Protein AF-A0A7S1KVU1-F1 (afdb_monomer_lite)

Foldseek 3Di:
DDDDDDDDDDPVVVVVVVVVVVVVVVVVPPDDDDDDDDDDDDDDDDDDDDDDDDDPDDPVVVVVVVVVVVVVVVVVVVVVVVVVVVVVVVVVVVVVVVVVVVLVVVLVVLVVVLVVLVVVLVVVVVDPDDDPPVNVVSVVVSVVSVVVSVVSVVVVVVVVVVVVVVVVVVVVVVVVVVVVVVVVVVVVVVVVVVVVVVVVVVVVVVVVVVVVVVVVVVVVVVVVVVVVVVVVVVVVVVVVVVVVVVVVVVVVVVVVVVVVVVVVVVVVVVVVVVVVVVVVVVVVVVVVVVVVVVVVVVVVVVVVVVVVVVPPVVVVVVVVVVVVVVVVVVVVVVVVVVVVVVVVVVVVVVVVVVVVVVVVVVVVVVVVVVVVVVVVVVVVVVVVVVVVVVVVVVVVVVVVVVVVVVVVVVVPPD

Sequence (414 aa):
FQRHTPSQTDDKSIAHQTAQTVRRRVEECEIQTDPVPENVKVVIQRPEIETETQSTQSEGSFVQQAQYNSLAHELYLTNELVQDLKDTEQLMRDRASKQLAKKDQQLELQQTRIDMLLKERQNFMDGEESSKMDAENLTKQVQQCRATIKQQQSIIAEMTKSHSEEVENLKKQNADIRATFQHSQDREKEMHEEERNVLSQKLSTAISKLHDAQRMLQDREDELFKLKHDQQLNDRKLSRHERTVKQYEEDISKLKQEVQEQYISIRQLDDNILSRDEQIQRLKDAQIKSQEKMDDLSSVIRELRARLSSNEYDTQMYNNLKTSHEQMRKDYDKKIEQLKTIISQLHTKIQNQSNDFQEELLSQKQAFEKQLKTLQQEHAREMEQWELEAGSHLKSKRDALFKQLQDEQTKTCN

Organism: NCBI:txid63605

Secondary structure (DSSP, 8-state):
--PPPPP--SHHHHHHHHHHHHHHHHTT-----PPPPP------PPPP----------HHHHHHHHHHHHHHHHHHHHHHHHHHHHHHHHHHHHHHHHHHHHHHHHHHHHHHHHHHHHHHHHHHHHSTT--HHHHHHHHHHHHHHHHHHHHHHHHHHHHHHHHHHHHHHHHHHHHHHHHHHHHHHHHHHHHHHHHHHHHHHHHHHHHHHHHHHHHHHHHHHHHHHHHHHHHHHHHHHHHHHHHHHHHHHHHHHHHHHHHHHHHHHHHHHHHHHHHHHHHHHHHHHHHHHHHHHHHHHHHHHHHHHHHHHH-HHHHHHHHHHHHHHHHHHHHHHHHHHHHHHHHHHHHHHHHHHHHHHHHHHHHHHHHHHHHHHHHHHHHHHHHHHHHHHHHHHHHHHHHHHHHHHHHHHTTS--

Structure (mmCIF, N/CA/C/O backbone):
data_AF-A0A7S1KVU1-F1
#
_entry.id   AF-A0A7S1KVU1-F1
#
loop_
_atom_site.group_PDB
_atom_site.id
_atom_site.type_symbol
_atom_site.label_atom_id
_atom_site.label_alt_id
_atom_site.label_comp_id
_atom_site.label_asym_id
_atom_site.label_entity_id
_atom_site.label_seq_id
_atom_site.pdbx_PDB_ins_code
_atom_site.Cartn_x
_atom_site.Cartn_y
_atom_site.Cartn_z
_atom_site.occupancy
_atom_site.B_iso_or_equiv
_atom_site.auth_seq_id
_atom_site.auth_comp_id
_atom_site.auth_asym_id
_atom_site.auth_atom_id
_atom_site.pdbx_PDB_model_num
ATOM 1 N N . PHE A 1 1 ? -18.969 -21.440 -5.118 1.00 38.00 1 PHE A N 1
ATOM 2 C CA . PHE A 1 1 ? -19.304 -20.773 -6.386 1.00 38.00 1 PHE A CA 1
ATOM 3 C C . PHE A 1 1 ? -18.104 -19.945 -6.838 1.00 38.00 1 PHE A C 1
ATOM 5 O O . PHE A 1 1 ? -17.694 -19.045 -6.125 1.00 38.00 1 PHE A O 1
ATOM 12 N N . GLN A 1 2 ? -17.492 -20.419 -7.929 1.00 36.84 2 GLN A N 1
ATOM 13 C CA . GLN A 1 2 ? -16.500 -19.837 -8.854 1.00 36.84 2 GLN A CA 1
ATOM 14 C C . GLN A 1 2 ? -15.455 -18.813 -8.351 1.00 36.84 2 GLN A C 1
ATOM 16 O O . GLN A 1 2 ? -15.740 -17.639 -8.146 1.00 36.84 2 GLN A O 1
ATOM 21 N N . ARG A 1 3 ? -14.194 -19.276 -8.294 1.00 33.69 3 ARG A N 1
ATOM 22 C CA . ARG A 1 3 ? -12.965 -18.471 -8.413 1.00 33.69 3 ARG A CA 1
ATOM 23 C C . ARG A 1 3 ? -12.477 -18.554 -9.864 1.00 33.69 3 ARG A C 1
ATOM 25 O O . ARG A 1 3 ? -12.381 -19.660 -10.389 1.00 33.69 3 ARG A O 1
ATOM 32 N N . HIS A 1 4 ? -12.130 -17.422 -10.472 1.00 34.69 4 HIS A N 1
ATOM 33 C CA . HIS A 1 4 ? -11.407 -17.366 -11.744 1.00 34.69 4 HIS A CA 1
ATOM 34 C C . HIS A 1 4 ? -9.935 -17.021 -11.497 1.00 34.69 4 HIS A C 1
ATOM 36 O O . HIS A 1 4 ? -9.614 -16.002 -10.893 1.00 34.69 4 HIS A O 1
ATOM 42 N N . THR A 1 5 ? -9.054 -17.897 -11.969 1.00 38.56 5 THR A N 1
ATOM 43 C CA . THR A 1 5 ? -7.606 -17.710 -12.121 1.00 38.56 5 THR A CA 1
ATOM 44 C C . THR A 1 5 ? -7.297 -17.323 -13.573 1.00 38.56 5 THR A C 1
ATOM 46 O O . THR A 1 5 ? -7.870 -17.957 -14.463 1.00 38.56 5 THR A O 1
ATOM 49 N N . PRO A 1 6 ? -6.388 -16.373 -13.865 1.00 38.31 6 PRO A N 1
ATOM 50 C CA . PRO A 1 6 ? -5.890 -16.168 -15.220 1.00 38.31 6 PRO A CA 1
ATOM 51 C C . PRO A 1 6 ? -4.763 -17.159 -15.540 1.00 38.31 6 PRO A C 1
ATOM 53 O O . PRO A 1 6 ? -3.863 -17.387 -14.731 1.00 38.31 6 PRO A O 1
ATOM 56 N N . SER A 1 7 ? -4.845 -17.738 -16.735 1.00 35.31 7 SER A N 1
ATOM 57 C CA . SER A 1 7 ? -3.905 -18.694 -17.316 1.00 35.31 7 SER A CA 1
ATOM 58 C C . SER A 1 7 ? -2.594 -18.016 -17.725 1.00 35.31 7 SER A C 1
ATOM 60 O O . SER A 1 7 ? -2.603 -17.081 -18.521 1.00 35.31 7 SER A O 1
ATOM 62 N N . GLN A 1 8 ? -1.467 -18.513 -17.211 1.00 42.84 8 GLN A N 1
ATOM 63 C CA . GLN A 1 8 ? -0.121 -18.263 -17.734 1.00 42.84 8 GLN A CA 1
ATOM 64 C C . GLN A 1 8 ? 0.224 -19.331 -18.776 1.00 42.84 8 GLN A C 1
ATOM 66 O O . GLN A 1 8 ? 0.909 -20.301 -18.466 1.00 42.84 8 GLN A O 1
ATOM 71 N N . THR A 1 9 ? -0.219 -19.165 -20.015 1.00 44.41 9 THR A N 1
ATOM 72 C CA . THR A 1 9 ? 0.296 -19.939 -21.154 1.00 44.41 9 THR A CA 1
ATOM 73 C C . THR A 1 9 ? 0.002 -19.153 -22.420 1.00 44.41 9 THR A C 1
ATOM 75 O O . THR A 1 9 ? -1.103 -19.286 -22.913 1.00 44.41 9 THR A O 1
ATOM 78 N N . ASP A 1 10 ? 0.937 -18.329 -22.905 1.00 44.25 10 ASP A N 1
ATOM 79 C CA . ASP A 1 10 ? 0.986 -17.936 -24.331 1.00 44.25 10 ASP A CA 1
ATOM 80 C C . ASP A 1 10 ? 2.340 -17.323 -24.760 1.00 44.25 10 ASP A C 1
ATOM 82 O O . ASP A 1 10 ? 2.728 -17.437 -25.921 1.00 44.25 10 ASP A O 1
ATOM 86 N N . ASP A 1 11 ? 3.174 -16.827 -23.839 1.00 43.31 11 ASP A N 1
ATOM 87 C CA . ASP A 1 11 ? 4.448 -16.181 -24.226 1.00 43.31 11 ASP A CA 1
ATOM 88 C C . ASP A 1 11 ? 5.570 -17.133 -24.690 1.00 43.31 11 ASP A C 1
ATOM 90 O O . ASP A 1 11 ? 6.534 -16.711 -25.331 1.00 43.31 11 ASP A O 1
ATOM 94 N N . LYS A 1 12 ? 5.467 -18.443 -24.427 1.00 45.16 12 LYS A N 1
ATOM 95 C CA . LYS A 1 12 ? 6.501 -19.416 -24.845 1.00 45.16 12 LYS A CA 1
ATOM 96 C C . LYS A 1 12 ? 6.344 -19.911 -26.288 1.00 45.16 12 LYS A C 1
ATOM 98 O O . LYS A 1 12 ? 7.301 -20.453 -26.837 1.00 45.16 12 LYS A O 1
ATOM 103 N N . SER A 1 13 ? 5.187 -19.699 -26.920 1.00 49.00 13 SER A N 1
ATOM 104 C CA . SER A 1 13 ? 4.933 -20.146 -28.300 1.00 49.00 13 SER A CA 1
ATOM 105 C C . SER A 1 13 ? 5.543 -19.194 -29.340 1.00 49.00 13 SER A C 1
ATOM 107 O O . SER A 1 13 ? 6.097 -19.628 -30.352 1.00 49.00 13 SER A O 1
ATOM 109 N N . ILE A 1 14 ? 5.542 -17.889 -29.055 1.00 49.88 14 ILE A N 1
ATOM 110 C CA . ILE A 1 14 ? 6.008 -16.850 -29.989 1.00 49.88 14 ILE A CA 1
ATOM 111 C C . ILE A 1 14 ? 7.546 -16.812 -30.068 1.00 49.88 14 ILE A C 1
ATOM 113 O O . ILE A 1 14 ? 8.125 -16.643 -31.146 1.00 49.88 14 ILE A O 1
ATOM 117 N N . ALA A 1 15 ? 8.235 -17.081 -28.953 1.00 49.41 15 ALA A N 1
ATOM 118 C CA . ALA A 1 15 ? 9.697 -17.165 -28.924 1.00 49.41 15 ALA A CA 1
ATOM 119 C C . ALA A 1 15 ? 10.245 -18.355 -29.743 1.00 49.41 15 ALA A C 1
ATOM 121 O O . ALA A 1 15 ? 11.313 -18.253 -30.349 1.00 49.41 15 ALA A O 1
ATOM 122 N N . HIS A 1 16 ? 9.507 -19.470 -29.820 1.00 48.56 16 HIS A N 1
ATOM 123 C CA . HIS A 1 16 ? 9.962 -20.675 -30.523 1.00 48.56 16 HIS A CA 1
ATOM 124 C C . HIS A 1 16 ? 9.748 -20.602 -32.047 1.00 48.56 16 HIS A C 1
ATOM 126 O O . HIS A 1 16 ? 10.607 -21.045 -32.810 1.00 48.56 16 HIS A O 1
ATOM 132 N N . GLN A 1 17 ? 8.671 -19.953 -32.510 1.00 50.09 17 GLN A N 1
ATOM 133 C CA . GLN A 1 17 ? 8.443 -19.698 -33.942 1.00 50.09 17 GLN A CA 1
ATOM 134 C C . GLN A 1 17 ? 9.402 -18.648 -34.529 1.00 50.09 17 GLN A C 1
ATOM 136 O O . GLN A 1 17 ? 9.813 -18.754 -35.689 1.00 50.09 17 GLN A O 1
ATOM 141 N N . THR A 1 18 ? 9.836 -17.677 -33.721 1.00 51.19 18 THR A N 1
ATOM 142 C CA . THR A 1 18 ? 10.790 -16.646 -34.166 1.00 51.19 18 THR A CA 1
ATOM 143 C C . THR A 1 18 ? 12.200 -17.229 -34.347 1.00 51.19 18 THR A C 1
ATOM 145 O O . THR A 1 18 ? 12.866 -16.942 -35.341 1.00 51.19 18 THR A O 1
ATOM 148 N N . ALA A 1 19 ? 12.626 -18.148 -33.471 1.00 48.25 19 ALA A N 1
ATOM 149 C CA . ALA A 1 19 ? 13.926 -18.818 -33.574 1.00 48.25 19 ALA A CA 1
ATOM 150 C C . ALA A 1 19 ? 14.029 -19.797 -34.766 1.00 48.25 19 ALA A C 1
ATOM 152 O O . ALA A 1 19 ? 15.092 -19.914 -35.379 1.00 48.25 19 ALA A O 1
ATOM 153 N N . GLN A 1 20 ? 12.933 -20.469 -35.140 1.00 51.59 20 GLN A N 1
ATOM 154 C CA . GLN A 1 20 ? 12.911 -21.366 -36.307 1.00 51.59 20 GLN A CA 1
ATOM 155 C C . GLN A 1 20 ? 12.907 -20.612 -37.647 1.00 51.59 20 GLN A C 1
ATOM 157 O O . GLN A 1 20 ? 13.451 -21.110 -38.632 1.00 51.59 20 GLN A O 1
ATOM 162 N N . THR A 1 21 ? 12.365 -19.392 -37.682 1.00 51.12 21 THR A N 1
ATOM 163 C CA . THR A 1 21 ? 12.341 -18.559 -38.898 1.00 51.12 21 THR A CA 1
ATOM 164 C C . THR A 1 21 ? 13.710 -17.931 -39.193 1.00 51.12 21 THR A C 1
ATOM 166 O O . THR A 1 21 ? 14.073 -17.770 -40.356 1.00 51.12 21 THR A O 1
ATOM 169 N N . VAL A 1 22 ? 14.514 -17.647 -38.160 1.00 50.66 22 VAL A N 1
ATOM 170 C CA . VAL A 1 22 ? 15.889 -17.139 -38.331 1.00 50.66 22 VAL A CA 1
ATOM 171 C C . VAL A 1 22 ? 16.855 -18.243 -38.774 1.00 50.66 22 VAL A C 1
ATOM 173 O O . VAL A 1 22 ? 17.686 -17.988 -39.639 1.00 50.66 22 VAL A O 1
ATOM 176 N N . ARG A 1 23 ? 16.717 -19.486 -38.282 1.00 45.31 23 ARG A N 1
ATOM 177 C CA . ARG A 1 23 ? 17.571 -20.605 -38.736 1.00 45.31 23 ARG A CA 1
ATOM 178 C C . ARG A 1 23 ? 17.359 -20.968 -40.207 1.00 45.31 23 ARG A C 1
ATOM 180 O O . ARG A 1 23 ? 18.336 -21.182 -40.911 1.00 45.31 23 ARG A O 1
ATOM 187 N N . ARG A 1 24 ? 16.115 -20.936 -40.698 1.00 45.91 24 ARG A N 1
ATOM 188 C CA . ARG A 1 24 ? 15.812 -21.266 -42.103 1.00 45.91 24 ARG A CA 1
ATOM 189 C C . ARG A 1 24 ? 16.358 -20.233 -43.106 1.00 45.91 24 ARG A C 1
ATOM 191 O O . ARG A 1 24 ? 16.621 -20.586 -44.242 1.00 45.91 24 ARG A O 1
ATOM 198 N N . ARG A 1 25 ? 16.586 -18.980 -42.687 1.00 45.78 25 ARG A N 1
ATOM 199 C CA . ARG A 1 25 ? 17.193 -17.932 -43.534 1.00 45.78 25 ARG A CA 1
ATOM 200 C C . ARG A 1 25 ? 18.723 -17.923 -43.543 1.00 45.78 25 ARG A C 1
ATOM 202 O O . ARG A 1 25 ? 19.302 -17.245 -44.382 1.00 45.78 25 ARG A O 1
ATOM 209 N N . VAL A 1 26 ? 19.372 -18.639 -42.625 1.00 46.47 26 VAL A N 1
ATOM 210 C CA . VAL A 1 26 ? 20.839 -18.774 -42.611 1.00 46.47 26 VAL A CA 1
ATOM 211 C C . VAL A 1 26 ? 21.288 -19.923 -43.523 1.00 46.47 26 VAL A C 1
ATOM 213 O O . VAL A 1 26 ? 22.332 -19.812 -44.152 1.00 46.47 26 VAL A O 1
ATOM 216 N N . GLU A 1 27 ? 20.465 -20.963 -43.689 1.00 43.75 27 GLU A N 1
ATOM 217 C CA . GLU A 1 27 ? 20.744 -22.094 -44.594 1.00 43.75 27 GLU A CA 1
ATOM 218 C C . GLU A 1 27 ? 20.499 -21.774 -46.087 1.00 43.75 27 GLU A C 1
ATOM 220 O O . GLU A 1 27 ? 21.002 -22.480 -46.952 1.00 43.75 27 GLU A O 1
ATOM 225 N N . GLU A 1 28 ? 19.786 -20.690 -46.421 1.00 40.56 28 GLU A N 1
ATOM 226 C CA . GLU A 1 28 ? 19.519 -20.280 -47.817 1.00 40.56 28 GLU A CA 1
ATOM 227 C C . GLU A 1 28 ? 20.597 -19.349 -48.424 1.00 40.56 28 GLU A C 1
ATOM 229 O O . GLU A 1 28 ? 20.492 -18.979 -49.592 1.00 40.56 28 GLU A O 1
ATOM 234 N N . CYS A 1 29 ? 21.649 -18.987 -47.674 1.00 38.81 29 CYS A N 1
ATOM 235 C CA . CYS A 1 29 ? 22.717 -18.078 -48.133 1.00 38.81 29 CYS A CA 1
ATOM 236 C C . CYS A 1 29 ? 24.099 -18.737 -48.325 1.00 38.81 29 CYS A C 1
ATOM 238 O O . CYS A 1 29 ? 25.063 -18.031 -48.626 1.00 38.81 29 CYS A O 1
ATOM 240 N N . GLU A 1 30 ? 24.227 -20.062 -48.200 1.00 36.38 30 GLU A N 1
ATOM 241 C CA . GLU A 1 30 ? 25.457 -20.773 -48.583 1.00 36.38 30 GLU A CA 1
ATOM 242 C C . GLU A 1 30 ? 25.516 -20.946 -50.108 1.00 36.38 30 GLU A C 1
ATOM 244 O O . GLU A 1 30 ? 25.121 -21.960 -50.683 1.00 36.38 30 GLU A O 1
ATOM 249 N N . ILE A 1 31 ? 26.005 -19.906 -50.782 1.00 37.25 31 ILE A N 1
ATOM 250 C CA . ILE A 1 31 ? 26.407 -19.974 -52.185 1.00 37.25 31 ILE A CA 1
ATOM 251 C C . ILE A 1 31 ? 27.682 -20.821 -52.268 1.00 37.25 31 ILE A C 1
ATOM 253 O O . ILE A 1 31 ? 28.724 -20.459 -51.723 1.00 37.25 31 ILE A O 1
ATOM 257 N N . GLN A 1 32 ? 27.566 -21.945 -52.977 1.00 35.28 32 GLN A N 1
ATOM 258 C CA . GLN A 1 32 ? 28.662 -22.785 -53.455 1.00 35.28 32 GLN A CA 1
ATOM 259 C C . GLN A 1 32 ? 29.755 -21.941 -54.124 1.00 35.28 32 GLN A C 1
ATOM 261 O O . GLN A 1 32 ? 29.505 -21.271 -55.125 1.00 35.28 32 GLN A O 1
ATOM 266 N N . THR A 1 33 ? 30.982 -22.029 -53.615 1.00 34.28 33 THR A N 1
ATOM 267 C CA . THR A 1 33 ? 32.191 -21.662 -54.354 1.00 34.28 33 THR A CA 1
ATOM 268 C C . THR A 1 33 ? 32.918 -22.939 -54.773 1.00 34.28 33 THR A C 1
ATOM 270 O O . THR A 1 33 ? 33.368 -23.723 -53.939 1.00 34.28 33 THR A O 1
ATOM 273 N N . ASP A 1 34 ? 33.001 -23.163 -56.086 1.00 32.72 34 ASP A N 1
ATOM 274 C CA . ASP A 1 34 ? 33.835 -24.208 -56.686 1.00 32.72 34 ASP A CA 1
ATOM 275 C C . ASP A 1 34 ? 35.338 -23.908 -56.481 1.00 32.72 34 ASP A C 1
ATOM 277 O O . ASP A 1 34 ? 35.733 -22.737 -56.413 1.00 32.72 34 ASP A O 1
ATOM 281 N N . PRO A 1 35 ? 36.209 -24.935 -56.414 1.00 39.34 35 PRO A N 1
ATOM 282 C CA . PRO A 1 35 ? 37.632 -24.756 -56.158 1.00 39.34 35 PRO A CA 1
ATOM 283 C C . PRO A 1 35 ? 38.407 -24.444 -57.450 1.00 39.34 35 PRO A C 1
ATOM 285 O O . PRO A 1 35 ? 38.290 -25.147 -58.453 1.00 39.34 35 PRO A O 1
ATOM 288 N N . VAL A 1 36 ? 39.264 -23.421 -57.407 1.00 34.72 36 VAL A N 1
ATOM 289 C CA . VAL A 1 36 ? 40.265 -23.113 -58.449 1.00 34.72 36 VAL A CA 1
ATOM 290 C C . VAL A 1 36 ? 41.626 -23.675 -58.001 1.00 34.72 36 VAL A C 1
ATOM 292 O O . VAL A 1 36 ? 41.947 -23.584 -56.814 1.00 34.72 36 VAL A O 1
ATOM 295 N N . PRO A 1 37 ? 42.414 -24.304 -58.895 1.00 36.56 37 PRO A N 1
ATOM 296 C CA . PRO A 1 37 ? 43.476 -25.218 -58.496 1.00 36.56 37 PRO A CA 1
ATOM 297 C C . PRO A 1 37 ? 44.767 -24.520 -58.055 1.00 36.56 37 PRO A C 1
ATOM 299 O O . PRO A 1 37 ? 45.173 -23.490 -58.594 1.00 36.56 37 PRO A O 1
ATOM 302 N N . GLU A 1 38 ? 45.437 -25.168 -57.100 1.00 43.03 38 GLU A N 1
ATOM 303 C CA . GLU A 1 38 ? 46.821 -24.931 -56.700 1.00 43.03 38 GLU A CA 1
ATOM 304 C C . GLU A 1 38 ? 47.755 -24.930 -57.913 1.00 43.03 38 GLU A C 1
ATOM 306 O O . GLU A 1 38 ? 47.789 -25.898 -58.670 1.00 43.03 38 GLU A O 1
ATOM 311 N N . ASN A 1 39 ? 48.541 -23.861 -58.064 1.00 38.78 39 ASN A N 1
ATOM 312 C CA . ASN A 1 39 ? 49.972 -23.909 -58.379 1.00 38.78 39 ASN A CA 1
ATOM 313 C C . ASN A 1 39 ? 50.486 -22.492 -58.635 1.00 38.78 39 ASN A C 1
ATOM 315 O O . ASN A 1 39 ? 50.433 -22.041 -59.766 1.00 38.78 39 ASN A O 1
ATOM 319 N N . VAL A 1 40 ? 51.043 -21.833 -57.616 1.00 32.50 40 VAL A N 1
ATOM 320 C CA . VAL A 1 40 ? 52.324 -21.109 -57.710 1.00 32.50 40 VAL A CA 1
ATOM 321 C C . VAL A 1 40 ? 52.869 -20.978 -56.283 1.00 32.50 40 VAL A C 1
ATOM 323 O O . VAL A 1 40 ? 52.359 -20.234 -55.450 1.00 32.50 40 VAL A O 1
ATOM 326 N N . LYS A 1 41 ? 53.935 -21.727 -56.003 1.00 37.81 41 LYS A N 1
ATOM 327 C CA . LYS A 1 41 ? 54.748 -21.624 -54.790 1.00 37.81 41 LYS A CA 1
ATOM 328 C C . LYS A 1 41 ? 55.682 -20.419 -54.968 1.00 37.81 41 LYS A C 1
ATOM 330 O O . LYS A 1 41 ? 56.692 -20.540 -55.655 1.00 37.81 41 LYS A O 1
ATOM 335 N N . VAL A 1 42 ? 55.367 -19.266 -54.377 1.00 32.91 42 VAL A N 1
ATOM 336 C CA . VAL A 1 42 ? 56.352 -18.184 -54.191 1.00 32.91 42 VAL A CA 1
ATOM 337 C C . VAL A 1 42 ? 56.750 -18.166 -52.725 1.00 32.91 42 VAL A C 1
ATOM 339 O O . VAL A 1 42 ? 55.957 -17.895 -51.829 1.00 32.91 42 VAL A O 1
ATOM 342 N N . VAL A 1 43 ? 58.005 -18.540 -52.506 1.00 40.31 43 VAL A N 1
ATOM 343 C CA . VAL A 1 43 ? 58.703 -18.487 -51.227 1.00 40.31 43 VAL A CA 1
ATOM 344 C C . VAL A 1 43 ? 58.888 -17.017 -50.859 1.00 40.31 43 VAL A C 1
ATOM 346 O O . VAL A 1 43 ? 59.660 -16.319 -51.509 1.00 40.31 43 VAL A O 1
ATOM 349 N N . ILE A 1 44 ? 58.204 -16.554 -49.813 1.00 36.25 44 ILE A N 1
ATOM 350 C CA . ILE A 1 44 ? 58.524 -15.288 -49.147 1.00 36.25 44 ILE A CA 1
ATOM 351 C C . ILE A 1 44 ? 59.113 -15.646 -47.785 1.00 36.25 44 ILE A C 1
ATOM 353 O O . ILE A 1 44 ? 58.415 -16.128 -46.893 1.00 36.25 44 ILE A O 1
ATOM 357 N N . GLN A 1 45 ? 60.424 -15.452 -47.649 1.00 36.59 45 GLN A N 1
ATOM 358 C CA . GLN A 1 45 ? 61.111 -15.486 -46.362 1.00 36.59 45 GLN A CA 1
ATOM 359 C C . GLN A 1 45 ? 60.604 -14.330 -45.496 1.00 36.59 45 GLN A C 1
ATOM 361 O O . GLN A 1 45 ? 60.694 -13.163 -45.872 1.00 36.59 45 GLN A O 1
ATOM 366 N N . ARG A 1 46 ? 60.060 -14.679 -44.331 1.00 33.62 46 ARG A N 1
ATOM 367 C CA . ARG A 1 46 ? 59.645 -13.759 -43.270 1.00 33.62 46 ARG A CA 1
ATOM 368 C C . ARG A 1 46 ? 60.844 -13.523 -42.341 1.00 33.62 46 ARG A C 1
ATOM 370 O O . ARG A 1 46 ? 61.471 -14.513 -41.969 1.00 33.62 46 ARG A O 1
ATOM 377 N N . PRO A 1 47 ? 61.157 -12.289 -41.915 1.00 35.81 47 PRO A N 1
ATOM 378 C CA . PRO A 1 47 ? 62.003 -12.092 -40.750 1.00 35.81 47 PRO A CA 1
ATOM 379 C C . PRO A 1 47 ? 61.165 -12.333 -39.490 1.00 35.81 47 PRO A C 1
ATOM 381 O O . PRO A 1 47 ? 60.072 -11.780 -39.342 1.00 35.81 47 PRO A O 1
ATOM 384 N N . GLU A 1 48 ? 61.677 -13.179 -38.604 1.00 35.78 48 GLU A N 1
ATOM 385 C CA . GLU A 1 48 ? 61.189 -13.336 -37.237 1.00 35.78 48 GLU A CA 1
ATOM 386 C C . GLU A 1 48 ? 61.443 -12.042 -36.458 1.00 35.78 48 GLU A C 1
ATOM 388 O O . GLU A 1 48 ? 62.577 -11.575 -36.359 1.00 35.78 48 GLU A O 1
ATOM 393 N N . ILE A 1 49 ? 60.378 -11.465 -35.903 1.00 37.78 49 ILE A N 1
ATOM 394 C CA . ILE A 1 49 ? 60.472 -10.557 -34.762 1.00 37.78 49 ILE A CA 1
ATOM 395 C C . ILE A 1 49 ? 59.500 -11.094 -33.718 1.00 37.78 49 ILE A C 1
ATOM 397 O O . ILE A 1 49 ? 58.286 -11.140 -33.930 1.00 37.78 49 ILE A O 1
ATOM 401 N N . GLU A 1 50 ? 60.084 -11.561 -32.622 1.00 34.31 50 GLU A N 1
ATOM 402 C CA . GLU A 1 50 ? 59.414 -12.025 -31.419 1.00 34.31 50 GLU A CA 1
ATOM 403 C C . GLU A 1 50 ? 58.692 -10.854 -30.720 1.00 34.31 50 GLU A C 1
ATOM 405 O O . GLU A 1 50 ? 59.242 -9.766 -30.556 1.00 34.31 50 GLU A O 1
ATOM 410 N N . THR A 1 51 ? 57.420 -11.107 -30.394 1.00 37.69 51 THR A N 1
ATOM 411 C CA . THR A 1 51 ? 56.627 -10.705 -29.208 1.00 37.69 51 THR A CA 1
ATOM 412 C C . THR A 1 51 ? 57.242 -9.655 -28.263 1.00 37.69 51 THR A C 1
ATOM 414 O O . THR A 1 51 ? 58.377 -9.797 -27.837 1.00 37.69 51 THR A O 1
ATOM 417 N N . GLU A 1 52 ? 56.543 -8.615 -27.791 1.00 34.12 52 GLU A N 1
ATOM 418 C CA . GLU A 1 52 ? 55.384 -8.697 -26.886 1.00 34.12 52 GLU A CA 1
ATOM 419 C C . GLU A 1 52 ? 54.866 -7.268 -26.580 1.00 34.12 52 GLU A C 1
ATOM 421 O O . GLU A 1 52 ? 55.654 -6.399 -26.215 1.00 34.12 52 GLU A O 1
ATOM 426 N N . THR A 1 53 ? 53.560 -6.998 -26.699 1.00 34.34 53 THR A N 1
ATOM 427 C CA . THR A 1 53 ? 52.735 -6.303 -25.678 1.00 34.34 53 THR A CA 1
ATOM 428 C C . THR A 1 53 ? 51.287 -6.139 -26.149 1.00 34.34 53 THR A C 1
ATOM 430 O O . THR A 1 53 ? 50.985 -5.864 -27.306 1.00 34.34 53 THR A O 1
ATOM 433 N N . GLN A 1 54 ? 50.390 -6.376 -25.199 1.00 45.16 54 GLN A N 1
ATOM 434 C CA . GLN A 1 54 ? 48.940 -6.452 -25.317 1.00 45.16 54 GLN A CA 1
ATOM 435 C C . GLN A 1 54 ? 48.303 -5.107 -25.693 1.00 45.16 54 GLN A C 1
ATOM 437 O O . GLN A 1 54 ? 48.564 -4.094 -25.051 1.00 45.16 54 GLN A O 1
ATOM 442 N N . SER A 1 55 ? 47.371 -5.118 -26.646 1.00 38.66 55 SER A N 1
ATOM 443 C CA . SER A 1 55 ? 46.255 -4.170 -26.694 1.00 38.66 55 SER A CA 1
ATOM 444 C C . SER A 1 55 ? 45.174 -4.730 -27.612 1.00 38.66 55 SER A C 1
ATOM 446 O O . SER A 1 55 ? 45.453 -5.152 -28.732 1.00 38.66 55 SER A O 1
ATOM 448 N N . THR A 1 56 ? 43.943 -4.774 -27.115 1.00 45.41 56 THR A N 1
ATOM 449 C CA . THR A 1 56 ? 42.732 -5.139 -27.851 1.00 45.41 56 THR A CA 1
ATOM 450 C C . THR A 1 56 ? 42.541 -4.193 -29.034 1.00 45.41 56 THR A C 1
ATOM 452 O O . THR A 1 56 ? 41.925 -3.136 -28.903 1.00 45.41 56 THR A O 1
ATOM 455 N N . GLN A 1 57 ? 43.088 -4.554 -30.191 1.00 40.19 57 GLN A N 1
ATOM 456 C CA . GLN A 1 57 ? 42.807 -3.876 -31.447 1.00 40.19 57 GLN A CA 1
ATOM 457 C C . GLN A 1 57 ? 41.509 -4.433 -32.028 1.00 40.19 57 GLN A C 1
ATOM 459 O O . GLN A 1 57 ? 41.402 -5.610 -32.362 1.00 40.19 57 GLN A O 1
ATOM 464 N N . SER A 1 58 ? 40.509 -3.556 -32.102 1.00 46.09 58 SER A N 1
ATOM 465 C CA . SER A 1 58 ? 39.233 -3.788 -32.769 1.00 46.09 58 SER A CA 1
ATOM 466 C C . SER A 1 58 ? 39.453 -4.264 -34.203 1.00 46.09 58 SER A C 1
ATOM 468 O O . SER A 1 58 ? 40.289 -3.693 -34.904 1.00 46.09 58 SER A O 1
ATOM 470 N N . GLU A 1 59 ? 38.642 -5.212 -34.669 1.00 47.75 59 GLU A N 1
ATOM 471 C CA . GLU A 1 59 ? 38.641 -5.732 -36.048 1.00 47.75 59 GLU A CA 1
ATOM 472 C C . GLU A 1 59 ? 38.603 -4.625 -37.128 1.00 47.75 59 GLU A C 1
ATOM 474 O O . GLU A 1 59 ? 39.124 -4.813 -38.225 1.00 47.75 59 GLU A O 1
ATOM 479 N N . GLY A 1 60 ? 38.112 -3.420 -36.803 1.00 49.00 60 GLY A N 1
ATOM 480 C CA . GLY A 1 60 ? 38.176 -2.243 -37.682 1.00 49.00 60 GLY A CA 1
ATOM 481 C C . GLY A 1 60 ? 39.594 -1.739 -38.013 1.00 49.00 60 GLY A C 1
ATOM 482 O O . GLY A 1 60 ? 39.802 -1.181 -39.088 1.00 49.00 60 GLY A O 1
ATOM 483 N N . SER A 1 61 ? 40.586 -1.983 -37.148 1.00 53.03 61 SER A N 1
ATOM 484 C CA . SER A 1 61 ? 41.985 -1.569 -37.357 1.00 53.03 61 SER A CA 1
ATOM 485 C C . SER A 1 61 ? 42.678 -2.402 -38.436 1.00 53.03 61 SER A C 1
ATOM 487 O O . SER A 1 61 ? 43.516 -1.881 -39.167 1.00 53.03 61 SER A O 1
ATOM 489 N N . PHE A 1 62 ? 42.335 -3.687 -38.553 1.00 53.06 62 PHE A N 1
ATOM 490 C CA . PHE A 1 62 ? 42.954 -4.585 -39.530 1.00 53.06 62 PHE A CA 1
ATOM 491 C C . PHE A 1 62 ? 42.428 -4.323 -40.946 1.00 53.06 62 PHE A C 1
ATOM 493 O O . PHE A 1 62 ? 43.194 -4.344 -41.908 1.00 53.06 62 PHE A O 1
ATOM 500 N N . VAL A 1 63 ? 41.135 -4.001 -41.065 1.00 59.31 63 VAL A N 1
ATOM 501 C CA . VAL A 1 63 ? 40.501 -3.659 -42.347 1.00 59.31 63 VAL A CA 1
ATOM 502 C C . VAL A 1 63 ? 41.025 -2.323 -42.881 1.00 59.31 63 VAL A C 1
ATOM 504 O O . VAL A 1 63 ? 41.376 -2.241 -44.056 1.00 59.31 63 VAL A O 1
ATOM 507 N N . GLN A 1 64 ? 41.178 -1.304 -42.026 1.00 63.47 64 GLN A N 1
ATOM 508 C CA . GLN A 1 64 ? 41.769 -0.023 -42.436 1.00 63.47 64 GLN A CA 1
ATOM 509 C C . GLN A 1 64 ? 43.242 -0.157 -42.849 1.00 63.47 64 GLN A C 1
ATOM 511 O O . GLN A 1 64 ? 43.653 0.436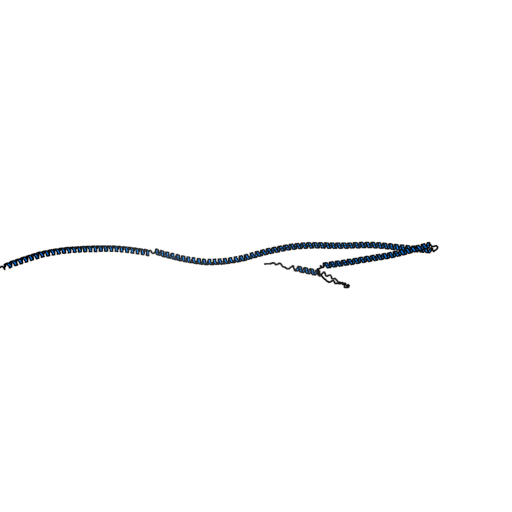 -43.846 1.00 63.47 64 GLN A O 1
ATOM 516 N N . GLN A 1 65 ? 44.034 -0.975 -42.145 1.00 66.94 65 GLN A N 1
ATOM 517 C CA . GLN A 1 65 ? 45.435 -1.227 -42.503 1.00 66.94 65 GLN A CA 1
ATOM 518 C C . GLN A 1 65 ? 45.557 -1.966 -43.849 1.00 66.94 65 GLN A C 1
ATOM 520 O O . GLN A 1 65 ? 46.419 -1.636 -44.665 1.00 66.94 65 GLN A O 1
ATOM 525 N N . ALA A 1 66 ? 44.684 -2.946 -44.106 1.00 65.50 66 ALA A N 1
ATOM 526 C CA . ALA A 1 66 ? 44.654 -3.683 -45.367 1.00 65.50 66 ALA A CA 1
ATOM 527 C C . ALA A 1 66 ? 44.240 -2.790 -46.549 1.00 65.50 66 ALA A C 1
ATOM 529 O O . ALA A 1 66 ? 44.877 -2.836 -47.601 1.00 65.50 66 ALA A O 1
ATOM 530 N N . GLN A 1 67 ? 43.235 -1.927 -46.359 1.00 70.25 67 GLN A N 1
ATOM 531 C CA . GLN A 1 67 ? 42.814 -0.944 -47.364 1.00 70.25 67 GLN A CA 1
ATOM 532 C C . GLN A 1 67 ? 43.926 0.068 -47.674 1.00 70.25 67 GLN A C 1
ATOM 534 O O . GLN A 1 67 ? 44.183 0.359 -48.841 1.00 70.25 67 GLN A O 1
ATOM 539 N N . TYR A 1 68 ? 44.645 0.543 -46.653 1.00 74.06 68 TYR A N 1
ATOM 540 C CA . TYR A 1 68 ? 45.774 1.458 -46.835 1.00 74.06 68 TYR A CA 1
ATOM 541 C C . TYR A 1 68 ? 46.932 0.813 -47.612 1.00 74.06 68 TYR A C 1
ATOM 543 O O . TYR A 1 68 ? 47.465 1.414 -48.543 1.00 74.06 68 TYR A O 1
ATOM 551 N N . ASN A 1 69 ? 47.291 -0.431 -47.279 1.00 73.00 69 ASN A N 1
ATOM 552 C CA . ASN A 1 69 ? 48.352 -1.162 -47.976 1.00 73.00 69 ASN A CA 1
ATOM 553 C C . ASN A 1 69 ? 47.982 -1.476 -49.437 1.00 73.00 69 ASN A C 1
ATOM 555 O O . ASN A 1 69 ? 48.851 -1.413 -50.306 1.00 73.00 69 ASN A O 1
ATOM 559 N N . SER A 1 70 ? 46.706 -1.768 -49.716 1.00 74.50 70 SER A N 1
ATOM 560 C CA . SER A 1 70 ? 46.206 -1.973 -51.082 1.00 74.50 70 SER A CA 1
ATOM 561 C C . SER A 1 70 ? 46.312 -0.694 -51.913 1.00 74.50 70 SER A C 1
ATOM 563 O O . SER A 1 70 ? 46.874 -0.715 -53.005 1.00 74.50 70 SER A O 1
ATOM 565 N N . LEU A 1 71 ? 45.861 0.439 -51.363 1.00 75.38 71 LEU A N 1
ATOM 566 C CA . LEU A 1 71 ? 45.935 1.736 -52.040 1.00 75.38 71 LEU A CA 1
ATOM 567 C C . LEU A 1 71 ? 47.389 2.169 -52.290 1.00 75.38 71 LEU A C 1
ATOM 569 O O . LEU A 1 71 ? 47.717 2.682 -53.357 1.00 75.38 71 LEU A O 1
ATOM 573 N N . ALA A 1 72 ? 48.286 1.927 -51.329 1.00 70.06 72 ALA A N 1
ATOM 574 C CA . ALA A 1 72 ? 49.711 2.209 -51.489 1.00 70.06 72 ALA A CA 1
ATOM 575 C C . ALA A 1 72 ? 50.355 1.359 -52.600 1.00 70.06 72 ALA A C 1
ATOM 577 O O . ALA A 1 72 ? 51.196 1.860 -53.348 1.00 70.06 72 ALA A O 1
ATOM 578 N N . HIS A 1 73 ? 49.948 0.093 -52.739 1.00 75.69 73 HIS A N 1
ATOM 579 C CA . HIS A 1 73 ? 50.428 -0.789 -53.803 1.00 75.69 73 HIS A CA 1
ATOM 580 C C . HIS A 1 73 ? 49.905 -0.370 -55.187 1.00 75.69 73 HIS A C 1
ATOM 582 O O . HIS A 1 73 ? 50.678 -0.328 -56.143 1.00 75.69 73 HIS A O 1
ATOM 588 N N . GLU A 1 74 ? 48.634 0.024 -55.292 1.00 74.0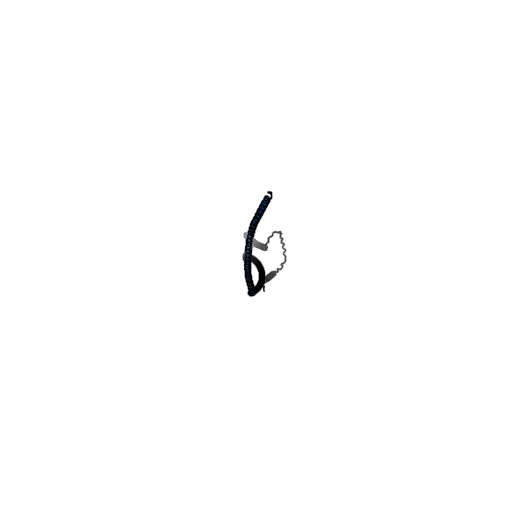0 74 GLU A N 1
ATOM 589 C CA . GLU A 1 74 ? 48.061 0.558 -56.536 1.00 74.00 74 GLU A CA 1
ATOM 590 C C . GLU A 1 74 ? 48.729 1.870 -56.970 1.00 74.00 74 GLU A C 1
ATOM 592 O O . GLU A 1 74 ? 49.031 2.049 -58.153 1.00 74.00 74 GLU A O 1
ATOM 597 N N . LEU A 1 75 ? 49.037 2.763 -56.020 1.00 73.81 75 LEU A N 1
ATOM 598 C CA . LEU A 1 75 ? 49.801 3.990 -56.279 1.00 73.81 75 LEU A CA 1
ATOM 599 C C . LEU A 1 75 ? 51.238 3.703 -56.739 1.00 73.81 75 LEU A C 1
ATOM 601 O O . LEU A 1 75 ? 51.787 4.433 -57.565 1.00 73.81 75 LEU A O 1
ATOM 605 N N . TYR A 1 76 ? 51.865 2.648 -56.218 1.00 78.25 76 TYR A N 1
ATOM 606 C CA .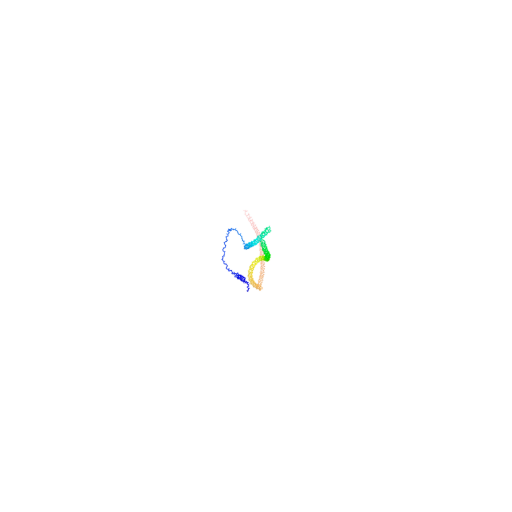 TYR A 1 76 ? 53.193 2.223 -56.657 1.00 78.25 76 TYR A CA 1
ATOM 607 C C . TYR A 1 76 ? 53.169 1.704 -58.103 1.00 78.25 76 TYR A C 1
ATOM 609 O O . TYR A 1 76 ? 53.937 2.186 -58.935 1.00 78.25 76 TYR A O 1
ATOM 617 N N . LEU A 1 77 ? 52.228 0.810 -58.425 1.00 75.50 77 LEU A N 1
ATOM 618 C CA . LEU A 1 77 ? 52.054 0.252 -59.772 1.00 75.50 77 LEU A CA 1
ATOM 619 C C . LEU A 1 77 ? 51.711 1.325 -60.814 1.00 75.50 77 LEU A C 1
ATOM 621 O O . LEU A 1 77 ? 52.229 1.303 -61.929 1.00 75.50 77 LEU A O 1
ATOM 625 N N . THR A 1 78 ? 50.867 2.300 -60.464 1.00 74.38 78 THR A N 1
ATOM 626 C CA . THR A 1 78 ? 50.552 3.415 -61.374 1.00 74.38 78 THR A CA 1
ATOM 627 C C . THR A 1 78 ? 51.753 4.324 -61.615 1.00 74.38 78 THR A C 1
ATOM 629 O O . THR A 1 78 ? 51.943 4.776 -62.743 1.00 74.38 78 THR A O 1
ATOM 632 N N . ASN A 1 79 ? 52.597 4.566 -60.608 1.00 73.88 79 ASN A N 1
ATOM 633 C CA . ASN A 1 79 ? 53.835 5.325 -60.801 1.00 73.88 79 ASN A CA 1
ATOM 634 C C . ASN A 1 79 ? 54.838 4.594 -61.705 1.00 73.88 79 ASN A C 1
ATOM 636 O O . ASN A 1 79 ? 55.468 5.240 -62.543 1.00 73.88 79 ASN A O 1
ATOM 640 N N . GLU A 1 80 ? 54.958 3.271 -61.574 1.00 79.56 80 GLU A N 1
ATOM 641 C CA . GLU A 1 80 ? 55.811 2.439 -62.432 1.00 79.56 80 GLU A CA 1
ATOM 642 C C . GLU A 1 80 ? 55.326 2.479 -63.892 1.00 79.56 80 GLU A C 1
ATOM 644 O O . GLU A 1 80 ? 56.097 2.803 -64.793 1.00 79.56 80 GLU A O 1
ATOM 649 N N . LEU A 1 81 ? 54.014 2.332 -64.118 1.00 76.19 81 LEU A N 1
ATOM 650 C CA . LEU A 1 81 ? 53.411 2.438 -65.451 1.00 76.19 81 LEU A CA 1
ATOM 651 C C . LEU A 1 81 ? 53.621 3.825 -66.090 1.00 76.19 81 LEU A C 1
ATOM 653 O O . LEU A 1 81 ? 53.892 3.941 -67.287 1.00 76.19 81 LEU A O 1
ATOM 657 N N . VAL A 1 82 ? 53.497 4.901 -65.304 1.00 74.31 82 VAL A N 1
ATOM 658 C CA . VAL A 1 82 ? 53.759 6.271 -65.776 1.00 74.31 82 VAL A CA 1
ATOM 659 C C . VAL A 1 82 ? 55.228 6.446 -66.166 1.00 74.31 82 VAL A C 1
ATOM 661 O O . VAL A 1 82 ? 55.518 7.175 -67.119 1.00 74.31 82 VAL A O 1
ATOM 664 N N . GLN A 1 83 ? 56.151 5.799 -65.455 1.00 77.88 83 GLN A N 1
ATOM 665 C CA . GLN A 1 83 ? 57.572 5.849 -65.776 1.00 77.88 83 GLN A CA 1
ATOM 666 C C . GLN A 1 83 ? 57.891 5.058 -67.052 1.00 77.88 83 GLN A C 1
ATOM 668 O O . GLN A 1 83 ? 58.532 5.610 -67.945 1.00 77.88 83 GLN A O 1
ATOM 673 N N . ASP A 1 84 ? 57.345 3.852 -67.210 1.00 77.31 84 ASP A N 1
ATOM 674 C CA . ASP A 1 84 ? 57.499 3.042 -68.427 1.00 77.31 84 ASP A CA 1
ATOM 675 C C . ASP A 1 84 ? 56.969 3.763 -69.676 1.00 77.31 84 ASP A C 1
ATOM 677 O O . ASP A 1 84 ? 57.584 3.733 -70.750 1.00 77.31 84 ASP A O 1
ATOM 681 N N . LEU A 1 85 ? 55.839 4.467 -69.549 1.00 74.06 85 LEU A N 1
ATOM 682 C CA . LEU A 1 85 ? 55.288 5.283 -70.633 1.00 74.06 85 LEU A CA 1
ATOM 683 C C . LEU A 1 85 ? 56.212 6.450 -71.002 1.00 74.06 85 LEU A C 1
ATOM 685 O O . LEU A 1 85 ? 56.417 6.702 -72.192 1.00 74.06 85 LEU A O 1
ATOM 689 N N . LYS A 1 86 ? 56.803 7.134 -70.013 1.00 75.75 86 LYS A N 1
ATOM 690 C CA . LYS A 1 86 ? 57.789 8.202 -70.259 1.00 75.75 86 LYS A CA 1
ATOM 691 C C . LYS A 1 86 ? 59.034 7.669 -70.962 1.00 75.75 86 LYS A C 1
ATOM 693 O O . LYS A 1 86 ? 59.505 8.294 -71.912 1.00 75.75 86 LYS A O 1
ATOM 698 N N . ASP A 1 87 ? 59.536 6.517 -70.536 1.00 81.06 87 ASP A N 1
ATOM 699 C CA . ASP A 1 87 ? 60.725 5.897 -71.121 1.00 81.06 87 ASP A CA 1
ATOM 700 C C . ASP A 1 87 ? 60.455 5.448 -72.567 1.00 81.06 87 ASP A C 1
ATOM 702 O O . ASP A 1 87 ? 61.277 5.662 -73.464 1.00 81.06 87 ASP A O 1
ATOM 706 N N . THR A 1 88 ? 59.257 4.919 -72.832 1.00 77.25 88 THR A N 1
ATOM 707 C CA . THR A 1 88 ? 58.813 4.547 -74.183 1.00 77.25 88 THR A CA 1
ATOM 708 C C . THR A 1 88 ? 58.657 5.773 -75.090 1.00 77.25 88 THR A C 1
ATOM 710 O O . THR A 1 88 ? 59.091 5.751 -76.247 1.00 77.25 88 THR A O 1
ATOM 713 N N . GLU A 1 89 ? 58.083 6.869 -74.580 1.00 74.81 89 GLU A N 1
ATOM 714 C CA . GLU A 1 89 ? 57.977 8.139 -75.306 1.00 74.81 89 GLU A CA 1
ATOM 715 C C . GLU A 1 89 ? 59.366 8.701 -75.648 1.00 74.81 89 GLU A C 1
ATOM 717 O O . GLU A 1 89 ? 59.615 9.104 -76.789 1.00 74.81 89 GLU A O 1
ATOM 722 N N . GLN A 1 90 ? 60.297 8.678 -74.691 1.00 79.44 90 GLN A N 1
ATOM 723 C CA . GLN A 1 90 ? 61.670 9.131 -74.898 1.00 79.44 90 GLN A CA 1
ATOM 724 C C . GLN A 1 90 ? 62.393 8.278 -75.949 1.00 79.44 90 GLN A C 1
ATOM 726 O O . GLN A 1 90 ? 63.036 8.822 -76.848 1.00 79.44 90 GLN A O 1
ATOM 731 N N . LEU A 1 91 ? 62.228 6.953 -75.911 1.00 82.56 91 LEU A N 1
ATOM 732 C CA . LEU A 1 91 ? 62.799 6.042 -76.904 1.00 82.56 91 LEU A CA 1
ATOM 733 C C . LEU A 1 91 ? 62.276 6.330 -78.322 1.00 82.56 91 LEU A C 1
ATOM 735 O O . LEU A 1 91 ? 63.047 6.320 -79.290 1.00 82.56 91 LEU A O 1
ATOM 739 N N . MET A 1 92 ? 60.974 6.598 -78.459 1.00 74.25 92 MET A N 1
ATOM 740 C CA . MET A 1 92 ? 60.347 6.972 -79.733 1.00 74.25 92 MET A CA 1
ATOM 741 C C . MET A 1 92 ? 60.909 8.299 -80.261 1.00 74.25 92 MET A C 1
ATOM 743 O O . MET A 1 92 ? 61.290 8.377 -81.435 1.00 74.25 92 MET A O 1
ATOM 747 N N . ARG A 1 93 ? 61.045 9.312 -79.393 1.00 75.25 93 ARG A N 1
ATOM 748 C CA . ARG A 1 93 ? 61.666 10.607 -79.731 1.00 75.25 93 ARG A CA 1
ATOM 749 C C . ARG A 1 93 ? 63.119 10.449 -80.167 1.00 75.25 93 ARG A C 1
ATOM 751 O O . ARG A 1 93 ? 63.515 11.010 -81.188 1.00 75.25 93 ARG A O 1
ATOM 758 N N . ASP A 1 94 ? 63.905 9.645 -79.459 1.00 81.44 94 ASP A N 1
ATOM 759 C CA . ASP A 1 94 ? 65.305 9.385 -79.800 1.00 81.44 94 ASP A CA 1
ATOM 760 C C . ASP A 1 94 ? 65.437 8.662 -81.145 1.00 81.44 94 ASP A C 1
ATOM 762 O O . ASP A 1 94 ? 66.335 8.959 -81.940 1.00 81.44 94 ASP A O 1
ATOM 766 N N . ARG A 1 95 ? 64.537 7.714 -81.438 1.00 79.25 95 ARG A N 1
ATOM 767 C CA . ARG A 1 95 ? 64.509 7.002 -82.721 1.00 79.25 95 ARG A CA 1
ATOM 768 C C . ARG A 1 95 ? 64.157 7.941 -83.874 1.00 79.25 95 ARG A C 1
ATOM 770 O O . ARG A 1 95 ? 64.826 7.874 -84.908 1.00 79.25 95 ARG A O 1
ATOM 777 N N . ALA A 1 96 ? 63.168 8.815 -83.693 1.00 74.38 96 ALA A N 1
ATOM 778 C CA . ALA A 1 96 ? 62.795 9.831 -84.675 1.00 74.38 96 ALA A CA 1
ATOM 779 C C . ALA A 1 96 ? 63.944 10.825 -84.915 1.00 74.38 96 ALA A C 1
ATOM 781 O O . ALA A 1 96 ? 64.355 11.017 -86.058 1.00 74.38 96 ALA A O 1
ATOM 782 N N . SER A 1 97 ? 64.554 11.350 -83.846 1.00 77.62 97 SER A N 1
ATOM 783 C CA . SER A 1 97 ? 65.725 12.236 -83.920 1.00 77.62 97 SER A CA 1
ATOM 784 C C . SER A 1 97 ? 66.903 11.582 -84.646 1.00 77.62 97 SER A C 1
ATOM 786 O O . SER A 1 97 ? 67.523 12.199 -85.507 1.00 77.62 97 SER A O 1
ATOM 788 N N . LYS A 1 98 ? 67.187 10.299 -84.377 1.00 81.06 98 LYS A N 1
ATOM 789 C CA . LYS A 1 98 ? 68.229 9.539 -85.092 1.00 81.06 98 LYS A CA 1
ATOM 790 C C . LYS A 1 98 ? 67.908 9.353 -86.576 1.00 81.06 98 LYS A C 1
ATOM 792 O O . LYS A 1 98 ? 68.826 9.349 -87.394 1.00 81.06 98 LYS A O 1
ATOM 797 N N . GLN A 1 99 ? 66.642 9.152 -86.939 1.00 78.25 99 GLN A N 1
ATOM 798 C CA . GLN A 1 99 ? 66.239 9.049 -88.345 1.00 78.25 99 GLN A CA 1
ATOM 799 C C . GLN A 1 99 ? 66.354 10.393 -89.065 1.00 78.25 99 GLN A C 1
ATOM 801 O O . GLN A 1 99 ? 66.867 10.419 -90.184 1.00 78.25 99 GLN A O 1
ATOM 806 N N . LEU A 1 100 ? 65.949 11.485 -88.412 1.00 76.19 100 LEU A N 1
ATOM 807 C CA . LEU A 1 100 ? 66.075 12.840 -88.942 1.00 76.19 100 LEU A CA 1
ATOM 808 C C . LEU A 1 100 ? 67.550 13.203 -89.157 1.00 76.19 100 LEU A C 1
ATOM 810 O O . LEU A 1 100 ? 67.940 13.507 -90.277 1.00 76.19 100 LEU A O 1
ATOM 814 N N . ALA A 1 101 ? 68.397 12.996 -88.144 1.00 79.12 101 ALA A N 1
ATOM 815 C CA . ALA A 1 101 ? 69.834 13.254 -88.230 1.00 79.12 101 ALA A CA 1
ATOM 816 C C . ALA A 1 101 ? 70.520 12.459 -89.357 1.00 79.12 101 ALA A C 1
ATOM 818 O O . ALA A 1 101 ? 71.383 12.984 -90.057 1.00 79.12 101 ALA A O 1
ATOM 819 N N . LYS A 1 102 ? 70.117 11.199 -89.590 1.00 80.44 102 LYS A N 1
ATOM 820 C CA . LYS A 1 102 ? 70.610 10.407 -90.734 1.00 80.44 102 LYS A CA 1
ATOM 821 C C . LYS A 1 102 ? 70.208 11.013 -92.078 1.00 80.44 102 LYS A C 1
ATOM 823 O O . LYS A 1 102 ? 70.980 10.933 -93.033 1.00 80.44 102 LYS A O 1
ATOM 828 N N . LYS A 1 103 ? 68.997 11.566 -92.179 1.00 77.12 103 LYS A N 1
ATOM 829 C CA . LYS A 1 103 ? 68.516 12.228 -93.396 1.00 77.12 103 LYS A CA 1
ATOM 830 C C . LYS A 1 103 ? 69.204 13.569 -93.611 1.00 77.12 103 LYS A C 1
ATOM 832 O O . LYS A 1 103 ? 69.622 13.822 -94.737 1.00 77.12 103 LYS A O 1
ATOM 837 N N . ASP A 1 104 ? 69.420 14.343 -92.554 1.00 76.62 104 ASP A N 1
ATOM 838 C CA . ASP A 1 104 ? 70.167 15.601 -92.609 1.00 76.62 104 ASP A CA 1
ATOM 839 C C . ASP A 1 104 ? 71.618 15.366 -93.040 1.00 76.62 104 ASP A C 1
ATOM 841 O O . ASP A 1 104 ? 72.088 16.008 -93.974 1.00 76.62 104 ASP A O 1
ATOM 845 N N . GLN A 1 105 ? 72.293 14.360 -92.474 1.00 81.44 105 GLN A N 1
ATOM 846 C CA . GLN A 1 105 ? 73.646 13.973 -92.890 1.00 81.44 105 GLN A CA 1
ATOM 847 C C . GLN A 1 105 ? 73.692 13.518 -94.359 1.00 81.44 105 GLN A C 1
ATOM 849 O O . GLN A 1 105 ? 74.631 13.832 -95.091 1.00 81.44 105 GLN A O 1
ATOM 854 N N . GLN A 1 106 ? 72.679 12.773 -94.817 1.00 78.44 106 GLN A N 1
ATOM 855 C CA . GLN A 1 106 ? 72.575 12.360 -96.218 1.00 78.44 106 GLN A CA 1
ATOM 856 C C . GLN A 1 106 ? 72.395 13.571 -97.146 1.00 78.44 106 GLN A C 1
ATOM 858 O O . GLN A 1 106 ? 72.978 13.599 -98.231 1.00 78.44 106 GLN A O 1
ATOM 863 N N . LEU A 1 107 ? 71.609 14.559 -96.719 1.00 77.00 107 LEU A N 1
ATOM 864 C CA . LEU A 1 107 ? 71.357 15.791 -97.458 1.00 77.00 107 LEU A CA 1
ATOM 865 C C . LEU A 1 107 ? 72.614 16.668 -97.508 1.00 77.00 107 LEU A C 1
ATOM 867 O O . LEU A 1 107 ? 72.978 17.134 -98.584 1.00 77.00 107 LEU A O 1
ATOM 871 N N . GLU A 1 108 ? 73.333 16.805 -96.393 1.00 80.69 108 GLU A N 1
ATOM 872 C CA . GLU A 1 108 ? 74.614 17.514 -96.312 1.00 80.69 108 GLU A CA 1
ATOM 873 C C . GLU A 1 108 ? 75.663 16.881 -97.236 1.00 80.69 108 GLU A C 1
ATOM 875 O O . GLU A 1 108 ? 76.289 17.575 -98.033 1.00 80.69 108 GLU A O 1
ATOM 880 N N . LEU A 1 109 ? 75.779 15.549 -97.238 1.00 80.62 109 LEU A N 1
ATOM 881 C CA . LEU A 1 109 ? 76.710 14.828 -98.110 1.00 80.62 109 LEU A CA 1
ATOM 882 C C . LEU A 1 109 ? 76.359 14.986 -99.600 1.00 80.62 109 LEU A C 1
ATOM 884 O O . LEU A 1 109 ? 77.246 15.105 -100.450 1.00 80.62 109 LEU A O 1
ATOM 888 N N . GLN A 1 110 ? 75.064 15.021 -99.935 1.00 75.62 110 GLN A N 1
ATOM 889 C CA . GLN A 1 110 ? 74.616 15.347 -101.292 1.00 75.62 110 GLN A CA 1
ATOM 890 C C . GLN A 1 110 ? 74.911 16.804 -101.659 1.00 75.62 110 GLN A C 1
ATOM 892 O O . GLN A 1 110 ? 75.314 17.065 -102.794 1.00 75.62 110 GLN A O 1
ATOM 897 N N . GLN A 1 111 ? 74.772 17.733 -100.714 1.00 77.31 111 GLN A N 1
ATOM 898 C CA . GLN A 1 111 ? 75.093 19.142 -100.910 1.00 77.31 111 GLN A CA 1
ATOM 899 C C . GLN A 1 111 ? 76.597 19.338 -101.153 1.00 77.31 111 GLN A C 1
ATOM 901 O O . GLN A 1 111 ? 76.971 19.950 -102.150 1.00 77.31 111 GLN A O 1
ATOM 906 N N . THR A 1 112 ? 77.464 18.705 -100.354 1.00 79.88 112 THR A N 1
ATOM 907 C CA . THR A 1 112 ? 78.922 18.709 -100.571 1.00 79.88 112 THR A CA 1
ATOM 908 C C . THR A 1 112 ? 79.294 18.118 -101.929 1.00 79.88 112 THR A C 1
ATOM 910 O O . THR A 1 112 ? 80.168 18.639 -102.620 1.00 79.88 112 THR A O 1
ATOM 913 N N . ARG A 1 113 ? 78.620 17.041 -102.358 1.00 79.44 113 ARG A N 1
ATOM 914 C CA . ARG A 1 113 ? 78.835 16.461 -103.690 1.00 79.44 113 ARG A CA 1
ATOM 915 C C . ARG A 1 113 ? 78.459 17.440 -104.800 1.00 79.44 113 ARG A C 1
ATOM 917 O O . ARG A 1 113 ? 79.198 17.541 -105.772 1.00 79.44 113 ARG A O 1
ATOM 924 N N . ILE A 1 114 ? 77.352 18.168 -104.658 1.00 76.19 114 ILE A N 1
ATOM 925 C CA . ILE A 1 114 ? 76.985 19.236 -105.597 1.00 76.19 114 ILE A CA 1
ATOM 926 C C . ILE A 1 114 ? 78.064 20.321 -105.617 1.00 76.19 114 ILE A C 1
ATOM 928 O O . ILE A 1 114 ? 78.475 20.719 -106.703 1.00 76.19 114 ILE A O 1
ATOM 932 N N . ASP A 1 115 ? 78.556 20.762 -104.460 1.00 78.19 115 ASP A N 1
ATOM 933 C CA . ASP A 1 115 ? 79.579 21.809 -104.375 1.00 78.19 115 ASP A CA 1
ATOM 934 C C . ASP A 1 115 ? 80.905 21.375 -105.020 1.00 78.19 115 ASP A C 1
ATOM 936 O O . ASP A 1 115 ? 81.520 22.154 -105.749 1.00 78.19 115 ASP A O 1
ATOM 940 N N . MET A 1 116 ? 81.317 20.113 -104.839 1.00 79.31 116 MET A N 1
ATOM 941 C CA . MET A 1 116 ? 82.479 19.541 -105.531 1.00 79.31 116 MET A CA 1
ATOM 942 C C . MET A 1 116 ? 82.280 19.497 -107.047 1.00 79.31 116 MET A C 1
ATOM 944 O O . MET A 1 116 ? 83.156 19.951 -107.774 1.00 79.31 116 MET A O 1
ATOM 948 N N . LEU A 1 117 ? 81.123 19.026 -107.530 1.00 76.00 117 LEU A N 1
ATOM 949 C CA . LEU A 1 117 ? 80.817 18.989 -108.967 1.00 76.00 117 LEU A CA 1
ATOM 950 C C . LEU A 1 117 ? 80.741 20.402 -109.567 1.00 76.00 117 LEU A C 1
ATOM 952 O O . LEU A 1 117 ? 81.155 20.621 -110.703 1.00 76.00 117 LEU A O 1
ATOM 956 N N . LEU A 1 118 ? 80.234 21.383 -108.812 1.00 74.50 118 LEU A N 1
ATOM 957 C CA . LEU A 1 118 ? 80.238 22.789 -109.218 1.00 74.50 118 LEU A CA 1
ATOM 958 C C . LEU A 1 118 ? 81.663 23.348 -109.288 1.00 74.50 118 LEU A C 1
ATOM 960 O O . LEU A 1 118 ? 81.966 24.080 -110.227 1.00 74.50 118 LEU A O 1
ATOM 964 N N . LYS A 1 119 ? 82.540 22.978 -108.349 1.00 77.38 119 LYS A N 1
ATOM 965 C CA . LYS A 1 119 ? 83.954 23.375 -108.336 1.00 77.38 119 LYS A CA 1
ATOM 966 C C . LYS A 1 119 ? 84.759 22.709 -109.455 1.00 77.38 119 LYS A C 1
ATOM 968 O O . LYS A 1 119 ? 85.544 23.385 -110.105 1.00 77.38 119 LYS A O 1
ATOM 973 N N . GLU A 1 120 ? 84.538 21.424 -109.728 1.00 73.94 120 GLU A N 1
ATOM 974 C CA . GLU A 1 120 ? 85.110 20.724 -110.887 1.00 73.94 120 GLU A CA 1
ATOM 975 C C . GLU A 1 120 ? 84.653 21.374 -112.190 1.00 73.94 120 GLU A C 1
ATOM 977 O O . GLU A 1 120 ? 85.481 21.702 -113.033 1.00 73.94 120 GLU A O 1
ATOM 982 N N . ARG A 1 121 ? 83.352 21.655 -112.325 1.00 69.56 121 ARG A N 1
ATOM 983 C CA . ARG A 1 121 ? 82.815 22.402 -113.467 1.00 69.56 121 ARG A CA 1
ATOM 984 C C . ARG A 1 121 ? 83.466 23.781 -113.611 1.00 69.56 121 ARG A C 1
ATOM 986 O O . ARG A 1 121 ? 83.750 24.179 -114.733 1.00 69.56 121 ARG A O 1
ATOM 993 N N . GLN A 1 122 ? 83.694 24.502 -112.513 1.00 68.81 122 GLN A N 1
ATOM 994 C CA . GLN A 1 122 ? 84.371 25.803 -112.523 1.00 68.81 122 GLN A CA 1
ATOM 995 C C . GLN A 1 122 ? 85.829 25.664 -112.999 1.00 68.81 122 GLN A C 1
ATOM 997 O O . GLN A 1 122 ? 86.226 26.349 -113.932 1.00 68.81 122 GLN A O 1
ATOM 1002 N N . ASN A 1 123 ? 86.579 24.698 -112.459 1.00 68.19 123 ASN A N 1
ATOM 1003 C CA . ASN A 1 123 ? 87.954 24.405 -112.881 1.00 68.19 123 ASN A CA 1
ATOM 1004 C C . ASN A 1 123 ? 88.048 24.000 -114.367 1.00 68.19 123 ASN A C 1
ATOM 1006 O O . ASN A 1 123 ? 89.023 24.335 -115.031 1.00 68.19 123 ASN A O 1
ATOM 1010 N N . PHE A 1 124 ? 87.041 23.293 -114.894 1.00 62.03 124 PHE A N 1
ATOM 1011 C CA . PHE A 1 124 ? 86.940 22.953 -116.319 1.00 62.03 124 PHE A CA 1
ATOM 1012 C C . PHE A 1 124 ? 86.613 24.161 -117.206 1.00 62.03 124 PHE A C 1
ATOM 1014 O O . PHE A 1 124 ? 87.031 24.197 -118.356 1.00 62.03 124 PHE A O 1
ATOM 1021 N N . MET A 1 125 ? 85.863 25.140 -116.696 1.00 59.22 125 MET A N 1
ATOM 1022 C CA . MET A 1 125 ? 85.571 26.385 -117.418 1.00 59.22 125 MET A CA 1
ATOM 1023 C C . MET A 1 125 ? 86.787 27.323 -117.468 1.00 59.22 125 MET A C 1
ATOM 1025 O O . MET A 1 125 ? 86.901 28.099 -118.412 1.00 59.22 125 MET A O 1
ATOM 1029 N N . ASP A 1 126 ? 87.681 27.231 -116.479 1.00 60.31 126 ASP A N 1
ATOM 1030 C CA . ASP A 1 126 ? 88.869 28.083 -116.341 1.00 60.31 126 ASP A CA 1
ATOM 1031 C C . ASP A 1 126 ? 90.133 27.500 -117.030 1.00 60.31 126 ASP A C 1
ATOM 1033 O O . ASP A 1 126 ? 91.143 28.194 -117.144 1.00 60.31 126 ASP A O 1
ATOM 1037 N N . GLY A 1 127 ? 90.101 26.245 -117.509 1.00 56.34 127 GLY A N 1
ATOM 1038 C CA . GLY A 1 127 ? 91.195 25.587 -118.241 1.00 56.34 127 GLY A CA 1
ATOM 1039 C C . GLY A 1 127 ? 90.942 25.503 -119.753 1.00 56.34 127 GLY A C 1
ATOM 1040 O O . GLY A 1 127 ? 89.950 24.922 -120.189 1.00 56.34 127 GLY A O 1
ATOM 1041 N N . GLU A 1 128 ? 91.844 26.059 -120.566 1.00 53.16 128 GLU A N 1
ATOM 1042 C CA . GLU A 1 128 ? 91.763 26.012 -122.033 1.00 53.16 128 GLU A CA 1
ATOM 1043 C C . GLU A 1 128 ? 91.849 24.566 -122.579 1.00 53.16 128 GLU A C 1
ATOM 1045 O O . GLU A 1 128 ? 92.769 23.813 -122.272 1.00 53.16 128 GLU A O 1
ATOM 1050 N N . GLU A 1 129 ? 90.871 24.218 -123.427 1.00 52.47 129 GLU A N 1
ATOM 1051 C CA . GLU A 1 129 ? 90.814 23.054 -124.335 1.00 52.47 129 GLU A CA 1
ATOM 1052 C C . GLU A 1 129 ? 90.615 21.632 -123.756 1.00 52.47 129 GLU A C 1
ATOM 1054 O O . GLU A 1 129 ? 91.267 20.677 -124.177 1.00 52.47 129 GLU A O 1
ATOM 1059 N N . SER A 1 130 ? 89.586 21.421 -122.920 1.00 49.75 130 SER A N 1
ATOM 1060 C CA . SER A 1 130 ? 89.030 20.070 -122.695 1.00 49.75 130 SER A CA 1
ATOM 1061 C C . SER A 1 130 ? 87.491 20.013 -122.765 1.00 49.75 130 SER A C 1
ATOM 1063 O O . SER A 1 130 ? 86.785 20.586 -121.944 1.00 49.75 130 SER A O 1
ATOM 1065 N N . SER A 1 131 ? 86.994 19.321 -123.802 1.00 54.44 131 SER A N 1
ATOM 1066 C CA . SER A 1 131 ? 85.679 18.666 -123.974 1.00 54.44 131 SER A CA 1
ATOM 1067 C C . SER A 1 131 ? 84.412 19.343 -123.394 1.00 54.44 131 SER A C 1
ATOM 1069 O O . SER A 1 131 ? 84.000 19.117 -122.257 1.00 54.44 131 SER A O 1
ATOM 1071 N N . LYS A 1 132 ? 83.648 20.035 -124.260 1.00 57.38 132 LYS A N 1
ATOM 1072 C CA . LYS A 1 132 ? 82.245 20.458 -124.008 1.00 57.38 132 LYS A CA 1
ATOM 1073 C C . LYS A 1 132 ? 81.323 19.325 -123.511 1.00 57.38 132 LYS A C 1
ATOM 1075 O O . LYS A 1 132 ? 80.315 19.606 -122.865 1.00 57.38 132 LYS A O 1
ATOM 1080 N N . ME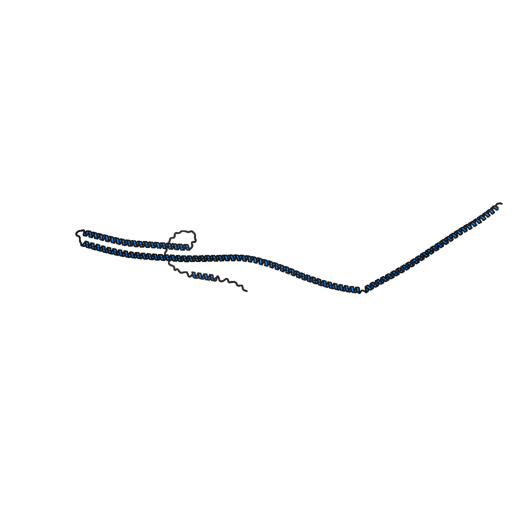T A 1 133 ? 81.647 18.066 -123.817 1.00 56.19 133 MET A N 1
ATOM 1081 C CA . MET A 1 133 ? 80.828 16.896 -123.484 1.00 56.19 133 MET A CA 1
ATOM 1082 C C . MET A 1 133 ? 80.847 16.579 -121.979 1.00 56.19 133 MET A C 1
ATOM 1084 O O . MET A 1 133 ? 79.835 16.146 -121.423 1.00 56.19 133 MET A O 1
ATOM 1088 N N . ASP A 1 134 ? 81.956 16.865 -121.294 1.00 61.19 134 ASP A N 1
ATOM 1089 C CA . ASP A 1 134 ? 82.114 16.568 -119.866 1.00 61.19 134 ASP A CA 1
ATOM 1090 C C . ASP A 1 134 ? 81.405 17.608 -118.980 1.00 61.19 134 ASP A C 1
ATOM 1092 O O . ASP A 1 134 ? 80.769 17.259 -117.980 1.00 61.19 134 ASP A O 1
ATOM 1096 N N . ALA A 1 135 ? 81.371 18.874 -119.411 1.00 61.97 135 ALA A N 1
ATOM 1097 C CA . ALA A 1 135 ? 80.622 19.942 -118.743 1.00 61.97 135 ALA A CA 1
ATOM 1098 C C . ALA A 1 135 ? 79.088 19.756 -118.821 1.00 61.97 135 ALA A C 1
ATOM 1100 O O . ALA A 1 135 ? 78.364 20.076 -117.867 1.00 61.97 135 ALA A O 1
ATOM 1101 N N . GLU A 1 136 ? 78.565 19.216 -119.929 1.00 67.62 136 GLU A N 1
ATOM 1102 C CA . GLU A 1 136 ? 77.139 18.875 -120.061 1.00 67.62 136 GLU A CA 1
ATOM 1103 C C . GLU A 1 136 ? 76.744 17.686 -119.175 1.00 67.62 136 GLU A C 1
ATOM 1105 O O . GLU A 1 136 ? 75.687 17.718 -118.535 1.00 67.62 136 GLU A O 1
ATOM 1110 N N . ASN A 1 137 ? 77.603 16.667 -119.069 1.00 73.81 137 ASN A N 1
ATOM 1111 C CA . ASN A 1 137 ? 77.381 15.529 -118.174 1.00 73.81 137 ASN A CA 1
ATOM 1112 C C . ASN A 1 137 ? 77.377 15.947 -116.696 1.00 73.81 137 ASN A C 1
ATOM 1114 O O . ASN A 1 137 ? 76.477 15.549 -115.951 1.00 73.81 137 ASN A O 1
ATOM 1118 N N . LEU A 1 138 ? 78.304 16.818 -116.285 1.00 70.69 138 LEU A N 1
ATOM 1119 C CA . LEU A 1 138 ? 78.312 17.435 -114.952 1.00 70.69 138 LEU A CA 1
ATOM 1120 C C . LEU A 1 138 ? 77.024 18.227 -114.678 1.00 70.69 138 LEU A C 1
ATOM 1122 O O . LEU A 1 138 ? 76.429 18.111 -113.606 1.00 70.69 138 LEU A O 1
ATOM 1126 N N . THR A 1 139 ? 76.533 18.979 -115.666 1.00 73.50 139 THR A N 1
ATOM 1127 C CA . THR A 1 139 ? 75.284 19.751 -115.543 1.00 73.50 139 THR A CA 1
ATOM 1128 C C . THR A 1 139 ? 74.068 18.839 -115.347 1.00 73.50 139 THR A C 1
ATOM 1130 O O . THR A 1 139 ? 73.230 19.114 -114.482 1.00 73.50 139 THR A O 1
ATOM 1133 N N . LYS A 1 140 ? 73.988 17.722 -116.084 1.00 77.94 140 LYS A N 1
ATOM 1134 C CA . LYS A 1 140 ? 72.931 16.712 -115.904 1.00 77.94 140 LYS A CA 1
ATOM 1135 C C . LYS A 1 140 ? 72.999 16.050 -114.527 1.00 77.94 140 LYS A C 1
ATOM 1137 O O . LYS A 1 140 ? 71.962 15.916 -113.881 1.00 77.94 140 LYS A O 1
ATOM 1142 N N . GLN A 1 141 ? 74.193 15.703 -114.039 1.00 74.81 141 GLN A N 1
ATOM 1143 C CA . GLN A 1 141 ? 74.357 15.136 -112.695 1.00 74.81 141 GLN A CA 1
ATOM 1144 C C . GLN A 1 141 ? 73.939 16.125 -111.597 1.00 74.81 141 GLN A C 1
ATOM 1146 O O . GLN A 1 141 ? 73.194 15.750 -110.693 1.00 74.81 141 GLN A O 1
ATOM 1151 N N . VAL A 1 142 ? 74.318 17.405 -111.700 1.00 74.62 142 VAL A N 1
ATOM 1152 C CA . VAL A 1 142 ? 73.878 18.447 -110.752 1.00 74.62 142 VAL A CA 1
ATOM 1153 C C . VAL A 1 142 ? 72.357 18.634 -110.793 1.00 74.62 142 VAL A C 1
ATOM 1155 O O . VAL A 1 142 ? 71.726 18.759 -109.742 1.00 74.62 142 VAL A O 1
ATOM 1158 N N . GLN A 1 143 ? 71.735 18.619 -111.977 1.00 77.94 143 GLN A N 1
ATOM 1159 C CA . GLN A 1 143 ? 70.273 18.687 -112.103 1.00 77.94 143 GLN A CA 1
ATOM 1160 C C . GLN A 1 143 ? 69.580 17.465 -111.482 1.00 77.94 143 GLN A C 1
ATOM 1162 O O . GLN A 1 143 ? 68.587 17.630 -110.772 1.00 77.94 143 GLN A O 1
ATOM 1167 N N . GLN A 1 144 ? 70.123 16.261 -111.675 1.00 79.88 144 GLN A N 1
ATOM 1168 C CA . GLN A 1 144 ? 69.599 15.031 -111.081 1.00 79.88 144 GLN A CA 1
ATOM 1169 C C . GLN A 1 144 ? 69.742 15.021 -109.548 1.00 79.88 144 GLN A C 1
ATOM 1171 O O . GLN A 1 144 ? 68.797 14.657 -108.843 1.00 79.88 144 GLN A O 1
ATOM 1176 N N . CYS A 1 145 ? 70.872 15.493 -109.009 1.00 73.38 145 CYS A N 1
ATOM 1177 C CA . CYS A 1 145 ? 71.053 15.674 -107.566 1.00 73.38 145 CYS A CA 1
ATOM 1178 C C . CYS A 1 145 ? 70.064 16.706 -107.001 1.00 73.38 145 CYS A C 1
ATOM 1180 O O . CYS A 1 145 ? 69.407 16.431 -106.002 1.00 73.38 145 CYS A O 1
ATOM 1182 N N . ARG A 1 146 ? 69.864 17.849 -107.672 1.00 78.25 146 ARG A N 1
ATOM 1183 C CA . ARG A 1 146 ? 68.865 18.856 -107.261 1.00 78.25 146 ARG A CA 1
ATOM 1184 C C . ARG A 1 146 ? 67.434 18.315 -107.282 1.00 78.25 146 ARG A C 1
ATOM 1186 O O . ARG A 1 146 ? 66.656 18.641 -106.389 1.00 78.25 146 ARG A O 1
ATOM 1193 N N . ALA A 1 147 ? 67.082 17.497 -108.275 1.00 78.94 147 ALA A N 1
ATOM 1194 C CA . ALA A 1 147 ? 65.776 16.841 -108.334 1.00 78.94 147 ALA A CA 1
ATOM 1195 C C . ALA A 1 147 ? 65.585 15.857 -107.167 1.00 78.94 147 ALA A C 1
ATOM 1197 O O . ALA A 1 147 ? 64.538 15.865 -106.523 1.00 78.94 147 ALA A O 1
ATOM 1198 N N . THR A 1 148 ? 66.626 15.085 -106.839 1.00 78.56 148 THR A N 1
ATOM 1199 C CA . THR A 1 148 ? 66.619 14.143 -105.707 1.00 78.56 148 THR A CA 1
ATOM 1200 C C . THR A 1 148 ? 66.475 14.872 -104.368 1.00 78.56 148 THR A C 1
ATOM 1202 O O . THR A 1 148 ? 65.650 14.476 -103.549 1.00 78.56 148 THR A O 1
ATOM 1205 N N . ILE A 1 149 ? 67.205 15.977 -104.163 1.00 77.31 149 ILE A N 1
ATOM 1206 C CA . ILE A 1 149 ? 67.090 16.807 -102.952 1.00 77.31 149 ILE A CA 1
ATOM 1207 C C . ILE A 1 149 ? 65.678 17.382 -102.823 1.00 77.31 149 ILE A C 1
ATOM 1209 O O . ILE A 1 149 ? 65.080 17.278 -101.757 1.00 77.31 149 ILE A O 1
ATOM 1213 N N . LYS A 1 150 ? 65.098 17.925 -103.902 1.00 82.44 150 LYS A N 1
ATOM 1214 C CA . LYS A 1 150 ? 63.716 18.437 -103.881 1.00 82.44 150 LYS A CA 1
ATOM 1215 C C . LYS A 1 150 ? 62.701 17.352 -103.523 1.00 82.44 150 LYS A C 1
ATOM 1217 O O . LYS A 1 150 ? 61.789 17.605 -102.742 1.00 82.44 150 LYS A O 1
ATOM 1222 N N . GLN A 1 151 ? 62.868 16.142 -104.058 1.00 84.31 151 GLN A N 1
ATOM 1223 C CA . GLN A 1 151 ? 62.011 15.010 -103.713 1.00 84.31 151 GLN A CA 1
ATOM 1224 C C . GLN A 1 151 ? 62.157 14.623 -102.234 1.00 84.31 151 GLN A C 1
ATOM 1226 O O . GLN A 1 151 ? 61.155 14.427 -101.553 1.00 84.31 151 GLN A O 1
ATOM 1231 N N . GLN A 1 152 ? 63.386 14.561 -101.711 1.00 80.56 152 GLN A N 1
ATOM 1232 C CA . GLN A 1 152 ? 63.632 14.275 -100.294 1.00 80.56 152 GLN A CA 1
ATOM 1233 C C . GLN A 1 152 ? 63.066 15.365 -99.375 1.00 80.56 152 GLN A C 1
ATOM 1235 O O . GLN A 1 152 ? 62.442 15.037 -98.370 1.00 80.56 152 GLN A O 1
ATOM 1240 N N . GLN A 1 153 ? 63.207 16.640 -99.741 1.00 84.19 153 GLN A N 1
ATOM 1241 C CA . GLN A 1 153 ? 62.606 17.766 -99.021 1.00 84.19 153 GLN A CA 1
ATOM 1242 C C . GLN A 1 153 ? 61.075 17.680 -99.005 1.00 84.19 153 GLN A C 1
ATOM 1244 O O . GLN A 1 153 ? 60.469 17.924 -97.965 1.00 84.19 153 GLN A O 1
ATOM 1249 N N . SER A 1 154 ? 60.450 17.274 -100.116 1.00 87.00 154 SER A N 1
ATOM 1250 C CA . SER A 1 154 ? 59.000 17.043 -100.182 1.00 87.00 154 SER A CA 1
ATOM 1251 C C . SER A 1 154 ? 58.557 15.925 -99.234 1.00 87.00 154 SER A C 1
ATOM 1253 O O . SER A 1 154 ? 57.612 16.109 -98.474 1.00 87.00 154 SER A O 1
ATOM 1255 N N . ILE A 1 155 ? 59.275 14.796 -99.220 1.00 84.12 155 ILE A N 1
ATOM 1256 C CA . ILE A 1 155 ? 58.987 13.667 -98.320 1.00 84.12 155 ILE A CA 1
ATOM 1257 C C . ILE A 1 155 ? 59.147 14.088 -96.850 1.00 84.12 155 ILE A C 1
ATOM 1259 O O . ILE A 1 155 ? 58.309 13.756 -96.017 1.00 84.12 155 ILE A O 1
ATOM 1263 N N . ILE A 1 156 ? 60.195 14.851 -96.516 1.00 81.50 156 ILE A N 1
ATOM 1264 C CA . ILE A 1 156 ? 60.406 15.379 -95.158 1.00 81.50 156 ILE A CA 1
ATOM 1265 C C . ILE A 1 156 ? 59.273 16.330 -94.754 1.00 81.50 156 ILE A C 1
ATOM 1267 O O . ILE A 1 156 ? 58.790 16.245 -93.624 1.00 81.50 156 ILE A O 1
ATOM 1271 N N . ALA A 1 157 ? 58.812 17.194 -95.661 1.00 83.00 157 ALA A N 1
ATOM 1272 C CA . ALA A 1 157 ? 57.706 18.110 -95.398 1.00 83.00 157 ALA A CA 1
ATOM 1273 C C . ALA A 1 157 ? 56.381 17.362 -95.153 1.00 83.00 157 ALA A C 1
ATOM 1275 O O . ALA A 1 157 ? 55.672 17.676 -94.197 1.00 83.00 157 ALA A O 1
ATOM 1276 N N . GLU A 1 158 ? 56.074 16.340 -95.958 1.00 87.62 158 GLU A N 1
ATOM 1277 C CA . GLU A 1 158 ? 54.888 15.490 -95.773 1.00 87.62 158 GLU A CA 1
ATOM 1278 C C . GLU A 1 158 ? 54.939 14.700 -94.459 1.00 87.62 158 GLU A C 1
ATOM 1280 O O . GLU A 1 158 ? 53.960 14.698 -93.712 1.00 87.62 158 GLU A O 1
ATOM 1285 N N . MET A 1 159 ? 56.087 14.097 -94.123 1.00 83.31 159 MET A N 1
ATOM 1286 C CA . MET A 1 159 ? 56.268 13.399 -92.843 1.00 83.31 159 MET A CA 1
ATOM 1287 C C . MET A 1 159 ? 56.123 14.350 -91.651 1.00 83.31 159 MET A C 1
ATOM 1289 O O . MET A 1 159 ? 55.450 14.016 -90.680 1.00 83.31 159 MET A O 1
ATOM 1293 N N . THR A 1 160 ? 56.707 15.550 -91.734 1.00 83.38 160 THR A N 1
ATOM 1294 C CA . THR A 1 160 ? 56.587 16.573 -90.681 1.00 83.38 160 THR A CA 1
ATOM 1295 C C . THR A 1 160 ? 55.131 16.984 -90.479 1.00 83.38 160 THR A C 1
ATOM 1297 O O . THR A 1 160 ? 54.667 17.060 -89.342 1.00 83.38 160 THR A O 1
ATOM 1300 N N . LYS A 1 161 ? 54.385 17.197 -91.571 1.00 89.62 161 LYS A N 1
ATOM 1301 C CA . LYS A 1 161 ? 52.960 17.533 -91.510 1.00 89.62 161 LYS A CA 1
ATOM 1302 C C . LYS A 1 161 ? 52.143 16.400 -90.883 1.00 89.62 161 LYS A C 1
ATOM 1304 O O . LYS A 1 161 ? 51.421 16.649 -89.922 1.00 89.62 161 LYS A O 1
ATOM 1309 N N . SER A 1 162 ? 52.307 15.166 -91.363 1.00 88.31 162 SER A N 1
ATOM 1310 C CA . SER A 1 162 ? 51.608 13.993 -90.818 1.00 88.31 162 SER A CA 1
ATOM 1311 C C . SER A 1 162 ? 51.890 13.803 -89.326 1.00 88.31 162 SER A C 1
ATOM 1313 O O . SER A 1 162 ? 50.969 13.552 -88.555 1.00 88.31 162 SER A O 1
ATOM 1315 N N . HIS A 1 163 ? 53.147 13.961 -88.902 1.00 84.50 163 HIS A N 1
ATOM 1316 C CA . HIS A 1 163 ? 53.513 13.836 -87.494 1.00 84.50 163 HIS A CA 1
ATOM 1317 C C . HIS A 1 163 ? 52.923 14.970 -86.644 1.00 84.50 163 HIS A C 1
ATOM 1319 O O . HIS A 1 163 ? 52.479 14.733 -85.525 1.00 84.50 163 HIS A O 1
ATOM 1325 N N . SER A 1 164 ? 52.854 16.197 -87.177 1.00 84.50 164 SER A N 1
ATOM 1326 C CA . SER A 1 164 ? 52.208 17.315 -86.478 1.00 84.50 164 SER A CA 1
ATOM 1327 C C . SER A 1 164 ? 50.707 17.084 -86.258 1.00 84.50 164 SER A C 1
ATOM 1329 O O . SER A 1 164 ? 50.204 17.358 -85.171 1.00 84.50 164 SER A O 1
ATOM 1331 N N . GLU A 1 165 ? 50.007 16.512 -87.243 1.00 90.69 165 GLU A N 1
ATOM 1332 C CA . GLU A 1 165 ? 48.586 16.159 -87.134 1.00 90.69 165 GLU A CA 1
ATOM 1333 C C . GLU A 1 165 ? 48.364 15.020 -86.123 1.00 90.69 165 GLU A C 1
ATOM 1335 O O . GLU A 1 165 ? 47.445 15.086 -85.306 1.00 90.69 165 GLU A O 1
ATOM 1340 N N . GLU A 1 166 ? 49.233 14.004 -86.118 1.00 88.19 166 GLU A N 1
ATOM 1341 C CA . GLU A 1 166 ? 49.200 12.912 -85.137 1.00 88.19 166 GLU A CA 1
ATOM 1342 C C . GLU A 1 166 ? 49.432 13.420 -83.705 1.00 88.19 166 GLU A C 1
ATOM 1344 O O . GLU A 1 166 ? 48.687 13.059 -82.792 1.00 88.19 166 GLU A O 1
ATOM 1349 N N . VAL A 1 167 ? 50.402 14.319 -83.504 1.00 83.06 167 VAL A N 1
ATOM 1350 C CA . VAL A 1 167 ? 50.672 14.936 -82.197 1.00 83.06 167 VAL A CA 1
ATOM 1351 C C . VAL A 1 167 ? 49.476 15.755 -81.704 1.00 83.06 167 VAL A C 1
ATOM 1353 O O . VAL A 1 167 ? 49.126 15.659 -80.527 1.00 83.06 167 VAL A O 1
ATOM 1356 N N . GLU A 1 168 ? 48.817 16.535 -82.564 1.00 88.69 168 GLU A N 1
ATOM 1357 C CA . GLU A 1 168 ? 47.616 17.288 -82.171 1.00 88.69 168 GLU A CA 1
ATOM 1358 C C . GLU A 1 168 ? 46.427 16.368 -81.850 1.00 88.69 168 GLU A C 1
ATOM 1360 O O . GLU A 1 168 ? 45.727 16.586 -80.856 1.00 88.69 168 GLU A O 1
ATOM 1365 N N . ASN A 1 169 ? 46.242 15.281 -82.606 1.00 90.56 169 ASN A N 1
ATOM 1366 C CA . ASN A 1 169 ? 45.228 14.270 -82.297 1.00 90.56 169 ASN A CA 1
ATOM 1367 C C . ASN A 1 169 ? 45.492 13.586 -80.945 1.00 90.56 169 ASN A C 1
ATOM 1369 O O . ASN A 1 169 ? 44.572 13.457 -80.134 1.00 90.56 169 ASN A O 1
ATOM 1373 N N . LEU A 1 170 ? 46.744 13.216 -80.654 1.00 86.00 170 LEU A N 1
ATOM 1374 C CA . LEU A 1 170 ? 47.136 12.628 -79.368 1.00 86.00 170 LEU A CA 1
ATOM 1375 C C . LEU A 1 170 ? 46.982 13.613 -78.203 1.00 86.00 170 LEU A C 1
ATOM 1377 O O . LEU A 1 170 ? 46.582 13.214 -77.108 1.00 86.00 170 LEU A O 1
ATOM 1381 N N . LYS A 1 171 ? 47.259 14.908 -78.409 1.00 86.06 171 LYS A N 1
ATOM 1382 C CA . LYS A 1 171 ? 46.991 15.947 -77.399 1.00 86.06 171 LYS A CA 1
ATOM 1383 C C . LYS A 1 171 ? 45.504 16.045 -77.084 1.00 86.06 171 LYS A C 1
ATOM 1385 O O . LYS A 1 171 ? 45.145 16.103 -75.909 1.00 86.06 171 LYS A O 1
ATOM 1390 N N . LYS A 1 172 ? 44.648 16.028 -78.110 1.00 92.38 172 LYS A N 1
ATOM 1391 C CA . LYS A 1 172 ? 43.193 16.052 -77.936 1.00 92.38 172 LYS A CA 1
ATOM 1392 C C . LYS A 1 172 ? 42.699 14.812 -77.187 1.00 92.38 172 LYS A C 1
ATOM 1394 O O . LYS A 1 172 ? 42.003 14.954 -76.190 1.00 92.38 172 LYS A O 1
ATOM 1399 N N . GLN A 1 173 ? 43.141 13.621 -77.589 1.00 90.38 173 GLN A N 1
ATOM 1400 C CA . GLN A 1 173 ? 42.782 12.375 -76.908 1.00 90.38 173 GLN A CA 1
ATOM 1401 C C . GLN A 1 173 ? 43.241 12.369 -75.440 1.00 90.38 173 GLN A C 1
ATOM 1403 O O . GLN A 1 173 ? 42.487 11.966 -74.558 1.00 90.38 173 GLN A O 1
ATOM 1408 N N . ASN A 1 174 ? 44.445 12.871 -75.148 1.00 83.56 174 ASN A N 1
ATOM 1409 C CA . ASN A 1 174 ? 44.922 13.024 -73.772 1.00 83.56 174 ASN A CA 1
ATOM 1410 C C . ASN A 1 174 ? 44.082 14.019 -72.960 1.00 83.56 174 ASN A C 1
ATOM 1412 O O . ASN A 1 174 ? 43.849 13.791 -71.772 1.00 83.56 174 ASN A O 1
ATOM 1416 N N . ALA A 1 175 ? 43.628 15.117 -73.569 1.00 88.38 175 ALA A N 1
ATOM 1417 C CA . ALA A 1 175 ? 42.730 16.062 -72.911 1.00 88.38 175 ALA A CA 1
ATOM 1418 C C . ALA A 1 175 ? 41.373 15.412 -72.584 1.00 88.38 175 ALA A C 1
ATOM 1420 O O . ALA A 1 175 ? 40.897 15.551 -71.457 1.00 88.38 175 ALA A O 1
ATOM 1421 N N . ASP A 1 176 ? 40.810 14.635 -73.513 1.00 91.62 176 ASP A N 1
ATOM 1422 C CA . ASP A 1 176 ? 39.548 13.909 -73.319 1.00 91.62 176 ASP A CA 1
ATOM 1423 C C . ASP A 1 176 ? 39.664 12.838 -72.215 1.00 91.62 176 ASP A C 1
ATOM 1425 O O . ASP A 1 176 ? 38.777 12.713 -71.365 1.00 91.62 176 ASP A O 1
ATOM 1429 N N . ILE A 1 177 ? 40.787 1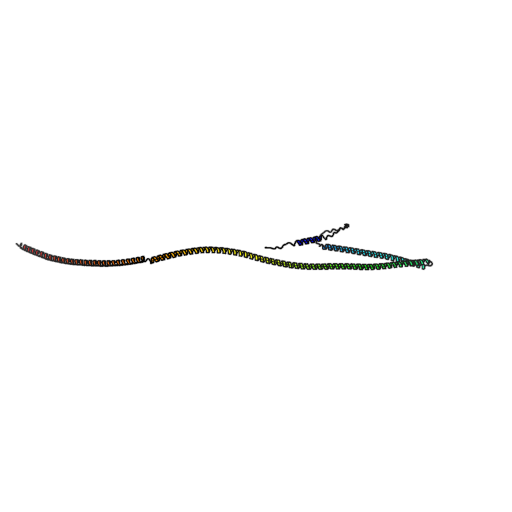2.107 -72.163 1.00 88.75 177 ILE A N 1
ATOM 1430 C CA . ILE A 1 177 ? 41.074 11.139 -71.090 1.00 88.75 177 ILE A CA 1
ATOM 1431 C C . ILE A 1 177 ? 41.163 11.848 -69.735 1.00 88.75 177 ILE A C 1
ATOM 1433 O O . ILE A 1 177 ? 40.536 11.403 -68.774 1.00 88.75 177 ILE A O 1
ATOM 1437 N N . ARG A 1 178 ? 41.889 12.971 -69.645 1.00 88.00 178 ARG A N 1
ATOM 1438 C CA . ARG A 1 178 ? 41.996 13.751 -68.398 1.00 88.00 178 ARG A CA 1
ATOM 1439 C C . ARG A 1 178 ? 40.641 14.282 -67.939 1.00 88.00 178 ARG A C 1
ATOM 1441 O O . ARG A 1 178 ? 40.345 14.208 -66.751 1.00 88.00 178 ARG A O 1
ATOM 1448 N N . ALA A 1 179 ? 39.816 14.778 -68.860 1.00 90.75 179 ALA A N 1
ATOM 1449 C CA . ALA A 1 179 ? 38.470 15.248 -68.546 1.00 90.75 179 ALA A CA 1
ATOM 1450 C C . ALA A 1 179 ? 37.576 14.106 -68.034 1.00 90.75 179 ALA A C 1
ATOM 1452 O O . ALA A 1 179 ? 36.886 14.265 -67.030 1.00 90.75 179 ALA A O 1
ATOM 1453 N N . THR A 1 180 ? 37.638 12.936 -68.675 1.00 90.81 180 THR A N 1
ATOM 1454 C CA . THR A 1 180 ? 36.877 11.747 -68.258 1.00 90.81 180 THR A CA 1
ATOM 1455 C C . THR A 1 180 ? 37.325 11.245 -66.885 1.00 90.81 180 THR A C 1
ATOM 1457 O O . THR A 1 180 ? 36.488 10.926 -66.042 1.00 90.81 180 THR A O 1
ATOM 1460 N N . PHE A 1 181 ? 38.637 11.221 -66.633 1.00 89.06 181 PHE A N 1
ATOM 1461 C CA . PHE A 1 181 ? 39.198 10.845 -65.337 1.00 89.06 181 PHE A CA 1
ATOM 1462 C C . PHE A 1 181 ? 38.771 11.816 -64.230 1.00 89.06 181 PHE A C 1
ATOM 1464 O O . PHE A 1 181 ? 38.310 11.376 -63.179 1.00 89.06 181 PHE A O 1
ATOM 1471 N N . GLN A 1 182 ? 38.843 13.128 -64.483 1.00 90.81 182 GLN A N 1
ATOM 1472 C CA . GLN A 1 182 ? 38.402 14.136 -63.518 1.00 90.81 182 GLN A CA 1
ATOM 1473 C C . GLN A 1 182 ? 36.910 13.998 -63.205 1.00 90.81 182 GLN A C 1
ATOM 1475 O O . GLN A 1 182 ? 36.527 13.979 -62.040 1.00 90.81 182 GLN A O 1
ATOM 1480 N N . HIS A 1 183 ? 36.080 13.809 -64.233 1.00 91.25 183 HIS A N 1
ATOM 1481 C CA . HIS A 1 183 ? 34.643 13.596 -64.064 1.00 91.25 183 HIS A CA 1
ATOM 1482 C C . HIS A 1 183 ? 34.324 12.335 -63.250 1.00 91.25 183 HIS A C 1
ATOM 1484 O O . HIS A 1 183 ? 33.407 12.336 -62.432 1.00 91.25 183 HIS A O 1
ATOM 1490 N N . SER A 1 184 ? 35.089 11.255 -63.442 1.00 89.38 184 SER A N 1
ATOM 1491 C CA . SER A 1 184 ? 34.970 10.046 -62.619 1.00 89.38 184 SER A CA 1
ATOM 1492 C C . SER A 1 184 ? 35.335 10.317 -61.160 1.00 89.38 184 SER A C 1
ATOM 1494 O O . SER A 1 184 ? 34.612 9.891 -60.265 1.00 89.38 184 SER A O 1
ATOM 1496 N N . GLN A 1 185 ? 36.421 11.056 -60.919 1.00 89.94 185 GLN A N 1
ATOM 1497 C CA . GLN A 1 185 ? 36.862 11.405 -59.570 1.00 89.94 185 GLN A CA 1
ATOM 1498 C C . GLN A 1 185 ? 35.850 12.309 -58.852 1.00 89.94 185 GLN A C 1
ATOM 1500 O O . GLN A 1 185 ? 35.611 12.150 -57.656 1.00 89.94 185 GLN A O 1
ATOM 1505 N N . ASP A 1 186 ? 35.249 13.261 -59.563 1.00 90.88 186 ASP A N 1
ATOM 1506 C CA . ASP A 1 186 ? 34.253 14.162 -58.986 1.00 90.88 186 ASP A CA 1
ATOM 1507 C C . ASP A 1 186 ? 32.964 13.405 -58.634 1.00 90.88 186 ASP A C 1
ATOM 1509 O O . ASP A 1 186 ? 32.435 13.587 -57.539 1.00 90.88 186 ASP A O 1
ATOM 1513 N N . ARG A 1 187 ? 32.531 12.457 -59.479 1.00 93.50 187 ARG A N 1
ATOM 1514 C CA . ARG A 1 187 ? 31.416 11.548 -59.156 1.00 93.50 187 ARG A CA 1
ATOM 1515 C C . ARG A 1 187 ? 31.681 10.681 -57.928 1.00 93.50 187 ARG A C 1
ATOM 1517 O O . ARG A 1 187 ? 30.775 10.466 -57.130 1.00 93.50 187 ARG A O 1
ATOM 1524 N N . GLU A 1 188 ? 32.895 10.164 -57.779 1.00 91.19 188 GLU A N 1
ATOM 1525 C CA . GLU A 1 188 ? 33.272 9.349 -56.619 1.00 91.19 188 GLU A CA 1
ATOM 1526 C C . GLU A 1 188 ? 33.263 10.182 -55.327 1.00 91.19 188 GLU A C 1
ATOM 1528 O O . GLU A 1 188 ? 32.719 9.753 -54.309 1.00 91.19 188 GLU A O 1
ATOM 1533 N N . LYS A 1 189 ? 33.766 11.423 -55.380 1.00 93.00 189 LYS A N 1
ATOM 1534 C CA . LYS A 1 189 ? 33.673 12.370 -54.256 1.00 93.00 189 LYS A CA 1
ATOM 1535 C C . LYS A 1 189 ? 32.225 12.696 -53.895 1.00 93.00 189 LYS A C 1
ATOM 1537 O O . LYS A 1 189 ? 31.902 12.718 -52.711 1.00 93.00 189 LYS A O 1
ATOM 1542 N N . GLU A 1 190 ? 31.368 12.947 -54.885 1.00 94.50 190 GLU A N 1
ATOM 1543 C CA . GLU A 1 190 ? 29.939 13.203 -54.662 1.00 94.50 190 GLU A CA 1
ATOM 1544 C C . GLU A 1 190 ? 29.250 12.002 -54.008 1.00 94.50 190 GLU A C 1
ATOM 1546 O O . GLU A 1 190 ? 28.526 12.176 -53.029 1.00 94.50 190 GLU A O 1
ATOM 1551 N N . MET A 1 191 ? 29.533 10.786 -54.485 1.00 94.19 191 MET A N 1
ATOM 1552 C CA . MET A 1 191 ? 28.988 9.552 -53.916 1.00 94.19 191 MET A CA 1
ATOM 1553 C C . MET A 1 191 ? 29.402 9.375 -52.450 1.00 94.19 191 MET A C 1
ATOM 1555 O O . MET A 1 191 ? 28.549 9.153 -51.593 1.00 94.19 191 MET A O 1
ATOM 1559 N N . HIS A 1 192 ? 30.689 9.534 -52.133 1.00 91.81 192 HIS A N 1
ATOM 1560 C CA . HIS A 1 192 ? 31.167 9.426 -50.753 1.00 91.81 192 HIS A CA 1
ATOM 1561 C C . HIS A 1 192 ? 30.623 10.529 -49.841 1.00 91.81 192 HIS A C 1
ATOM 1563 O O . HIS A 1 192 ? 30.353 10.286 -48.663 1.00 91.81 192 HIS A O 1
ATOM 1569 N N . GLU A 1 193 ? 30.438 11.743 -50.360 1.00 94.00 193 GLU A N 1
ATOM 1570 C CA . GLU A 1 193 ? 29.815 12.834 -49.614 1.00 94.00 193 GLU A CA 1
ATOM 1571 C C . GLU A 1 193 ? 28.335 12.537 -49.328 1.00 94.00 193 GLU A C 1
ATOM 1573 O O . GLU A 1 193 ? 27.864 12.758 -48.210 1.00 94.00 193 GLU A O 1
ATOM 1578 N N . GLU A 1 194 ? 27.605 11.974 -50.292 1.00 94.88 194 GLU A N 1
ATOM 1579 C CA . GLU A 1 194 ? 26.223 11.527 -50.105 1.00 94.88 194 GLU A CA 1
ATOM 1580 C C . GLU A 1 194 ? 26.132 10.403 -49.061 1.00 94.88 194 GLU A C 1
ATOM 1582 O O . GLU A 1 194 ? 25.345 10.503 -48.114 1.00 94.88 194 GLU A O 1
ATOM 1587 N N . GLU A 1 195 ? 26.992 9.384 -49.149 1.00 95.44 195 GLU A N 1
ATOM 1588 C CA . GLU A 1 195 ? 27.087 8.310 -48.152 1.00 95.44 195 GLU A CA 1
ATOM 1589 C C . GLU A 1 195 ? 27.375 8.859 -46.751 1.00 95.44 195 GLU A C 1
ATOM 1591 O O . GLU A 1 195 ? 26.709 8.486 -45.775 1.00 95.44 195 GLU A O 1
ATOM 1596 N N . ARG A 1 196 ? 28.327 9.793 -46.640 1.00 95.62 196 ARG A N 1
ATOM 1597 C CA . ARG A 1 196 ? 28.664 10.460 -45.380 1.00 95.62 196 ARG A CA 1
ATOM 1598 C C . ARG A 1 196 ? 27.465 11.210 -44.812 1.00 95.62 196 ARG A C 1
ATOM 1600 O O . ARG A 1 196 ? 27.198 11.109 -43.614 1.00 95.62 196 ARG A O 1
ATOM 1607 N N . ASN A 1 197 ? 26.729 11.934 -45.650 1.00 94.81 197 ASN A N 1
ATOM 1608 C CA . ASN A 1 197 ? 25.552 12.690 -45.229 1.00 94.81 197 ASN A CA 1
ATOM 1609 C C . ASN A 1 197 ? 24.422 11.766 -44.759 1.00 94.81 197 ASN A C 1
ATOM 1611 O O . ASN A 1 197 ? 23.838 12.003 -43.697 1.00 94.81 197 ASN A O 1
ATOM 1615 N N . VAL A 1 198 ? 24.179 10.656 -45.463 1.00 96.19 198 VAL A N 1
ATOM 1616 C CA . VAL A 1 198 ? 23.210 9.631 -45.048 1.00 96.19 198 VAL A CA 1
ATOM 1617 C C . VAL A 1 198 ? 23.605 9.002 -43.710 1.00 96.19 198 VAL A C 1
ATOM 1619 O O . VAL A 1 198 ? 22.761 8.846 -42.823 1.00 96.19 198 VAL A O 1
ATOM 1622 N N . LEU A 1 199 ? 24.879 8.645 -43.528 1.00 95.38 199 LEU A N 1
ATOM 1623 C CA . LEU A 1 199 ? 25.374 8.080 -42.269 1.00 95.38 199 LEU A CA 1
ATOM 1624 C C . LEU A 1 199 ? 25.286 9.086 -41.117 1.00 95.38 199 LEU A C 1
ATOM 1626 O O . LEU A 1 199 ? 24.829 8.728 -40.031 1.00 95.38 199 LEU A O 1
ATOM 1630 N N . SER A 1 200 ? 25.642 10.347 -41.362 1.00 95.94 200 SER A N 1
ATOM 1631 C CA . SER A 1 200 ? 25.522 11.438 -40.392 1.00 95.94 200 SER A CA 1
ATOM 1632 C C . SER A 1 200 ? 24.070 11.633 -39.938 1.00 95.94 200 SER A C 1
ATOM 1634 O O . SER A 1 200 ? 23.783 11.693 -38.739 1.00 95.94 200 SER A O 1
ATOM 1636 N N . GLN A 1 201 ? 23.119 11.618 -40.877 1.00 95.81 201 GLN A N 1
ATOM 1637 C CA . GLN A 1 201 ? 21.693 11.723 -40.567 1.00 95.81 201 GLN A CA 1
ATOM 1638 C C . GLN A 1 201 ? 21.179 10.514 -39.769 1.00 95.81 201 GLN A C 1
ATOM 1640 O O . GLN A 1 201 ? 20.430 10.679 -38.797 1.00 95.81 201 GLN A O 1
ATOM 1645 N N . LYS A 1 202 ? 21.589 9.294 -40.141 1.00 95.88 202 LYS A N 1
ATOM 1646 C CA . LYS A 1 202 ? 21.251 8.069 -39.396 1.00 95.88 202 LYS A CA 1
ATOM 1647 C C . LYS A 1 202 ? 21.791 8.122 -37.968 1.00 95.88 202 LYS A C 1
ATOM 1649 O O . LYS A 1 202 ? 21.052 7.801 -37.038 1.00 95.88 202 LYS A O 1
ATOM 1654 N N . LEU A 1 203 ? 23.033 8.573 -37.788 1.00 95.56 203 LEU A N 1
ATOM 1655 C CA . LEU A 1 203 ? 23.654 8.735 -36.475 1.00 95.56 203 LEU A CA 1
ATOM 1656 C C . LEU A 1 203 ? 22.910 9.773 -35.628 1.00 95.56 203 LEU A C 1
ATOM 1658 O O . LEU A 1 203 ? 22.555 9.485 -34.488 1.00 95.56 203 LEU A O 1
ATOM 1662 N N . SER A 1 204 ? 22.598 10.941 -36.195 1.00 96.12 204 SER A N 1
ATOM 1663 C CA . SER A 1 204 ? 21.814 11.979 -35.513 1.00 96.12 204 SER A CA 1
ATOM 1664 C C . SER A 1 204 ? 20.445 11.455 -35.056 1.00 96.12 204 SER A C 1
ATOM 1666 O O . SER A 1 204 ? 20.048 11.637 -33.904 1.00 96.12 204 SER A O 1
ATOM 1668 N N . THR A 1 205 ? 19.761 10.703 -35.923 1.00 95.94 205 THR A N 1
ATOM 1669 C CA . THR A 1 205 ? 18.472 10.073 -35.600 1.00 95.94 205 THR A CA 1
ATOM 1670 C C . THR A 1 205 ? 18.605 9.039 -34.479 1.00 95.94 205 THR A C 1
ATOM 1672 O O . THR A 1 205 ? 17.764 8.987 -33.581 1.00 95.94 205 THR A O 1
ATOM 1675 N N . ALA A 1 206 ? 19.651 8.209 -34.512 1.00 94.06 206 ALA A N 1
ATOM 1676 C CA . ALA A 1 206 ? 19.920 7.220 -33.472 1.00 94.06 206 ALA A CA 1
ATOM 1677 C C . ALA A 1 206 ? 20.203 7.879 -32.112 1.00 94.06 206 ALA A C 1
ATOM 1679 O O . ALA A 1 206 ? 19.655 7.439 -31.104 1.00 94.06 206 ALA A O 1
ATOM 1680 N N . ILE A 1 207 ? 20.980 8.968 -32.092 1.00 95.62 207 ILE A N 1
ATOM 1681 C CA . ILE A 1 207 ? 21.257 9.750 -30.879 1.00 95.62 207 ILE A CA 1
ATOM 1682 C C . ILE A 1 207 ? 19.963 10.334 -30.302 1.00 95.62 207 ILE A C 1
ATOM 1684 O O . ILE A 1 207 ? 19.722 10.208 -29.103 1.00 95.62 207 ILE A O 1
ATOM 1688 N N . SER A 1 208 ? 19.093 10.910 -31.139 1.00 94.94 208 SER A N 1
ATOM 1689 C CA . SER A 1 208 ? 17.801 11.440 -30.676 1.00 94.94 208 SER A CA 1
ATOM 1690 C C . SER A 1 208 ? 16.939 10.354 -30.028 1.00 94.94 208 SER A C 1
ATOM 1692 O O . SER A 1 208 ? 16.445 10.541 -28.920 1.00 94.94 208 SER A O 1
ATOM 1694 N N . LYS A 1 209 ? 16.816 9.186 -30.674 1.00 95.88 209 LYS A N 1
ATOM 1695 C CA . LYS A 1 209 ? 16.060 8.048 -30.126 1.00 95.88 209 LYS A CA 1
ATOM 1696 C C . LYS A 1 209 ? 16.645 7.539 -28.809 1.00 95.88 209 LYS A C 1
ATOM 1698 O O . LYS A 1 209 ? 15.894 7.117 -27.933 1.00 95.88 209 LYS A O 1
ATOM 1703 N N . LEU A 1 210 ? 17.971 7.563 -28.669 1.00 95.31 210 LEU A N 1
ATOM 1704 C CA . LEU A 1 210 ? 18.650 7.168 -27.439 1.00 95.31 210 LEU A CA 1
ATOM 1705 C C . LEU A 1 210 ? 18.345 8.139 -26.292 1.00 95.31 210 LEU A C 1
ATOM 1707 O O . LEU A 1 210 ? 18.030 7.684 -25.195 1.00 95.31 210 LEU A O 1
ATOM 1711 N N . HIS A 1 211 ? 18.357 9.450 -26.547 1.00 94.50 211 HIS A N 1
ATOM 1712 C CA . HIS A 1 211 ? 17.943 10.443 -25.552 1.00 94.50 211 HIS A CA 1
ATOM 1713 C C . HIS A 1 211 ? 16.472 10.281 -25.144 1.00 94.50 211 HIS A C 1
ATOM 1715 O O . HIS A 1 211 ? 16.164 10.322 -23.953 1.00 94.50 211 HIS A O 1
ATOM 1721 N N . ASP A 1 212 ? 15.568 10.038 -26.098 1.00 95.62 212 ASP A N 1
ATOM 1722 C CA . ASP A 1 212 ? 14.152 9.798 -25.794 1.00 95.62 212 ASP A CA 1
ATOM 1723 C C . ASP A 1 212 ? 13.965 8.536 -24.937 1.00 95.62 212 ASP A C 1
ATOM 1725 O O . ASP A 1 212 ? 13.220 8.544 -23.955 1.00 95.62 212 ASP A O 1
ATOM 1729 N N . ALA A 1 213 ? 14.686 7.456 -25.257 1.00 94.56 213 ALA A N 1
ATOM 1730 C CA . ALA A 1 213 ? 14.672 6.226 -24.471 1.00 94.56 213 ALA A CA 1
ATOM 1731 C C . ALA A 1 213 ? 15.217 6.434 -23.049 1.00 94.56 213 ALA A C 1
ATOM 1733 O O . ALA A 1 213 ? 14.631 5.928 -22.094 1.00 94.56 213 ALA A O 1
ATOM 1734 N N . GLN A 1 214 ? 16.297 7.205 -22.893 1.00 96.06 214 GLN A N 1
ATOM 1735 C CA . GLN A 1 214 ? 16.842 7.560 -21.581 1.00 96.06 214 GLN A CA 1
ATOM 1736 C C . GLN A 1 214 ? 15.850 8.372 -20.750 1.00 96.06 214 GLN A C 1
ATOM 1738 O O . GLN A 1 214 ? 15.664 8.072 -19.573 1.00 96.06 214 GLN A O 1
ATOM 1743 N N . ARG A 1 215 ? 15.162 9.347 -21.356 1.00 95.56 215 ARG A N 1
ATOM 1744 C CA . ARG A 1 215 ? 14.125 10.118 -20.662 1.00 95.56 215 ARG A CA 1
ATOM 1745 C C . ARG A 1 215 ? 12.980 9.218 -20.190 1.00 95.56 215 ARG A C 1
ATOM 1747 O O . ARG A 1 215 ? 12.604 9.288 -19.028 1.00 95.56 215 ARG A O 1
ATOM 1754 N N . MET A 1 216 ? 12.483 8.323 -21.048 1.00 96.00 216 MET A N 1
ATOM 1755 C CA . MET A 1 216 ? 11.436 7.367 -20.655 1.00 96.00 216 MET A CA 1
ATOM 1756 C C . MET A 1 216 ? 11.882 6.420 -19.534 1.00 96.00 216 MET A C 1
ATOM 1758 O O . MET A 1 216 ? 11.074 6.063 -18.678 1.00 96.00 216 MET A O 1
ATOM 1762 N N . LEU A 1 217 ? 13.147 5.986 -19.542 1.00 96.56 217 LEU A N 1
ATOM 1763 C CA . LEU A 1 217 ? 13.708 5.175 -18.460 1.00 96.56 217 LEU A CA 1
ATOM 1764 C C . LEU A 1 217 ? 13.731 5.955 -17.146 1.00 96.56 217 LEU A C 1
ATOM 1766 O O . LEU A 1 217 ? 13.285 5.426 -16.135 1.00 96.56 217 LEU A O 1
ATOM 1770 N N . GLN A 1 218 ? 14.166 7.212 -17.179 1.00 95.81 218 GLN A N 1
ATOM 1771 C CA . GLN A 1 218 ? 14.191 8.069 -15.999 1.00 95.81 218 GLN A CA 1
ATOM 1772 C C . GLN A 1 218 ? 12.780 8.309 -15.433 1.00 95.81 218 GLN A C 1
ATOM 1774 O O . GLN A 1 218 ? 12.565 8.142 -14.234 1.00 95.81 218 GLN A O 1
ATOM 1779 N N . ASP A 1 219 ? 11.790 8.587 -16.289 1.00 95.38 219 ASP A N 1
ATOM 1780 C CA . ASP A 1 219 ? 10.390 8.748 -15.867 1.00 95.38 219 ASP A CA 1
ATOM 1781 C C . ASP A 1 219 ? 9.848 7.472 -15.184 1.00 95.38 219 ASP A C 1
ATOM 1783 O O . ASP A 1 219 ? 9.135 7.533 -14.178 1.00 95.38 219 ASP A O 1
ATOM 1787 N N . ARG A 1 220 ? 10.218 6.295 -15.708 1.00 95.50 220 ARG A N 1
ATOM 1788 C CA . ARG A 1 220 ? 9.863 4.984 -15.139 1.00 95.50 220 ARG A CA 1
ATOM 1789 C C . ARG A 1 220 ? 10.566 4.704 -13.815 1.00 95.50 220 ARG A C 1
ATOM 1791 O O . ARG A 1 220 ? 9.959 4.111 -12.924 1.00 95.50 220 ARG A O 1
ATOM 1798 N N . GLU A 1 221 ? 11.825 5.102 -13.674 1.00 96.81 221 GLU A N 1
ATOM 1799 C CA . GLU A 1 221 ? 12.570 4.984 -12.419 1.00 96.81 221 GLU A CA 1
ATOM 1800 C C . GLU A 1 221 ? 11.950 5.853 -11.320 1.00 96.81 221 GLU A C 1
ATOM 1802 O O . GLU A 1 221 ? 11.759 5.372 -10.199 1.00 96.81 221 GLU A O 1
ATOM 1807 N N . ASP A 1 222 ? 11.545 7.079 -11.652 1.00 95.25 222 ASP A N 1
ATOM 1808 C CA . ASP A 1 222 ? 10.846 7.980 -10.733 1.00 95.25 222 ASP A CA 1
ATOM 1809 C C . ASP A 1 222 ? 9.475 7.424 -10.313 1.00 95.25 222 ASP A C 1
ATOM 1811 O O . ASP A 1 222 ? 9.097 7.486 -9.137 1.00 95.25 222 ASP A O 1
ATOM 1815 N N . GLU A 1 223 ? 8.720 6.842 -11.250 1.00 95.44 223 GLU A N 1
ATOM 1816 C CA . GLU A 1 223 ? 7.455 6.158 -10.957 1.00 95.44 223 GLU A CA 1
ATOM 1817 C C . GLU A 1 223 ? 7.671 4.953 -10.028 1.00 95.44 223 GLU A C 1
ATOM 1819 O O . GLU A 1 223 ? 6.963 4.788 -9.030 1.00 95.44 223 GLU A O 1
ATOM 1824 N N . LEU A 1 224 ? 8.700 4.145 -10.292 1.00 96.06 224 LEU A N 1
ATOM 1825 C CA . LEU A 1 224 ? 9.058 2.990 -9.472 1.00 96.06 224 LEU A CA 1
ATOM 1826 C C . LEU A 1 224 ? 9.503 3.412 -8.064 1.00 96.06 224 LEU A C 1
ATOM 1828 O O . LEU A 1 224 ? 9.151 2.755 -7.079 1.00 96.06 224 LEU A O 1
ATOM 1832 N N . PHE A 1 225 ? 10.234 4.521 -7.944 1.00 96.06 225 PHE A N 1
ATOM 1833 C CA . PHE A 1 225 ? 10.606 5.102 -6.658 1.00 96.06 225 PHE A CA 1
ATOM 1834 C C . PHE A 1 225 ? 9.371 5.541 -5.856 1.00 96.06 225 PHE A C 1
ATOM 1836 O O . PHE A 1 225 ? 9.251 5.189 -4.679 1.00 96.06 225 PHE A O 1
ATOM 1843 N N . LYS A 1 226 ? 8.417 6.234 -6.495 1.00 96.31 226 LYS A N 1
ATOM 1844 C CA . LYS A 1 226 ? 7.139 6.623 -5.869 1.00 96.31 226 LYS A CA 1
ATOM 1845 C C . LYS A 1 226 ? 6.341 5.407 -5.403 1.00 96.31 226 LYS A C 1
ATOM 1847 O O . LYS A 1 226 ? 5.930 5.362 -4.246 1.00 96.31 226 LYS A O 1
ATOM 1852 N N . LEU A 1 227 ? 6.196 4.390 -6.254 1.00 96.69 227 LEU A N 1
ATOM 1853 C CA . LEU A 1 227 ? 5.487 3.154 -5.907 1.00 96.69 227 LEU A CA 1
ATOM 1854 C C . LEU A 1 227 ? 6.116 2.445 -4.701 1.00 96.69 227 LEU A C 1
ATOM 1856 O O . LEU A 1 227 ? 5.400 2.023 -3.793 1.00 96.69 227 LEU A O 1
ATOM 1860 N N . LYS A 1 228 ? 7.452 2.356 -4.642 1.00 96.44 228 LYS A N 1
ATOM 1861 C CA . LYS A 1 228 ? 8.160 1.787 -3.482 1.00 96.44 228 LYS A CA 1
ATOM 1862 C C . LYS A 1 228 ? 7.917 2.588 -2.205 1.00 96.44 228 LYS A C 1
ATOM 1864 O O . LYS A 1 228 ? 7.727 2.000 -1.141 1.00 96.44 228 LYS A O 1
ATOM 1869 N N . HIS A 1 229 ? 7.932 3.914 -2.296 1.00 95.12 229 HIS A N 1
ATOM 1870 C CA . HIS A 1 229 ? 7.662 4.781 -1.154 1.00 95.12 229 HIS A CA 1
ATOM 1871 C C . HIS A 1 229 ? 6.226 4.600 -0.630 1.00 95.12 229 HIS A C 1
ATOM 1873 O O . HIS A 1 229 ? 6.019 4.420 0.574 1.00 95.12 229 HIS A O 1
ATOM 1879 N N . ASP A 1 230 ? 5.240 4.564 -1.525 1.00 96.88 230 ASP A N 1
ATOM 1880 C CA . ASP A 1 230 ? 3.835 4.362 -1.163 1.00 96.88 230 ASP A CA 1
ATOM 1881 C C . ASP A 1 230 ? 3.585 2.969 -0.574 1.00 96.88 230 ASP A C 1
ATOM 1883 O O . ASP A 1 230 ? 2.849 2.833 0.409 1.00 96.88 230 ASP A O 1
ATOM 1887 N N . GLN A 1 231 ? 4.253 1.939 -1.102 1.00 97.06 231 GLN A N 1
ATOM 1888 C CA . GLN A 1 231 ? 4.224 0.594 -0.532 1.00 97.06 231 GLN A CA 1
ATOM 1889 C C . GLN A 1 231 ? 4.721 0.592 0.921 1.00 97.06 231 GLN A C 1
ATOM 1891 O O . GLN A 1 231 ? 4.015 0.114 1.806 1.00 97.06 231 GLN A O 1
ATOM 1896 N N . GLN A 1 232 ? 5.871 1.214 1.206 1.00 96.44 232 GLN A N 1
ATOM 1897 C CA . GLN A 1 232 ? 6.399 1.306 2.574 1.00 96.44 232 GLN A CA 1
ATOM 1898 C C . GLN A 1 232 ? 5.455 2.055 3.528 1.00 96.44 232 GLN A C 1
ATOM 1900 O O . GLN A 1 232 ? 5.343 1.703 4.708 1.00 96.44 232 GLN A O 1
ATOM 1905 N N . LEU A 1 233 ? 4.771 3.099 3.050 1.00 96.31 233 LEU A N 1
ATOM 1906 C CA . LEU A 1 233 ? 3.761 3.806 3.839 1.00 96.31 233 LEU A CA 1
ATOM 1907 C C . LEU A 1 233 ? 2.550 2.920 4.141 1.00 96.31 233 LEU A C 1
ATOM 1909 O O . LEU A 1 233 ? 2.063 2.923 5.276 1.00 96.31 233 LEU A O 1
ATOM 1913 N N . ASN A 1 234 ? 2.076 2.162 3.155 1.00 95.88 234 ASN A N 1
ATOM 1914 C CA . ASN A 1 234 ? 0.959 1.240 3.327 1.00 95.88 234 ASN A CA 1
ATOM 1915 C C . ASN A 1 234 ? 1.314 0.087 4.271 1.00 95.88 234 ASN A C 1
ATOM 1917 O O . ASN A 1 234 ? 0.527 -0.198 5.170 1.00 95.88 234 ASN A O 1
ATOM 1921 N N . ASP A 1 235 ? 2.520 -0.473 4.184 1.00 96.75 235 ASP A N 1
ATOM 1922 C CA . ASP A 1 235 ? 2.996 -1.514 5.105 1.00 96.75 235 ASP A CA 1
ATOM 1923 C C . ASP A 1 235 ? 3.039 -1.010 6.557 1.00 96.75 235 ASP A C 1
ATOM 1925 O O . ASP A 1 235 ? 2.624 -1.700 7.496 1.00 96.75 235 ASP A O 1
ATOM 1929 N N . ARG A 1 236 ? 3.471 0.243 6.767 1.00 96.38 236 ARG A N 1
ATOM 1930 C CA . ARG A 1 236 ? 3.439 0.887 8.093 1.00 96.38 236 ARG A CA 1
ATOM 1931 C C . ARG A 1 236 ? 2.013 1.088 8.602 1.00 96.38 236 ARG A C 1
ATOM 1933 O O . ARG A 1 236 ? 1.777 0.918 9.800 1.00 96.38 236 ARG A O 1
ATOM 1940 N N . LYS A 1 237 ? 1.073 1.478 7.735 1.00 95.88 237 LYS A N 1
ATOM 1941 C CA . LYS A 1 237 ? -0.349 1.616 8.095 1.00 95.88 237 LYS A CA 1
ATOM 1942 C C . LYS A 1 237 ? -0.955 0.259 8.451 1.00 95.88 237 LYS A C 1
ATOM 1944 O O . LYS A 1 237 ? -1.577 0.154 9.505 1.00 95.88 237 LYS A O 1
ATOM 1949 N N . LEU A 1 238 ? -0.700 -0.766 7.639 1.00 96.69 238 LEU A N 1
ATOM 1950 C CA . LEU A 1 238 ? -1.147 -2.137 7.870 1.00 96.69 238 LEU A CA 1
ATOM 1951 C C . LEU A 1 238 ? -0.632 -2.659 9.214 1.00 96.69 238 LEU A C 1
ATOM 1953 O O . LEU A 1 238 ? -1.428 -3.058 10.055 1.00 96.69 238 LEU A O 1
ATOM 1957 N N . SER A 1 239 ? 0.667 -2.504 9.485 1.00 95.75 239 SER A N 1
ATOM 1958 C CA . SER A 1 239 ? 1.274 -2.888 10.767 1.00 95.75 239 SER A CA 1
ATOM 1959 C C . SER A 1 239 ? 0.623 -2.198 11.973 1.00 95.75 239 SER A C 1
ATOM 1961 O O . SER A 1 239 ? 0.555 -2.766 13.061 1.00 95.75 239 SER A O 1
ATOM 1963 N N . ARG A 1 240 ? 0.171 -0.942 11.825 1.00 96.31 240 ARG A N 1
ATOM 1964 C CA . ARG A 1 240 ? -0.574 -0.245 12.887 1.00 96.31 240 ARG A CA 1
ATOM 1965 C C . ARG A 1 240 ? -1.968 -0.842 13.058 1.00 96.31 240 ARG A C 1
ATOM 1967 O O . ARG A 1 240 ? -2.373 -1.063 14.191 1.00 96.31 240 ARG A O 1
ATOM 1974 N N . HIS A 1 241 ? -2.674 -1.114 11.961 1.00 96.62 241 HIS A N 1
ATOM 1975 C CA . HIS A 1 241 ? -4.003 -1.727 12.003 1.00 96.62 241 HIS A CA 1
ATOM 1976 C C . HIS A 1 241 ? -3.966 -3.130 12.611 1.00 96.62 241 HIS A C 1
ATOM 1978 O O . HIS A 1 241 ? -4.778 -3.417 13.479 1.00 96.62 241 HIS A O 1
ATOM 1984 N N . GLU A 1 242 ? -2.992 -3.965 12.253 1.00 97.06 242 GLU A N 1
ATOM 1985 C CA . GLU A 1 242 ? -2.817 -5.298 12.846 1.00 97.06 242 GLU A CA 1
ATOM 1986 C C . GLU A 1 242 ? -2.627 -5.240 14.366 1.00 97.06 242 GLU A C 1
ATOM 1988 O O . GLU A 1 242 ? -3.197 -6.051 15.093 1.00 97.06 242 GLU A O 1
ATOM 1993 N N . ARG A 1 243 ? -1.874 -4.254 14.875 1.00 94.00 243 ARG A N 1
ATOM 1994 C CA . ARG A 1 243 ? -1.739 -4.041 16.326 1.00 94.00 243 ARG A CA 1
ATOM 1995 C C . ARG A 1 243 ? -3.058 -3.629 16.970 1.00 94.00 243 ARG A C 1
ATOM 1997 O O . ARG A 1 243 ? -3.389 -4.140 18.032 1.00 94.00 243 ARG A O 1
ATOM 2004 N N . THR A 1 244 ? -3.808 -2.728 16.337 1.00 96.19 244 THR A N 1
ATOM 2005 C CA . THR A 1 244 ? -5.130 -2.317 16.829 1.00 96.19 244 THR A CA 1
ATOM 2006 C C . THR A 1 244 ? -6.118 -3.484 16.837 1.00 96.19 244 THR A C 1
ATOM 2008 O O . THR A 1 244 ? -6.846 -3.647 17.808 1.00 96.19 244 THR A O 1
ATOM 2011 N N . VAL A 1 245 ? -6.113 -4.328 15.800 1.00 96.81 245 VAL A N 1
ATOM 2012 C CA . VAL A 1 245 ? -6.951 -5.534 15.738 1.00 96.81 245 VAL A CA 1
ATOM 2013 C C . VAL A 1 245 ? -6.606 -6.489 16.878 1.00 96.81 245 VAL A C 1
ATOM 2015 O O . VAL A 1 245 ? -7.509 -6.885 17.605 1.00 96.81 245 VAL A O 1
ATOM 2018 N N . LYS A 1 246 ? -5.318 -6.778 17.106 1.00 96.06 246 LYS A N 1
ATOM 2019 C CA . LYS A 1 246 ? -4.889 -7.615 18.239 1.00 96.06 246 LYS A CA 1
ATOM 2020 C C . LYS A 1 246 ? -5.342 -7.056 19.588 1.00 96.06 246 LYS A C 1
ATOM 2022 O O . LYS A 1 246 ? -5.822 -7.812 20.424 1.00 96.06 246 LYS A O 1
ATOM 2027 N N . GLN A 1 247 ? -5.253 -5.739 19.781 1.00 96.94 247 GLN A N 1
ATOM 2028 C CA . GLN A 1 247 ? -5.744 -5.104 21.006 1.00 96.94 247 GLN A CA 1
ATOM 2029 C C . GLN A 1 247 ? -7.251 -5.327 21.191 1.00 96.94 247 GLN A C 1
ATOM 2031 O O . GLN A 1 247 ? -7.686 -5.702 22.275 1.00 96.94 247 GLN A O 1
ATOM 2036 N N . TYR A 1 248 ? -8.051 -5.157 20.135 1.00 96.44 248 TYR A N 1
ATOM 2037 C CA . TYR A 1 248 ? -9.488 -5.419 20.213 1.00 96.44 248 TYR A CA 1
ATOM 2038 C C . TYR A 1 248 ? -9.815 -6.894 20.451 1.00 96.44 248 TYR A C 1
ATOM 2040 O O . TYR A 1 248 ? -10.766 -7.187 21.169 1.00 96.44 248 TYR A O 1
ATOM 2048 N N . GLU A 1 249 ? -9.045 -7.828 19.895 1.00 97.69 249 GLU A N 1
ATOM 2049 C CA . GLU A 1 249 ? -9.209 -9.259 20.177 1.00 97.69 249 GLU A CA 1
ATOM 2050 C C . GLU A 1 249 ? -8.944 -9.586 21.657 1.00 97.69 249 GLU A C 1
ATOM 2052 O O . GLU A 1 249 ? -9.704 -10.346 22.270 1.00 97.69 249 GLU A O 1
ATOM 2057 N N . GLU A 1 250 ? -7.910 -8.983 22.252 1.00 96.44 250 GLU A N 1
ATOM 2058 C CA . GLU A 1 250 ? -7.619 -9.095 23.686 1.00 96.44 250 GLU A CA 1
ATOM 2059 C C . GLU A 1 250 ? -8.735 -8.481 24.541 1.00 96.44 250 GLU A C 1
ATOM 2061 O O . GLU A 1 250 ? -9.206 -9.114 25.490 1.00 96.44 250 GLU A O 1
ATOM 2066 N N . ASP A 1 251 ? -9.206 -7.283 24.190 1.00 96.88 251 ASP A N 1
ATOM 2067 C CA . ASP A 1 251 ? -10.269 -6.587 24.920 1.00 96.88 251 ASP A CA 1
ATOM 2068 C C . ASP A 1 251 ? -11.607 -7.340 24.831 1.00 96.88 251 ASP A C 1
ATOM 2070 O O . ASP A 1 251 ? -12.290 -7.520 25.839 1.00 96.88 251 ASP A O 1
ATOM 2074 N N . ILE A 1 252 ? -11.960 -7.873 23.655 1.00 97.56 252 ILE A N 1
ATOM 2075 C CA . ILE A 1 252 ? -13.137 -8.738 23.477 1.00 97.56 252 ILE A CA 1
ATOM 2076 C C . ILE A 1 252 ? -13.013 -10.003 24.331 1.00 97.56 252 ILE A C 1
ATOM 2078 O O . ILE A 1 252 ? -14.004 -10.455 24.905 1.00 97.56 252 ILE A O 1
ATOM 2082 N N . SER A 1 253 ? -11.819 -10.590 24.422 1.00 96.00 253 SER A N 1
ATOM 2083 C CA . SER A 1 253 ? -11.596 -11.784 25.242 1.00 96.00 253 SER A CA 1
ATOM 2084 C C . SER A 1 253 ? -11.783 -11.488 26.733 1.00 96.00 253 SER A C 1
ATOM 2086 O O . SER A 1 253 ? -12.449 -12.265 27.417 1.00 96.00 253 SER A O 1
ATOM 2088 N N . LYS A 1 254 ? -11.293 -10.338 27.219 1.00 96.38 254 LYS A N 1
ATOM 2089 C CA . LYS A 1 254 ? -11.532 -9.870 28.597 1.00 96.38 254 LYS A CA 1
ATOM 2090 C C . LYS A 1 254 ? -13.014 -9.631 28.868 1.00 96.38 254 LYS A C 1
ATOM 2092 O O . LYS A 1 254 ? -13.543 -10.156 29.840 1.00 96.38 254 LYS A O 1
ATOM 2097 N N . LEU A 1 255 ? -13.708 -8.932 27.969 1.00 97.12 255 LEU A N 1
ATOM 2098 C CA . LEU A 1 255 ? -15.147 -8.686 28.103 1.00 97.12 255 LEU A CA 1
ATOM 2099 C C . LEU A 1 255 ? -15.950 -9.990 28.145 1.00 97.12 255 LEU A C 1
ATOM 2101 O O . LEU A 1 255 ? -16.880 -10.115 28.935 1.00 97.12 255 LEU A O 1
ATOM 2105 N N . LYS A 1 256 ? -15.589 -10.993 27.334 1.00 97.06 256 LYS A N 1
ATOM 2106 C CA . LYS A 1 256 ? -16.228 -12.318 27.398 1.00 97.06 256 LYS A CA 1
ATOM 2107 C C . LYS A 1 256 ? -16.033 -12.983 28.758 1.00 97.06 256 LYS A C 1
ATOM 2109 O O . LYS A 1 256 ? -16.976 -13.588 29.263 1.00 97.06 256 LYS A O 1
ATOM 2114 N N . GLN A 1 257 ? -14.840 -12.871 29.339 1.00 96.31 257 GLN A N 1
ATOM 2115 C CA . GLN A 1 257 ? -14.565 -13.402 30.669 1.00 96.31 257 GLN A CA 1
ATOM 2116 C C . GLN A 1 257 ? -15.396 -12.680 31.739 1.00 96.31 257 GLN A C 1
ATOM 2118 O O . GLN A 1 257 ? -16.074 -13.342 32.520 1.00 96.31 257 GLN A O 1
ATOM 2123 N N . GLU A 1 258 ? -15.422 -11.347 31.729 1.00 97.38 258 GLU A N 1
ATOM 2124 C CA . GLU A 1 258 ? -16.222 -10.548 32.669 1.00 97.38 258 GLU A CA 1
ATOM 2125 C C . GLU A 1 258 ? -17.719 -10.876 32.570 1.00 97.38 258 GLU A C 1
ATOM 2127 O O . GLU A 1 258 ? -18.390 -11.064 33.585 1.00 97.38 258 GLU A O 1
ATOM 2132 N N . VAL A 1 259 ? -18.246 -11.017 31.349 1.00 97.00 259 VAL A N 1
ATOM 2133 C CA . VAL A 1 259 ? -19.638 -11.435 31.118 1.00 97.00 259 VAL A CA 1
ATOM 2134 C C . VAL A 1 259 ? -19.900 -12.824 31.705 1.00 97.00 259 VAL A C 1
ATOM 2136 O O . VAL A 1 259 ? -20.947 -13.049 32.312 1.00 97.00 259 VAL A O 1
ATOM 2139 N N . GLN A 1 260 ? -18.959 -13.759 31.564 1.00 96.62 260 GLN A N 1
ATOM 2140 C CA . GLN A 1 260 ? -19.094 -15.100 32.127 1.00 96.62 260 GLN A CA 1
ATOM 2141 C C . GLN A 1 260 ? -19.058 -15.091 33.664 1.00 96.62 260 GLN A C 1
ATOM 2143 O O . GLN A 1 260 ? -19.853 -15.790 34.294 1.00 96.62 260 GLN A O 1
ATOM 2148 N N . GLU A 1 261 ? -18.194 -14.281 34.276 1.00 96.12 261 GLU A N 1
ATOM 2149 C CA . GLU A 1 261 ? -18.132 -14.098 35.732 1.00 96.12 261 GLU A CA 1
ATOM 2150 C C . GLU A 1 261 ? -19.428 -13.479 36.280 1.00 96.12 261 GLU A C 1
ATOM 2152 O O . GLU A 1 261 ? -19.993 -13.974 37.260 1.00 96.12 261 GLU A O 1
ATOM 2157 N N . GLN A 1 262 ? -19.966 -12.458 35.606 1.00 96.12 262 GLN A N 1
ATOM 2158 C CA . GLN A 1 262 ? -21.257 -11.864 35.958 1.00 96.12 262 GLN A CA 1
ATOM 2159 C C . GLN A 1 262 ? -22.406 -12.864 35.822 1.00 96.12 262 GLN A C 1
ATOM 2161 O O . GLN A 1 262 ? -23.260 -12.929 36.704 1.00 96.12 262 GLN A O 1
ATOM 2166 N N . TYR A 1 263 ? -22.416 -13.682 34.768 1.00 97.12 263 TYR A N 1
ATOM 2167 C CA . TYR A 1 263 ? -23.433 -14.717 34.583 1.00 97.12 263 TYR A CA 1
ATOM 2168 C C . TYR A 1 263 ? -23.425 -15.747 35.724 1.00 97.12 263 TYR A C 1
ATOM 2170 O O . TYR A 1 263 ? -24.482 -16.125 36.229 1.00 97.12 263 TYR A O 1
ATOM 2178 N N . ILE A 1 264 ? -22.239 -16.170 36.177 1.00 96.19 264 ILE A N 1
ATOM 2179 C CA . ILE A 1 264 ? -22.098 -17.061 37.340 1.00 96.19 264 ILE A CA 1
ATOM 2180 C C . ILE A 1 264 ? -22.636 -16.383 38.608 1.00 96.19 264 ILE A C 1
ATOM 2182 O O . ILE A 1 264 ? -23.377 -17.012 39.362 1.00 96.19 264 ILE A O 1
ATOM 2186 N N . SER A 1 265 ? -22.302 -15.109 38.827 1.00 95.25 265 SER A N 1
ATOM 2187 C CA . SER A 1 265 ? -22.771 -14.335 39.984 1.00 95.25 265 SER A CA 1
ATOM 2188 C C . SER A 1 265 ? -24.297 -14.177 39.997 1.00 95.25 265 SER A C 1
ATOM 2190 O O . SER A 1 265 ? -24.938 -14.421 41.018 1.00 95.25 265 SER A O 1
ATOM 2192 N N . ILE A 1 266 ? -24.903 -13.861 38.846 1.00 95.38 266 ILE A N 1
ATOM 2193 C CA . ILE A 1 266 ? -26.364 -13.783 38.691 1.00 95.38 266 ILE A CA 1
ATOM 2194 C C . ILE A 1 266 ? -27.007 -15.126 39.037 1.00 95.38 266 ILE A C 1
ATOM 2196 O O . ILE A 1 266 ? -27.938 -15.165 39.833 1.00 95.38 266 ILE A O 1
ATOM 2200 N N . ARG A 1 267 ? -26.464 -16.238 38.528 1.00 95.25 267 ARG A N 1
ATOM 2201 C CA . ARG A 1 267 ? -26.981 -17.575 38.840 1.00 95.25 267 ARG A CA 1
ATOM 2202 C C . ARG A 1 267 ? -26.926 -17.892 40.339 1.00 95.25 267 ARG A C 1
ATOM 2204 O O . ARG A 1 267 ? -27.871 -18.453 40.878 1.00 95.25 267 ARG A O 1
ATOM 2211 N N . GLN A 1 268 ? -25.848 -17.508 41.022 1.00 95.56 268 GLN A N 1
ATOM 2212 C CA . GLN A 1 268 ? -25.740 -17.668 42.477 1.00 95.56 268 GLN A CA 1
ATOM 2213 C C . GLN A 1 268 ? -26.755 -16.805 43.235 1.00 95.56 268 GLN A C 1
ATOM 2215 O O . GLN A 1 268 ? -27.271 -17.226 44.271 1.00 95.56 268 GLN A O 1
ATOM 2220 N N . LEU A 1 269 ? -27.039 -15.592 42.753 1.00 95.50 269 LEU A N 1
ATOM 2221 C CA . LEU A 1 269 ? -28.083 -14.746 43.328 1.00 95.50 269 LEU A CA 1
ATOM 2222 C C . LEU A 1 269 ? -29.473 -15.358 43.130 1.00 95.50 269 LEU A C 1
ATOM 2224 O O . LEU A 1 269 ? -30.233 -15.382 44.095 1.00 95.50 269 LEU A O 1
ATOM 2228 N N . ASP A 1 270 ? -29.775 -15.906 41.952 1.00 95.50 270 ASP A N 1
ATOM 2229 C CA . ASP A 1 270 ? -31.038 -16.609 41.689 1.00 95.50 270 ASP A CA 1
ATOM 2230 C C . ASP A 1 270 ? -31.215 -17.817 42.623 1.00 95.50 270 ASP A C 1
ATOM 2232 O O . ASP A 1 270 ? -32.254 -17.949 43.274 1.00 95.50 270 ASP A O 1
ATOM 2236 N N . ASP A 1 271 ? -30.177 -18.647 42.783 1.00 94.50 271 ASP A N 1
ATOM 2237 C CA . ASP A 1 271 ? -30.195 -19.784 43.715 1.00 94.50 271 ASP A CA 1
ATOM 2238 C C . ASP A 1 271 ? -30.431 -19.320 45.172 1.00 94.50 271 ASP A C 1
ATOM 2240 O O . ASP A 1 271 ? -31.191 -19.932 45.932 1.00 94.50 271 ASP A O 1
ATOM 2244 N N . ASN A 1 272 ? -29.826 -18.195 45.572 1.00 94.94 272 ASN A N 1
ATOM 2245 C CA . ASN A 1 272 ? -30.033 -17.599 46.894 1.00 94.94 272 ASN A CA 1
ATOM 2246 C C . ASN A 1 272 ? -31.449 -17.033 47.079 1.00 94.94 272 ASN A C 1
ATOM 2248 O O . ASN A 1 272 ? -31.998 -17.134 48.180 1.00 94.94 272 ASN A O 1
ATOM 2252 N N . ILE A 1 273 ? -32.034 -16.428 46.041 1.00 95.06 273 ILE A N 1
ATOM 2253 C CA . ILE A 1 273 ? -33.414 -15.926 46.063 1.00 95.06 273 ILE A CA 1
ATOM 2254 C C . ILE A 1 273 ? -34.376 -17.094 46.269 1.00 95.06 273 ILE A C 1
ATOM 2256 O O . ILE A 1 273 ? -35.177 -17.039 47.198 1.00 95.06 273 ILE A O 1
ATOM 2260 N N . LEU A 1 274 ? -34.225 -18.183 45.511 1.00 94.50 274 LEU A N 1
ATOM 2261 C CA . LEU A 1 274 ? -35.048 -19.388 45.667 1.00 94.50 274 LEU A CA 1
ATOM 2262 C C . LEU A 1 274 ? -34.976 -19.953 47.095 1.00 94.50 274 LEU A C 1
ATOM 2264 O O . LEU A 1 274 ? -36.002 -20.242 47.710 1.00 94.50 274 LEU A O 1
ATOM 2268 N N . SER A 1 275 ? -33.773 -20.034 47.670 1.00 93.75 275 SER A N 1
ATOM 2269 C CA . SER A 1 275 ? -33.575 -20.473 49.060 1.00 93.75 275 SER A CA 1
ATOM 2270 C C . SER A 1 275 ? -34.272 -19.558 50.080 1.00 93.75 275 SER A C 1
ATOM 2272 O O . SER A 1 275 ? -34.867 -20.024 51.058 1.00 93.75 275 SER A O 1
ATOM 2274 N N . ARG A 1 276 ? -34.245 -18.237 49.857 1.00 92.94 276 ARG A N 1
ATOM 2275 C CA . ARG A 1 276 ? -34.962 -17.279 50.711 1.00 92.94 276 ARG A CA 1
ATOM 2276 C C . ARG A 1 276 ? -36.471 -17.364 50.538 1.00 92.94 276 ARG A C 1
ATOM 2278 O O . ARG A 1 276 ? -37.173 -17.274 51.542 1.00 92.94 276 ARG A O 1
ATOM 2285 N N . ASP A 1 277 ? -36.964 -17.579 49.326 1.00 94.50 277 ASP A N 1
ATOM 2286 C CA . ASP A 1 277 ? -38.390 -17.772 49.070 1.00 94.50 277 ASP A CA 1
ATOM 2287 C C . ASP A 1 277 ? -38.917 -19.016 49.802 1.00 94.50 277 ASP A C 1
ATOM 2289 O O . ASP A 1 277 ? -39.962 -18.949 50.455 1.00 94.50 277 ASP A O 1
ATOM 2293 N N . GLU A 1 278 ? -38.154 -20.115 49.824 1.00 93.69 278 GLU A N 1
ATOM 2294 C CA . GLU A 1 278 ? -38.482 -21.290 50.641 1.00 93.69 278 GLU A CA 1
ATOM 2295 C C . GLU A 1 278 ? -38.520 -20.973 52.145 1.00 93.69 278 GLU A C 1
ATOM 2297 O O . GLU A 1 278 ? -39.427 -21.417 52.856 1.00 93.69 278 GLU A O 1
ATOM 2302 N N . GLN A 1 279 ? -37.556 -20.199 52.659 1.00 92.31 279 GLN A N 1
ATOM 2303 C CA . GLN A 1 279 ? -37.568 -19.768 54.063 1.00 92.31 279 GLN A CA 1
ATOM 2304 C C . GLN A 1 279 ? -38.778 -18.886 54.380 1.00 92.31 279 GLN A C 1
ATOM 2306 O O . GLN A 1 279 ? -39.428 -19.090 55.407 1.00 92.31 279 GLN A O 1
ATOM 2311 N N . ILE A 1 280 ? -39.108 -17.935 53.503 1.00 93.94 280 ILE A N 1
ATOM 2312 C CA . ILE A 1 280 ? -40.278 -17.064 53.645 1.00 93.94 280 ILE A CA 1
ATOM 2313 C C . ILE A 1 280 ? -41.554 -17.905 53.673 1.00 93.94 280 ILE A C 1
ATOM 2315 O O . ILE A 1 280 ? -42.421 -17.658 54.512 1.00 93.94 280 ILE A O 1
ATOM 2319 N N . GLN A 1 281 ? -41.666 -18.923 52.817 1.00 91.31 281 GLN A N 1
ATOM 2320 C CA . GLN A 1 281 ? -42.824 -19.811 52.818 1.00 91.31 281 GLN A CA 1
ATOM 2321 C C . GLN A 1 281 ? -42.947 -20.583 54.140 1.00 91.31 281 GLN A C 1
ATOM 2323 O O . GLN A 1 281 ? -44.021 -20.600 54.738 1.00 91.31 281 GLN A O 1
ATOM 2328 N N . ARG A 1 282 ? -41.842 -21.124 54.673 1.00 93.19 282 ARG A N 1
ATOM 2329 C CA . ARG A 1 282 ? -41.838 -21.791 55.991 1.00 93.19 282 ARG A CA 1
ATOM 2330 C C . ARG A 1 282 ? -42.245 -20.850 57.125 1.00 93.19 282 ARG A C 1
ATOM 2332 O O . ARG A 1 282 ? -42.951 -21.268 58.042 1.00 93.19 282 ARG A O 1
ATOM 2339 N N . LEU A 1 283 ? -41.811 -19.589 57.077 1.00 93.81 283 LEU A N 1
ATOM 2340 C CA . LEU A 1 283 ? -42.200 -18.575 58.061 1.00 93.81 283 LEU A CA 1
ATOM 2341 C C . LEU A 1 283 ? -43.688 -18.227 57.961 1.00 93.81 283 LEU A C 1
ATOM 2343 O O . LEU A 1 283 ? -44.344 -18.131 58.996 1.00 93.81 283 LEU A O 1
ATOM 2347 N N . LYS A 1 284 ? -44.239 -18.099 56.746 1.00 93.06 284 LYS A N 1
ATOM 2348 C CA . LYS A 1 284 ? -45.684 -17.911 56.536 1.00 93.06 284 LYS A CA 1
ATOM 2349 C C . LYS A 1 284 ? -46.484 -19.081 57.107 1.00 93.06 284 LYS A C 1
ATOM 2351 O O . LYS A 1 284 ? -47.435 -18.852 57.849 1.00 93.06 284 LYS A O 1
ATOM 2356 N N . ASP A 1 285 ? -46.066 -20.317 56.847 1.00 90.62 285 ASP A N 1
ATOM 2357 C CA . ASP A 1 285 ? -46.735 -21.509 57.383 1.00 90.62 285 ASP A CA 1
ATOM 2358 C C . ASP A 1 285 ? -46.669 -21.557 58.920 1.00 90.62 285 ASP A C 1
ATOM 2360 O O . ASP A 1 285 ? -47.646 -21.901 59.590 1.00 90.62 285 ASP A O 1
ATOM 2364 N N . ALA A 1 286 ? -45.526 -21.185 59.508 1.00 91.62 286 ALA A N 1
ATOM 2365 C CA . ALA A 1 286 ? -45.375 -21.079 60.957 1.00 91.62 286 ALA A CA 1
ATOM 2366 C C . ALA A 1 286 ? -46.257 -19.969 61.553 1.00 91.62 286 ALA A C 1
ATOM 2368 O O . ALA A 1 286 ? -46.844 -20.163 62.619 1.00 91.62 286 ALA A O 1
ATOM 2369 N N . GLN A 1 287 ? -46.386 -18.831 60.864 1.00 92.81 287 GLN A N 1
ATOM 2370 C CA . GLN A 1 287 ? -47.268 -17.737 61.261 1.00 92.81 287 GLN A CA 1
ATOM 2371 C C . GLN A 1 287 ? -48.739 -18.163 61.228 1.00 92.81 287 GLN A C 1
ATOM 2373 O O . GLN A 1 287 ? -49.453 -17.892 62.190 1.00 92.81 287 GLN A O 1
ATOM 2378 N N . ILE A 1 288 ? -49.177 -18.876 60.184 1.00 91.50 288 ILE A N 1
ATOM 2379 C CA . ILE A 1 288 ? -50.540 -19.427 60.093 1.00 91.50 288 ILE A CA 1
ATOM 2380 C C . ILE A 1 288 ? -50.812 -20.360 61.278 1.00 91.50 288 ILE A C 1
ATOM 2382 O O . ILE A 1 288 ? -51.772 -20.148 62.012 1.00 91.50 288 ILE A O 1
ATOM 2386 N N . LYS A 1 289 ? -49.913 -21.315 61.555 1.00 90.81 289 LYS A N 1
ATOM 2387 C CA . LYS A 1 289 ? -50.043 -22.222 62.713 1.00 90.81 289 LYS A CA 1
ATOM 2388 C C . LYS A 1 289 ? -50.056 -21.487 64.053 1.00 90.81 289 LYS A C 1
ATOM 2390 O O . LYS A 1 289 ? -50.728 -21.906 64.993 1.00 90.81 289 LYS A O 1
ATOM 2395 N N . SER A 1 290 ? -49.270 -20.418 64.181 1.00 89.06 290 SER A N 1
ATOM 2396 C CA . SER A 1 290 ? -49.287 -19.576 65.378 1.00 89.06 290 SER A CA 1
ATOM 2397 C C . SER A 1 290 ? -50.621 -18.846 65.523 1.00 89.06 290 SER A C 1
ATOM 2399 O O . SER A 1 290 ? -51.113 -18.724 66.642 1.00 89.06 290 SER A O 1
ATOM 2401 N N . GLN A 1 291 ? -51.199 -18.373 64.418 1.00 91.31 291 GLN A N 1
ATOM 2402 C CA . GLN A 1 291 ? -52.497 -17.708 64.417 1.00 91.31 291 GLN A CA 1
ATOM 2403 C C . GLN A 1 291 ? -53.617 -18.678 64.806 1.00 91.31 291 GLN A C 1
ATOM 2405 O O . GLN A 1 291 ? -54.387 -18.356 65.702 1.00 91.31 291 GLN A O 1
ATOM 2410 N N . GLU A 1 292 ? -53.640 -19.890 64.242 1.00 91.44 292 GLU A N 1
ATOM 2411 C CA . GLU A 1 292 ? -54.606 -20.941 64.609 1.00 91.44 292 GLU A CA 1
ATOM 2412 C C . GLU A 1 292 ? -54.582 -21.226 66.120 1.00 91.44 292 GLU A C 1
ATOM 2414 O O . GLU A 1 292 ? -55.617 -21.221 66.781 1.00 91.44 292 GLU A O 1
ATOM 2419 N N . LYS A 1 293 ? -53.386 -21.368 66.711 1.00 89.38 293 LYS A N 1
ATOM 2420 C CA . LYS A 1 293 ? -53.243 -21.548 68.167 1.00 89.38 293 LYS A CA 1
ATOM 2421 C C . LYS A 1 293 ? -53.740 -20.349 68.976 1.00 89.38 293 LYS A C 1
ATOM 2423 O O . LYS A 1 293 ? -54.273 -20.530 70.070 1.00 89.38 293 LYS A O 1
ATOM 2428 N N . MET A 1 294 ? -53.515 -19.128 68.494 1.00 88.06 294 MET A N 1
ATOM 2429 C CA . MET A 1 294 ? -54.002 -17.914 69.157 1.00 88.06 294 MET A CA 1
ATOM 2430 C C . MET A 1 294 ? -55.527 -17.819 69.100 1.00 88.06 294 MET A C 1
ATOM 2432 O O . MET A 1 294 ? -56.144 -17.401 70.084 1.00 88.06 294 MET A O 1
ATOM 2436 N N . ASP A 1 295 ? -56.135 -18.239 67.994 1.00 89.94 295 ASP A N 1
ATOM 2437 C CA . ASP A 1 295 ? -57.586 -18.298 67.836 1.00 89.94 295 ASP A CA 1
ATOM 2438 C C . ASP A 1 295 ? -58.190 -19.361 68.771 1.00 89.94 295 ASP A C 1
ATOM 2440 O O . ASP A 1 295 ? -59.150 -19.068 69.492 1.00 89.94 295 ASP A O 1
ATOM 2444 N N . ASP A 1 296 ? -57.566 -20.542 68.872 1.00 90.19 296 ASP A N 1
ATOM 2445 C CA . ASP A 1 296 ? -57.942 -21.595 69.826 1.00 90.19 296 ASP A CA 1
ATOM 2446 C C . ASP A 1 296 ? -57.873 -21.100 71.277 1.00 90.19 296 ASP A C 1
ATOM 2448 O O . ASP A 1 296 ? -58.837 -21.229 72.038 1.00 90.19 296 ASP A O 1
ATOM 2452 N N . LEU A 1 297 ? -56.756 -20.475 71.670 1.00 89.81 297 LEU A N 1
ATOM 2453 C CA . LEU A 1 297 ? -56.597 -19.890 73.004 1.00 89.81 297 LEU A CA 1
ATOM 2454 C C . LEU A 1 297 ? -57.637 -18.801 73.270 1.00 89.81 297 LEU A C 1
ATOM 2456 O O . LEU A 1 297 ? -58.199 -18.742 74.363 1.00 89.81 297 LEU A O 1
ATOM 2460 N N . SER A 1 298 ? -57.926 -17.958 72.280 1.00 89.00 298 SER A N 1
ATOM 2461 C CA . SER A 1 298 ? -58.956 -16.922 72.393 1.00 89.00 298 SER A CA 1
ATOM 2462 C C . SER A 1 298 ? -60.343 -17.533 72.594 1.00 89.00 298 SER A C 1
ATOM 2464 O O . SER A 1 298 ? -61.119 -17.038 73.418 1.00 89.00 298 SER A O 1
ATOM 2466 N N . SER A 1 299 ? -60.645 -18.638 71.906 1.00 86.75 299 SER A N 1
ATOM 2467 C CA . SER A 1 299 ? -61.885 -19.392 72.095 1.00 86.75 299 SER A CA 1
ATOM 2468 C C . SER A 1 299 ? -61.981 -19.974 73.509 1.00 86.75 299 SER A C 1
ATOM 2470 O O . SER A 1 299 ? -62.982 -19.751 74.193 1.00 86.75 299 SER A O 1
ATOM 2472 N N . VAL A 1 300 ? -60.912 -20.612 73.999 1.00 88.31 300 VAL A N 1
ATOM 2473 C CA . VAL A 1 300 ? -60.838 -21.153 75.369 1.00 88.31 300 VAL A CA 1
ATOM 2474 C C . VAL A 1 300 ? -60.991 -20.046 76.412 1.00 88.31 300 VAL A C 1
ATOM 2476 O O . VAL A 1 300 ? -61.753 -20.195 77.366 1.00 88.31 300 VAL A O 1
ATOM 2479 N N . ILE A 1 301 ? -60.323 -18.902 76.235 1.00 87.12 301 ILE A N 1
ATOM 2480 C CA . ILE A 1 301 ? -60.462 -17.744 77.130 1.00 87.12 301 ILE A CA 1
ATOM 2481 C C . ILE A 1 301 ? -61.908 -17.243 77.138 1.00 87.12 301 ILE A C 1
ATOM 2483 O O . ILE A 1 301 ? -62.438 -16.929 78.205 1.00 87.12 301 ILE A O 1
ATOM 2487 N N . ARG A 1 302 ? -62.569 -17.179 75.976 1.00 83.06 302 ARG A N 1
ATOM 2488 C CA . ARG A 1 302 ? -63.978 -16.782 75.880 1.00 83.06 302 ARG A CA 1
ATOM 2489 C C . ARG A 1 302 ? -64.888 -17.765 76.619 1.00 83.06 302 ARG A C 1
ATOM 2491 O O . ARG A 1 302 ? -65.753 -17.312 77.363 1.00 83.06 302 ARG A O 1
ATOM 2498 N N . GLU A 1 303 ? -64.681 -19.072 76.469 1.00 82.62 303 GLU A N 1
ATOM 2499 C CA . GLU A 1 303 ? -65.435 -20.099 77.203 1.00 82.62 303 GLU A CA 1
ATOM 2500 C C . GLU A 1 303 ? -65.199 -20.033 78.715 1.00 82.62 303 GLU A C 1
ATOM 2502 O O . GLU A 1 303 ? -66.153 -20.076 79.490 1.00 82.62 303 GLU A O 1
ATOM 2507 N N . LEU A 1 304 ? -63.948 -19.871 79.156 1.00 81.38 304 LEU A N 1
ATOM 2508 C CA . LEU A 1 304 ? -63.612 -19.708 80.571 1.00 81.38 304 LEU A CA 1
ATOM 2509 C C . LEU A 1 304 ? -64.225 -18.433 81.153 1.00 81.38 304 LEU A C 1
ATOM 2511 O O . LEU A 1 304 ? -64.770 -18.463 82.255 1.00 81.38 304 LEU A O 1
ATOM 2515 N N . ARG A 1 305 ? -64.190 -17.322 80.409 1.00 81.06 305 ARG A N 1
ATOM 2516 C CA . ARG A 1 305 ? -64.826 -16.065 80.817 1.00 81.06 305 ARG A CA 1
ATOM 2517 C C . ARG A 1 305 ? -66.347 -16.215 80.893 1.00 81.06 305 ARG A C 1
ATOM 2519 O O . ARG A 1 305 ? -66.926 -15.751 81.868 1.00 81.06 305 ARG A O 1
ATOM 2526 N N . ALA A 1 306 ? -66.972 -16.901 79.934 1.00 75.25 306 ALA A N 1
ATOM 2527 C CA . ALA A 1 306 ? -68.403 -17.205 79.960 1.00 75.25 306 ALA A CA 1
ATOM 2528 C C . ALA A 1 306 ? -68.781 -18.115 81.143 1.00 75.25 306 ALA A C 1
ATOM 2530 O O . ALA A 1 306 ? -69.798 -17.885 81.792 1.00 75.25 306 ALA A O 1
ATOM 2531 N N . ARG A 1 307 ? -67.946 -19.107 81.481 1.00 72.25 307 ARG A N 1
ATOM 2532 C CA . ARG A 1 307 ? -68.125 -19.946 82.677 1.00 72.25 307 ARG A CA 1
ATOM 2533 C C . ARG A 1 307 ? -67.980 -19.145 83.962 1.00 72.25 307 ARG A C 1
ATOM 2535 O O . ARG A 1 307 ? -68.809 -19.304 84.841 1.00 72.25 307 ARG A O 1
ATOM 2542 N N . LEU A 1 308 ? -66.983 -18.267 84.062 1.00 70.69 308 LEU A N 1
ATOM 2543 C CA . LEU A 1 308 ? -66.807 -17.387 85.221 1.00 70.69 308 LEU A CA 1
ATOM 2544 C C . LEU A 1 308 ? -67.973 -16.406 85.382 1.00 70.69 308 LEU A C 1
ATOM 2546 O O . LEU A 1 308 ? -68.419 -16.193 86.503 1.00 70.69 308 LEU A O 1
ATOM 2550 N N . SER A 1 309 ? -68.506 -15.851 84.289 1.00 63.00 309 SER A N 1
ATOM 2551 C CA . SER A 1 309 ? -69.692 -14.986 84.351 1.00 63.00 309 SER A CA 1
ATOM 2552 C C . SER A 1 309 ? -70.985 -15.759 84.623 1.00 63.00 309 SER A C 1
ATOM 2554 O O . SER A 1 309 ? -71.881 -15.223 85.257 1.00 63.00 309 SER A O 1
ATOM 2556 N N . SER A 1 310 ? -71.085 -17.009 84.160 1.00 59.22 310 SER A N 1
ATOM 2557 C CA . SER A 1 310 ? -72.210 -17.914 84.438 1.00 59.22 310 SER A CA 1
ATOM 2558 C C . SER A 1 310 ? -72.115 -18.573 85.816 1.00 59.22 310 SER A C 1
ATOM 2560 O O . SER A 1 310 ? -73.069 -19.223 86.244 1.00 59.22 310 SER A O 1
ATOM 2562 N N . ASN A 1 311 ? -70.990 -18.428 86.522 1.00 59.53 311 ASN A N 1
ATOM 2563 C CA . ASN A 1 311 ? -70.800 -18.932 87.875 1.00 59.53 311 ASN A CA 1
ATOM 2564 C C . ASN A 1 311 ? -71.443 -17.988 88.909 1.00 59.53 311 ASN A C 1
ATOM 2566 O O . ASN A 1 311 ? -70.824 -17.521 89.871 1.00 59.53 311 ASN A O 1
ATOM 2570 N N . GLU A 1 312 ? -72.728 -17.704 88.687 1.00 57.34 312 GLU A N 1
ATOM 2571 C CA . GLU A 1 312 ? -73.617 -17.120 89.688 1.00 57.34 312 GLU A CA 1
ATOM 2572 C C . GLU A 1 312 ? -73.681 -18.023 90.926 1.00 57.34 312 GLU A C 1
ATOM 2574 O O . GLU A 1 312 ? -73.817 -17.514 92.031 1.00 57.34 312 GLU A O 1
ATOM 2579 N N . TYR A 1 313 ? -73.475 -19.337 90.770 1.00 58.47 313 TYR A N 1
ATOM 2580 C CA . TYR A 1 313 ? -73.494 -20.308 91.862 1.00 58.47 313 TYR A CA 1
ATOM 2581 C C . TYR A 1 313 ? -72.385 -20.074 92.903 1.00 58.47 313 TYR A C 1
ATOM 2583 O O . TYR A 1 313 ? -72.692 -19.939 94.087 1.00 58.47 313 TYR A O 1
ATOM 2591 N N . ASP A 1 314 ? -71.119 -19.929 92.496 1.00 64.88 314 ASP A N 1
ATOM 2592 C CA . ASP A 1 314 ? -70.017 -19.690 93.443 1.00 64.88 314 ASP A CA 1
ATOM 2593 C C . ASP A 1 314 ? -70.060 -18.272 94.022 1.00 64.88 314 ASP A C 1
ATOM 2595 O O . ASP A 1 314 ? -69.757 -18.064 95.199 1.00 64.88 314 ASP A O 1
ATOM 2599 N N . THR A 1 315 ? -70.513 -17.293 93.234 1.00 69.25 315 THR A N 1
ATOM 2600 C CA . THR A 1 315 ? -70.696 -15.914 93.710 1.00 69.25 315 THR A CA 1
ATOM 2601 C C . THR A 1 315 ? -71.822 -15.836 94.751 1.00 69.25 315 THR A C 1
ATOM 2603 O O . THR A 1 315 ? -71.684 -15.171 95.781 1.00 69.25 315 THR A O 1
ATOM 2606 N N . GLN A 1 316 ? -72.926 -16.554 94.537 1.00 70.50 316 GLN A N 1
ATOM 2607 C CA . GLN A 1 316 ? -74.061 -16.613 95.458 1.00 70.50 316 GLN A CA 1
ATOM 2608 C C . GLN A 1 316 ? -73.737 -17.453 96.704 1.00 70.50 316 GLN A C 1
ATOM 2610 O O . GLN A 1 316 ? -74.067 -17.039 97.815 1.00 70.50 316 GLN A O 1
ATOM 2615 N N . MET A 1 317 ? -73.014 -18.569 96.560 1.00 74.75 317 MET A N 1
ATOM 2616 C CA . MET A 1 317 ? -72.531 -19.382 97.682 1.00 74.75 317 MET A CA 1
ATOM 2617 C C . MET A 1 317 ? -71.542 -18.607 98.565 1.00 74.75 317 MET A C 1
ATOM 2619 O O . MET A 1 317 ? -71.688 -18.616 99.789 1.00 74.75 317 MET A O 1
ATOM 2623 N N . TYR A 1 318 ? -70.580 -17.891 97.972 1.00 77.12 318 TYR A N 1
ATOM 2624 C CA . TYR A 1 318 ? -69.626 -17.059 98.713 1.00 77.12 318 TYR A CA 1
ATOM 2625 C C . TYR A 1 318 ? -70.327 -15.931 99.482 1.00 77.12 318 TYR A C 1
ATOM 2627 O O . TYR A 1 318 ? -70.045 -15.711 100.663 1.00 77.12 318 TYR A O 1
ATOM 2635 N N . ASN A 1 319 ? -71.293 -15.254 98.853 1.00 77.62 319 ASN A N 1
ATOM 2636 C CA . ASN A 1 319 ? -72.067 -14.203 99.511 1.00 77.62 319 ASN A CA 1
ATOM 2637 C C . ASN A 1 319 ? -72.942 -14.755 100.648 1.00 77.62 319 ASN A C 1
ATOM 2639 O O . ASN A 1 319 ? -72.925 -14.193 101.742 1.00 77.62 319 ASN A O 1
ATOM 2643 N N . ASN A 1 320 ? -73.617 -15.892 100.446 1.00 79.69 320 ASN A N 1
ATOM 2644 C CA . ASN A 1 320 ? -74.418 -16.548 101.485 1.00 79.69 320 ASN A CA 1
ATOM 2645 C C . ASN A 1 320 ? -73.563 -16.986 102.686 1.00 79.69 320 ASN A C 1
ATOM 2647 O O . ASN A 1 320 ? -73.956 -16.780 103.838 1.00 79.69 320 ASN A O 1
ATOM 2651 N N . LEU A 1 321 ? -72.373 -17.545 102.435 1.00 82.25 321 LEU A N 1
ATOM 2652 C CA . LEU A 1 321 ? -71.447 -17.965 103.488 1.00 82.25 321 LEU A CA 1
ATOM 2653 C C . LEU A 1 321 ? -70.912 -16.762 104.279 1.00 82.25 321 LEU A C 1
ATOM 2655 O O . LEU A 1 321 ? -70.872 -16.800 105.510 1.00 82.25 321 LEU A O 1
ATOM 2659 N N . LYS A 1 322 ? -70.572 -15.666 103.588 1.00 83.75 322 LYS A N 1
ATOM 2660 C CA . LYS A 1 322 ? -70.150 -14.410 104.219 1.00 83.75 322 LYS A CA 1
ATOM 2661 C C . LYS A 1 322 ? -71.247 -13.842 105.122 1.00 83.75 322 LYS A C 1
ATOM 2663 O O . LYS A 1 322 ? -70.981 -13.552 106.286 1.00 83.75 322 LYS A O 1
ATOM 2668 N N . THR A 1 323 ? -72.485 -13.747 104.630 1.00 81.19 323 THR A N 1
ATOM 2669 C CA . THR A 1 323 ? -73.619 -13.231 105.415 1.00 81.19 323 THR A CA 1
ATOM 2670 C C . THR A 1 323 ? -73.930 -14.114 106.628 1.00 81.19 323 THR A C 1
ATOM 2672 O O . THR A 1 323 ? -74.200 -13.594 107.710 1.00 81.19 323 THR A O 1
ATOM 2675 N N . SER A 1 324 ? -73.827 -15.440 106.487 1.00 81.62 324 SER A N 1
ATOM 2676 C CA . SER A 1 324 ? -74.002 -16.386 107.597 1.00 81.62 324 SER A CA 1
ATOM 2677 C C . SER A 1 324 ? -72.943 -16.209 108.693 1.00 81.62 324 SER A C 1
ATOM 2679 O O . SER A 1 324 ? -73.283 -16.132 109.876 1.00 81.62 324 SER A O 1
ATOM 2681 N N . HIS A 1 325 ? -71.668 -16.059 108.319 1.00 82.31 325 HIS A N 1
ATOM 2682 C CA . HIS A 1 325 ? -70.587 -15.786 109.270 1.00 82.31 325 HIS A CA 1
ATOM 2683 C C . HIS A 1 325 ? -70.759 -14.446 109.995 1.00 82.31 325 HIS A C 1
ATOM 2685 O O . HIS A 1 325 ? -70.538 -14.366 111.205 1.00 82.31 325 HIS A O 1
ATOM 2691 N N . GLU A 1 326 ? -71.185 -13.405 109.280 1.00 84.38 326 GLU A N 1
ATOM 2692 C CA . GLU A 1 326 ? -71.453 -12.084 109.855 1.00 84.38 326 GLU A CA 1
ATOM 2693 C C . GLU A 1 326 ? -72.584 -12.141 110.899 1.00 84.38 326 GLU A C 1
ATOM 2695 O O . GLU A 1 326 ? -72.502 -11.499 111.949 1.00 84.38 326 GLU A O 1
ATOM 2700 N N . GLN A 1 327 ? -73.618 -12.950 110.641 1.00 83.56 327 GLN A N 1
ATOM 2701 C CA . GLN A 1 327 ? -74.729 -13.159 111.568 1.00 83.56 327 GLN A CA 1
ATOM 2702 C C . GLN A 1 327 ? -74.300 -13.954 112.808 1.00 83.56 327 GLN A C 1
ATOM 2704 O O . GLN A 1 327 ? -74.585 -13.530 113.927 1.00 83.56 327 GLN A O 1
ATOM 2709 N N . MET A 1 328 ? -73.546 -15.046 112.630 1.00 83.88 328 MET A N 1
ATOM 2710 C CA . MET A 1 328 ? -72.993 -15.807 113.757 1.00 83.88 328 MET A CA 1
ATOM 2711 C C . MET A 1 328 ? -72.119 -14.929 114.654 1.00 83.88 328 MET A C 1
ATOM 2713 O O . MET A 1 328 ? -72.226 -15.002 115.877 1.00 83.88 328 MET A O 1
ATOM 2717 N N . ARG A 1 329 ? -71.291 -14.054 114.068 1.00 86.94 329 ARG A N 1
ATOM 2718 C CA . ARG A 1 329 ? -70.460 -13.114 114.830 1.00 86.94 329 ARG A CA 1
ATOM 2719 C C . ARG A 1 329 ? -71.309 -12.184 115.704 1.00 86.94 329 ARG A C 1
ATOM 2721 O O . ARG A 1 329 ? -71.042 -12.079 116.896 1.00 86.94 329 ARG A O 1
ATOM 2728 N N . LYS A 1 330 ? -72.372 -11.589 115.147 1.00 83.88 330 LYS A N 1
ATOM 2729 C CA . LYS A 1 330 ? -73.308 -10.734 115.903 1.00 83.88 330 LYS A CA 1
ATOM 2730 C C . LYS A 1 330 ? -73.999 -11.482 117.047 1.00 83.88 330 LYS A C 1
ATOM 2732 O O . LYS A 1 330 ? -74.164 -10.921 118.130 1.00 83.88 330 LYS A O 1
ATOM 2737 N N . ASP A 1 331 ? -74.383 -12.738 116.831 1.00 82.94 331 ASP A N 1
ATOM 2738 C CA . ASP A 1 331 ? -75.026 -13.559 117.863 1.00 82.94 331 ASP A CA 1
ATOM 2739 C C . ASP A 1 331 ? -74.056 -13.920 119.000 1.00 82.94 331 ASP A C 1
ATOM 2741 O O . ASP A 1 331 ? -74.442 -13.910 120.175 1.00 82.94 331 ASP A O 1
ATOM 2745 N N . TYR A 1 332 ? -72.785 -14.185 118.678 1.00 84.88 332 TYR A N 1
ATOM 2746 C CA . TYR A 1 332 ? -71.738 -14.394 119.680 1.00 84.88 332 TYR A CA 1
ATOM 2747 C C . TYR A 1 332 ? -71.421 -13.119 120.463 1.00 84.88 332 TYR A C 1
ATOM 2749 O O . TYR A 1 332 ? -71.359 -13.181 121.690 1.00 84.88 332 TYR A O 1
ATOM 2757 N N . ASP A 1 333 ? -71.310 -11.968 119.799 1.00 84.06 333 ASP A N 1
ATOM 2758 C CA . ASP A 1 333 ? -71.098 -10.680 120.469 1.00 84.06 333 ASP A CA 1
ATOM 2759 C C . ASP A 1 333 ? -72.251 -10.370 121.443 1.00 84.06 333 ASP A C 1
ATOM 2761 O O . ASP A 1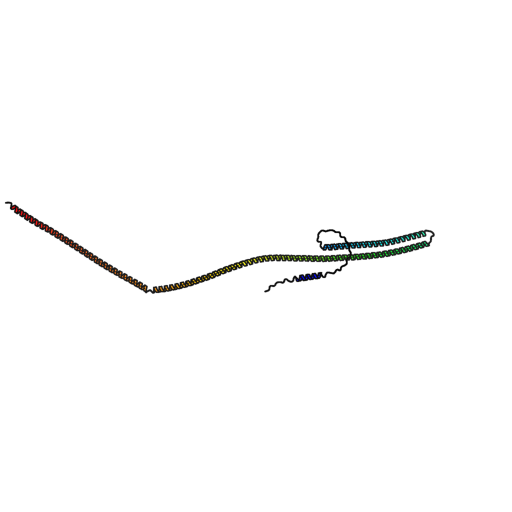 333 ? -72.027 -9.981 122.591 1.00 84.06 333 ASP A O 1
ATOM 2765 N N . LYS A 1 334 ? -73.500 -10.654 121.044 1.00 86.62 334 LYS A N 1
ATOM 2766 C CA . LYS A 1 334 ? -74.677 -10.516 121.916 1.00 86.62 334 LYS A CA 1
ATOM 2767 C C . LYS A 1 334 ? -74.621 -11.451 123.130 1.00 86.62 334 LYS A C 1
ATOM 2769 O O . LYS A 1 334 ? -74.947 -11.025 124.239 1.00 86.62 334 LYS A O 1
ATOM 2774 N N . LYS A 1 335 ? -74.195 -12.707 122.952 1.00 85.31 335 LYS A N 1
ATOM 2775 C CA . LYS A 1 335 ? -73.984 -13.656 124.064 1.00 85.31 335 LYS A CA 1
ATOM 2776 C C . LYS A 1 335 ? -72.875 -13.200 125.010 1.00 85.31 335 LYS A C 1
ATOM 2778 O O . LYS A 1 335 ? -73.020 -13.352 126.220 1.00 85.31 335 LYS A O 1
ATOM 2783 N N . ILE A 1 336 ? -71.793 -12.628 124.486 1.00 85.12 336 ILE A N 1
ATOM 2784 C CA . ILE A 1 336 ? -70.698 -12.085 125.299 1.00 85.12 336 ILE A CA 1
ATOM 2785 C C . ILE A 1 336 ? -71.206 -10.937 126.181 1.00 85.12 336 ILE A C 1
ATOM 2787 O O . ILE A 1 336 ? -70.920 -10.924 127.377 1.00 85.12 336 ILE A O 1
ATOM 2791 N N . GLU A 1 337 ? -72.014 -10.021 125.645 1.00 83.25 337 GLU A N 1
ATOM 2792 C CA . GLU A 1 337 ? -72.600 -8.929 126.441 1.00 83.25 337 GLU A CA 1
ATOM 2793 C C . GLU A 1 337 ? -73.601 -9.423 127.500 1.00 83.25 337 GLU A C 1
ATOM 2795 O O . GLU A 1 337 ? -73.617 -8.931 128.634 1.00 83.25 337 GLU A O 1
ATOM 2800 N N . GLN A 1 338 ? -74.385 -10.459 127.186 1.00 83.00 338 GLN A N 1
ATOM 2801 C CA . GLN A 1 338 ? -75.237 -11.123 128.180 1.00 83.00 338 GLN A CA 1
ATOM 2802 C C . GLN A 1 338 ? -74.407 -11.726 129.321 1.00 83.00 338 GLN A C 1
ATOM 2804 O O . GLN A 1 338 ? -74.736 -11.531 130.491 1.00 83.00 338 GLN A O 1
ATOM 2809 N N . LEU A 1 339 ? -73.304 -12.409 129.000 1.00 83.75 339 LEU A N 1
ATOM 2810 C CA . LEU A 1 339 ? -72.405 -12.985 130.001 1.00 83.75 339 LEU A CA 1
ATOM 2811 C C . LEU A 1 339 ? -71.729 -11.910 130.859 1.00 83.75 339 LEU A C 1
ATOM 2813 O O . LEU A 1 339 ? -71.672 -12.069 132.076 1.00 83.75 339 LEU A O 1
ATOM 2817 N N . LYS A 1 340 ? -71.286 -10.791 130.269 1.00 85.56 340 LYS A N 1
ATOM 2818 C CA . LYS A 1 340 ? -70.757 -9.645 131.031 1.00 85.56 340 LYS A CA 1
ATOM 2819 C C . LYS A 1 340 ? -71.786 -9.103 132.019 1.00 85.56 340 LYS A C 1
ATOM 2821 O O . LYS A 1 340 ? -71.451 -8.870 133.176 1.00 85.56 340 LYS A O 1
ATOM 2826 N N . THR A 1 341 ? -73.042 -8.975 131.591 1.00 83.00 341 THR A N 1
ATOM 2827 C CA . THR A 1 341 ? -74.139 -8.507 132.452 1.00 83.00 341 THR A CA 1
ATOM 2828 C C . THR A 1 341 ? -74.360 -9.448 133.640 1.00 83.00 341 THR A C 1
ATOM 2830 O O . THR A 1 341 ? -74.471 -8.989 134.776 1.00 83.00 341 THR A O 1
ATOM 2833 N N . ILE A 1 342 ? -74.362 -10.765 133.404 1.00 84.69 342 ILE A N 1
ATOM 2834 C CA . ILE A 1 342 ? -74.494 -11.780 134.463 1.00 84.69 342 ILE A CA 1
ATOM 2835 C C . ILE A 1 342 ? -73.308 -11.716 135.434 1.00 84.69 342 ILE A C 1
ATOM 2837 O O . ILE A 1 342 ? -73.508 -11.748 136.647 1.00 84.69 342 ILE A O 1
ATOM 2841 N N . ILE A 1 343 ? -72.079 -11.591 134.922 1.00 83.75 343 ILE A N 1
ATOM 2842 C CA . ILE A 1 343 ? -70.874 -11.461 135.752 1.00 83.75 343 ILE A CA 1
ATOM 2843 C C . ILE A 1 343 ? -70.957 -10.204 136.626 1.00 83.75 343 ILE A C 1
ATOM 2845 O O . ILE A 1 343 ? -70.698 -10.292 137.825 1.00 83.75 343 ILE A O 1
ATOM 2849 N N . SER A 1 344 ? -71.377 -9.060 136.075 1.00 81.69 344 SER A N 1
ATOM 2850 C CA . SER A 1 344 ? -71.586 -7.836 136.858 1.00 81.69 344 SER A CA 1
ATOM 2851 C C . SER A 1 344 ? -72.637 -8.028 137.953 1.00 81.69 344 SER A C 1
ATOM 2853 O O . SER A 1 344 ? -72.380 -7.667 139.096 1.00 81.69 344 SER A O 1
ATOM 2855 N N . GLN A 1 345 ? -73.778 -8.655 137.646 1.00 80.75 345 GLN A N 1
ATOM 2856 C CA . GLN A 1 345 ? -74.823 -8.942 138.638 1.00 80.75 345 GLN A CA 1
ATOM 2857 C C . GLN A 1 345 ? -74.326 -9.860 139.763 1.00 80.75 345 GLN A C 1
ATOM 2859 O O . GLN A 1 345 ? -74.605 -9.606 140.935 1.00 80.75 345 GLN A O 1
ATOM 2864 N N . LEU A 1 346 ? -73.574 -10.913 139.426 1.00 82.81 346 LEU A N 1
ATOM 2865 C CA . LEU A 1 346 ? -72.969 -11.813 140.410 1.00 82.81 346 LEU A CA 1
ATOM 2866 C C . LEU A 1 346 ? -71.936 -11.087 141.275 1.00 82.81 346 LEU A C 1
ATOM 2868 O O . LEU A 1 346 ? -71.935 -11.272 142.489 1.00 82.81 346 LEU A O 1
ATOM 2872 N N . HIS A 1 347 ? -71.109 -10.227 140.678 1.00 82.06 347 HIS A N 1
ATOM 2873 C CA . HIS A 1 347 ? -70.127 -9.432 141.409 1.00 82.06 347 HIS A CA 1
ATOM 2874 C C . HIS A 1 347 ? -70.803 -8.488 142.412 1.00 82.06 347 HIS A C 1
ATOM 2876 O O . HIS A 1 347 ? -70.419 -8.466 143.577 1.00 82.06 347 HIS A O 1
ATOM 2882 N N . THR A 1 348 ? -71.872 -7.788 142.011 1.00 78.19 348 THR A N 1
ATOM 2883 C CA . THR A 1 348 ? -72.664 -6.944 142.924 1.00 78.19 348 THR A CA 1
ATOM 2884 C C . THR A 1 348 ? -73.296 -7.762 144.050 1.00 78.19 348 THR A C 1
ATOM 2886 O O . THR A 1 348 ? -73.299 -7.331 145.200 1.00 78.19 348 THR A O 1
ATOM 2889 N N . LYS A 1 349 ? -73.801 -8.965 143.751 1.00 80.88 349 LYS A N 1
ATOM 2890 C CA . LYS A 1 349 ? -74.424 -9.838 144.753 1.00 80.88 349 LYS A CA 1
ATOM 2891 C C . LYS A 1 349 ? -73.414 -10.338 145.791 1.00 80.88 349 LYS A C 1
ATOM 2893 O O . LYS A 1 349 ? -73.713 -10.301 146.979 1.00 80.88 349 LYS A O 1
ATOM 2898 N N . ILE A 1 350 ? -72.222 -10.744 145.348 1.00 81.06 350 ILE A N 1
ATOM 2899 C CA . ILE A 1 350 ? -71.115 -11.145 146.230 1.00 81.06 350 ILE A CA 1
ATOM 2900 C C . ILE A 1 350 ? -70.646 -9.955 147.074 1.00 81.06 350 ILE A C 1
ATOM 2902 O O . ILE A 1 350 ? -70.442 -10.106 148.275 1.00 81.06 350 ILE A O 1
ATOM 2906 N N . GLN A 1 351 ? -70.523 -8.769 146.472 1.00 78.12 351 GLN A N 1
ATOM 2907 C CA . GLN A 1 351 ? -70.106 -7.562 147.184 1.00 78.12 351 GLN A CA 1
ATOM 2908 C C . GLN A 1 351 ? -71.097 -7.185 148.292 1.00 78.12 351 GLN A C 1
ATOM 2910 O O . GLN A 1 351 ? -70.681 -6.899 149.411 1.00 78.12 351 GLN A O 1
ATOM 2915 N N . ASN A 1 352 ? -72.401 -7.246 148.011 1.00 78.94 352 ASN A N 1
ATOM 2916 C CA . ASN A 1 352 ? -73.434 -6.964 149.008 1.00 78.94 352 ASN A CA 1
ATOM 2917 C C . ASN A 1 352 ? -73.416 -7.994 150.145 1.00 78.94 352 ASN A C 1
ATOM 2919 O O . ASN A 1 352 ? -73.401 -7.606 151.304 1.00 78.94 352 ASN A O 1
ATOM 2923 N N . GLN A 1 353 ? -73.301 -9.290 149.831 1.00 80.44 353 GLN A N 1
ATOM 2924 C CA . GLN A 1 353 ? -73.181 -10.337 150.855 1.00 80.44 353 GLN A CA 1
ATOM 2925 C C . GLN A 1 353 ? -71.923 -10.177 151.718 1.00 80.44 353 GLN A C 1
ATOM 2927 O O . GLN A 1 353 ? -71.965 -10.425 152.919 1.00 80.44 353 GLN A O 1
ATOM 2932 N N . SER A 1 354 ? -70.804 -9.753 151.124 1.00 79.06 354 SER A N 1
ATOM 2933 C CA . SER A 1 354 ? -69.575 -9.459 151.864 1.00 79.06 354 SER A CA 1
ATOM 2934 C C . SER A 1 354 ? -69.747 -8.269 152.810 1.00 79.06 354 SER A C 1
ATOM 2936 O O . SER A 1 354 ? -69.190 -8.292 153.906 1.00 79.06 354 SER A O 1
ATOM 2938 N N . ASN A 1 355 ? -70.496 -7.242 152.401 1.00 77.00 355 ASN A N 1
ATOM 2939 C CA . ASN A 1 355 ? -70.789 -6.082 153.242 1.00 77.00 355 ASN A CA 1
ATOM 2940 C C . ASN A 1 355 ? -71.729 -6.460 154.396 1.00 77.00 355 ASN A C 1
ATOM 2942 O O . ASN A 1 355 ? -71.416 -6.148 155.541 1.00 77.00 355 ASN A O 1
ATOM 2946 N N . ASP A 1 356 ? -72.803 -7.208 154.120 1.00 77.56 356 ASP A N 1
ATOM 2947 C CA . ASP A 1 356 ? -73.742 -7.695 155.142 1.00 77.56 356 ASP A CA 1
ATOM 2948 C C . ASP A 1 356 ? -73.012 -8.543 156.202 1.00 77.56 356 ASP A C 1
ATOM 2950 O O . ASP A 1 356 ? -73.198 -8.365 157.405 1.00 77.56 356 ASP A O 1
ATOM 2954 N N . PHE A 1 357 ? -72.100 -9.421 155.763 1.00 78.50 357 PHE A N 1
ATOM 2955 C CA . PHE A 1 357 ? -71.297 -10.254 156.663 1.00 78.50 357 PHE A CA 1
ATOM 2956 C C . PHE A 1 357 ? -70.305 -9.431 157.503 1.00 78.50 357 PHE A C 1
ATOM 2958 O O . PHE A 1 357 ? -70.063 -9.744 158.670 1.00 78.50 357 PHE A O 1
ATOM 2965 N N . GLN A 1 358 ? -69.730 -8.362 156.936 1.00 73.75 358 GLN A N 1
ATOM 2966 C CA . GLN A 1 358 ? -68.877 -7.429 157.681 1.00 73.75 358 GLN A CA 1
ATOM 2967 C C . GLN A 1 358 ? -69.668 -6.637 158.729 1.00 73.75 358 GLN A C 1
ATOM 2969 O O . GLN A 1 358 ? -69.175 -6.468 159.847 1.00 73.75 358 GLN A O 1
ATOM 2974 N N . GLU A 1 359 ? -70.881 -6.183 158.405 1.00 77.56 359 GLU A N 1
ATOM 2975 C CA . GLU A 1 359 ? -71.762 -5.489 159.352 1.00 77.56 359 GLU A CA 1
ATOM 2976 C C . GLU A 1 359 ? -72.200 -6.408 160.502 1.00 77.56 359 GLU A C 1
ATOM 2978 O O . GLU A 1 359 ? -72.164 -6.003 161.668 1.00 77.56 359 GLU A O 1
ATOM 2983 N N . GLU A 1 360 ? -72.525 -7.671 160.212 1.00 78.31 360 GLU A N 1
ATOM 2984 C CA . GLU A 1 360 ? -72.915 -8.656 161.226 1.00 78.31 360 GLU A CA 1
ATOM 2985 C C . GLU A 1 360 ? -71.759 -8.999 162.185 1.00 78.31 360 GLU A C 1
ATOM 2987 O O . GLU A 1 360 ? -71.942 -9.008 163.408 1.00 78.31 360 GLU A O 1
ATOM 2992 N N . LEU A 1 361 ? -70.539 -9.175 161.660 1.00 78.56 361 LEU A N 1
ATOM 2993 C CA . LEU A 1 361 ? -69.319 -9.341 162.464 1.00 78.56 361 LEU A CA 1
ATOM 2994 C C . LEU A 1 361 ? -69.042 -8.122 163.355 1.00 78.56 361 LEU A C 1
ATOM 2996 O O . LEU A 1 361 ? -68.652 -8.275 164.517 1.00 78.56 361 LEU A O 1
ATOM 3000 N N . LEU A 1 362 ? -69.252 -6.909 162.835 1.00 78.62 362 LEU A N 1
ATOM 3001 C CA . LEU A 1 362 ? -69.068 -5.674 163.597 1.00 78.62 362 LEU A CA 1
ATOM 3002 C C . LEU A 1 362 ? -70.096 -5.564 164.735 1.00 78.62 362 LEU A C 1
ATOM 3004 O O . LEU A 1 362 ? -69.732 -5.217 165.861 1.00 78.62 362 LEU A O 1
ATOM 3008 N N . SER A 1 363 ? -71.354 -5.920 164.467 1.00 76.75 363 SER A N 1
ATOM 3009 C CA . SER A 1 363 ? -72.429 -5.939 165.463 1.00 76.75 363 SER A CA 1
ATOM 3010 C C . SER A 1 363 ? -72.182 -6.987 166.557 1.00 76.75 363 SER A C 1
ATOM 3012 O O . SER A 1 363 ? -72.337 -6.691 167.745 1.00 76.75 363 SER A O 1
ATOM 3014 N N . GLN A 1 364 ? -71.722 -8.193 166.199 1.00 77.00 364 GLN A N 1
ATOM 3015 C CA . GLN A 1 364 ? -71.342 -9.217 167.182 1.00 77.00 364 GLN A CA 1
ATOM 3016 C C . GLN A 1 364 ? -70.167 -8.766 168.054 1.00 77.00 364 GLN A C 1
ATOM 3018 O O . GLN A 1 364 ? -70.213 -8.922 169.275 1.00 77.00 364 GLN A O 1
ATOM 3023 N N . LYS A 1 365 ? -69.138 -8.146 167.460 1.00 78.56 365 LYS A N 1
ATOM 3024 C CA . LYS A 1 365 ? -68.007 -7.586 168.213 1.00 78.56 365 LYS A CA 1
ATOM 3025 C C . LYS A 1 365 ? -68.472 -6.551 169.244 1.00 78.56 365 LYS A C 1
ATOM 3027 O O . LYS A 1 365 ? -68.063 -6.620 170.402 1.00 78.56 365 LYS A O 1
ATOM 3032 N N . GLN A 1 366 ? -69.354 -5.629 168.854 1.00 77.44 366 GLN A N 1
ATOM 3033 C CA . GLN A 1 366 ? -69.907 -4.619 169.765 1.00 77.44 366 GLN A CA 1
ATOM 3034 C C . GLN A 1 366 ? -70.753 -5.242 170.888 1.00 77.44 366 GLN A C 1
ATOM 3036 O O . GLN A 1 366 ? -70.696 -4.781 172.030 1.00 77.44 366 GLN A O 1
ATOM 3041 N N . ALA A 1 367 ? -71.509 -6.305 170.597 1.00 75.19 367 ALA A N 1
ATOM 3042 C CA . ALA A 1 367 ? -72.274 -7.039 171.604 1.00 75.19 367 ALA A CA 1
ATOM 3043 C C . ALA A 1 367 ? -71.361 -7.724 172.636 1.00 75.19 367 ALA A C 1
ATOM 3045 O O . ALA A 1 367 ? -71.604 -7.598 173.839 1.00 75.19 367 ALA A O 1
ATOM 3046 N N . PHE A 1 368 ? -70.280 -8.370 172.185 1.00 77.62 368 PHE A N 1
ATOM 3047 C CA . PHE A 1 368 ? -69.285 -8.976 173.073 1.00 77.62 368 PHE A CA 1
ATOM 3048 C C . PHE A 1 368 ? -68.557 -7.935 173.927 1.00 77.62 368 PHE A C 1
ATOM 3050 O O . PHE A 1 368 ? -68.412 -8.136 175.130 1.00 77.62 368 PHE A O 1
ATOM 3057 N N . GLU A 1 369 ? -68.159 -6.791 173.361 1.00 77.75 369 GLU A N 1
ATOM 3058 C CA . GLU A 1 369 ? -67.552 -5.695 174.134 1.00 77.75 369 GLU A CA 1
ATOM 3059 C C . GLU A 1 369 ? -68.501 -5.156 175.217 1.00 77.75 369 GLU A C 1
ATOM 3061 O O . GLU A 1 369 ? -68.069 -4.815 176.323 1.00 77.75 369 GLU A O 1
ATOM 3066 N N . LYS A 1 370 ? -69.807 -5.111 174.927 1.00 78.38 370 LYS A N 1
ATOM 3067 C CA . LYS A 1 370 ? -70.830 -4.686 175.889 1.00 78.38 370 LYS A CA 1
ATOM 3068 C C . LYS A 1 370 ? -70.993 -5.703 177.020 1.00 78.38 370 LYS A C 1
ATOM 3070 O O . LYS A 1 370 ? -70.977 -5.300 178.179 1.00 78.38 370 LYS A O 1
ATOM 3075 N N . GLN A 1 371 ? -71.072 -6.996 176.697 1.00 76.94 371 GLN A N 1
ATOM 3076 C CA . GLN A 1 371 ? -71.124 -8.081 177.686 1.00 76.94 371 GLN A CA 1
ATOM 3077 C C . GLN A 1 371 ? -69.871 -8.115 178.567 1.00 76.94 371 GLN A C 1
ATOM 3079 O O . GLN A 1 371 ? -69.985 -8.255 179.783 1.00 76.94 371 GLN A O 1
ATOM 3084 N N . LEU A 1 372 ? -68.686 -7.918 177.979 1.00 79.06 372 LEU A N 1
ATOM 3085 C CA . LEU A 1 372 ? -67.421 -7.878 178.711 1.00 79.06 372 LEU A CA 1
ATOM 3086 C C . LEU A 1 372 ? -67.401 -6.732 179.736 1.00 79.06 372 LEU A C 1
ATOM 3088 O O . LEU A 1 372 ? -66.988 -6.934 180.874 1.00 79.06 372 LEU A O 1
ATOM 3092 N N . LYS A 1 373 ? -67.905 -5.544 179.365 1.00 76.81 373 LYS A N 1
ATOM 3093 C CA . LYS A 1 373 ? -68.048 -4.413 180.297 1.00 76.81 373 LYS A CA 1
ATOM 3094 C C . LYS A 1 373 ? -69.039 -4.700 181.424 1.00 76.81 373 LYS A C 1
ATOM 3096 O O . LYS A 1 373 ? -68.783 -4.294 182.554 1.00 76.81 373 LYS A O 1
ATOM 3101 N N . THR A 1 374 ? -70.153 -5.375 181.140 1.00 76.31 374 THR A N 1
ATOM 3102 C CA . THR A 1 374 ? -71.139 -5.747 182.168 1.00 76.31 374 THR A CA 1
ATOM 3103 C C . THR A 1 374 ? -70.547 -6.741 183.164 1.00 76.31 374 THR A C 1
ATOM 3105 O O . THR A 1 374 ? -70.614 -6.496 184.363 1.00 76.31 374 THR A O 1
ATOM 3108 N N . LEU A 1 375 ? -69.860 -7.776 182.675 1.00 76.94 375 LEU A N 1
ATOM 3109 C CA . LEU A 1 375 ? -69.144 -8.750 183.505 1.00 76.94 375 LEU A CA 1
ATOM 3110 C C . LEU A 1 375 ? -68.051 -8.101 184.362 1.00 76.94 375 LEU A C 1
ATOM 3112 O O . LEU A 1 375 ? -67.921 -8.415 185.541 1.00 76.94 375 LEU A O 1
ATOM 3116 N N . GLN A 1 376 ? -67.288 -7.156 183.805 1.00 75.44 376 GLN A N 1
ATOM 3117 C CA . GLN A 1 376 ? -66.288 -6.402 184.569 1.00 75.44 376 GLN A CA 1
ATOM 3118 C C . GLN A 1 376 ? -66.922 -5.546 185.676 1.00 75.44 376 GLN A C 1
ATOM 3120 O O . GLN A 1 376 ? -66.348 -5.424 186.756 1.00 75.44 376 GLN A O 1
ATOM 3125 N N . GLN A 1 377 ? -68.104 -4.970 185.438 1.00 73.50 377 GLN A N 1
ATOM 3126 C CA . GLN A 1 377 ? -68.845 -4.213 186.453 1.00 73.50 377 GLN A CA 1
ATOM 3127 C C . GLN A 1 377 ? -69.460 -5.114 187.530 1.00 73.50 377 GLN A C 1
ATOM 3129 O O . GLN A 1 377 ? -69.470 -4.730 188.697 1.00 73.50 377 GLN A O 1
ATOM 3134 N N . GLU A 1 378 ? -69.962 -6.292 187.163 1.00 73.81 378 GLU A N 1
ATOM 3135 C CA . GLU A 1 378 ? -70.490 -7.280 188.111 1.00 73.81 378 GLU A CA 1
ATOM 3136 C C . GLU A 1 378 ? -69.380 -7.838 189.001 1.00 73.81 378 GLU A C 1
ATOM 3138 O O . GLU A 1 378 ? -69.512 -7.796 190.220 1.00 73.81 378 GLU A O 1
ATOM 3143 N N . HIS A 1 379 ? -68.237 -8.214 188.421 1.00 75.06 379 HIS A N 1
ATOM 3144 C CA . HIS A 1 379 ? -67.067 -8.648 189.184 1.00 75.06 379 HIS A CA 1
ATOM 3145 C C . HIS A 1 379 ? -66.546 -7.542 190.120 1.00 75.06 379 HIS A C 1
ATOM 3147 O O . HIS A 1 379 ? -66.103 -7.826 191.234 1.00 75.06 379 HIS A O 1
ATOM 3153 N N . ALA A 1 380 ? -66.583 -6.271 189.703 1.00 71.75 380 ALA A N 1
ATOM 3154 C CA . ALA A 1 380 ? -66.205 -5.160 190.576 1.00 71.75 380 ALA A CA 1
ATOM 3155 C C . ALA A 1 380 ? -67.161 -5.021 191.776 1.00 71.75 380 ALA A C 1
ATOM 3157 O O . ALA A 1 380 ? -66.692 -4.840 192.896 1.00 71.75 380 ALA A O 1
ATOM 3158 N N . ARG A 1 381 ? -68.478 -5.172 191.564 1.00 71.88 381 ARG A N 1
ATOM 3159 C CA . ARG A 1 381 ? -69.482 -5.143 192.644 1.00 71.88 381 ARG A CA 1
ATOM 3160 C C . ARG A 1 381 ? -69.373 -6.339 193.584 1.00 71.88 381 ARG A C 1
ATOM 3162 O O . ARG A 1 381 ? -69.506 -6.161 194.789 1.00 71.88 381 ARG A O 1
ATOM 3169 N N . GLU A 1 382 ? -69.125 -7.536 193.055 1.00 70.38 382 GLU A N 1
ATOM 3170 C CA . GLU A 1 382 ? -68.926 -8.734 193.877 1.00 70.38 382 GLU A CA 1
ATOM 3171 C C . GLU A 1 382 ? -67.694 -8.590 194.774 1.00 70.38 382 GLU A C 1
ATOM 3173 O O . GLU A 1 382 ? -67.769 -8.895 195.960 1.00 70.38 382 GLU A O 1
ATOM 3178 N N . MET A 1 383 ? -66.587 -8.051 194.253 1.00 69.69 383 MET A N 1
ATOM 3179 C CA . MET A 1 383 ? -65.391 -7.778 195.059 1.00 69.69 383 MET A CA 1
ATOM 3180 C C . MET A 1 383 ? -65.654 -6.735 196.156 1.00 69.69 383 MET A C 1
ATOM 3182 O O . MET A 1 383 ? -65.231 -6.931 197.293 1.00 69.69 383 MET A O 1
ATOM 3186 N N . GLU A 1 384 ? -66.404 -5.672 195.852 1.00 69.88 384 GLU A N 1
ATOM 3187 C CA . GLU A 1 384 ? -66.795 -4.644 196.831 1.00 69.88 384 GLU A CA 1
ATOM 3188 C C . GLU A 1 384 ? -67.697 -5.226 197.940 1.00 69.88 384 GLU A C 1
ATOM 3190 O O . GLU A 1 384 ? -67.551 -4.909 199.124 1.00 69.88 384 GLU A O 1
ATOM 3195 N N . GLN A 1 385 ? -68.602 -6.140 197.573 1.00 66.56 385 GLN A N 1
ATOM 3196 C CA . GLN A 1 385 ? -69.484 -6.840 198.505 1.00 66.56 385 GLN A CA 1
ATOM 3197 C C . GLN A 1 385 ? -68.713 -7.828 199.396 1.00 66.56 385 GLN A C 1
ATOM 3199 O O . GLN A 1 385 ? -68.948 -7.877 200.605 1.00 66.56 385 GLN A O 1
ATOM 3204 N N . TRP A 1 386 ? -67.739 -8.548 198.833 1.00 66.81 386 TRP A N 1
ATOM 3205 C CA . TRP A 1 386 ? -66.831 -9.414 199.589 1.00 66.81 386 TRP A CA 1
ATOM 3206 C C . TRP A 1 386 ? -65.973 -8.629 200.591 1.00 66.81 386 TRP A C 1
ATOM 3208 O O . TRP A 1 386 ? -65.785 -9.087 201.719 1.00 66.81 386 TRP A O 1
ATOM 3218 N N . GLU A 1 387 ? -65.488 -7.436 200.235 1.00 63.97 387 GLU A N 1
ATOM 3219 C CA . GLU A 1 387 ? -64.735 -6.574 201.159 1.00 63.97 387 GLU A CA 1
ATOM 3220 C C . GLU A 1 387 ? -65.600 -6.079 202.333 1.00 63.97 387 GLU A C 1
ATOM 3222 O O . GLU A 1 387 ? -65.152 -6.078 203.487 1.00 63.97 387 GLU A O 1
ATOM 3227 N N . LEU A 1 388 ? -66.864 -5.730 202.073 1.00 63.28 388 LEU A N 1
ATOM 3228 C CA . LEU A 1 388 ? -67.835 -5.337 203.101 1.00 63.28 388 LEU A CA 1
ATOM 3229 C C . LEU A 1 388 ? -68.193 -6.496 204.047 1.00 63.28 388 LEU A C 1
ATOM 3231 O O . LEU A 1 388 ? -68.221 -6.316 205.272 1.00 63.28 388 LEU A O 1
ATOM 3235 N N . GLU A 1 389 ? -68.430 -7.692 203.506 1.00 60.72 389 GLU A N 1
ATOM 3236 C CA . GLU A 1 389 ? -68.771 -8.886 204.287 1.00 60.72 389 GLU A CA 1
ATOM 3237 C C . GLU A 1 389 ? -67.576 -9.397 205.108 1.00 60.72 389 GLU A C 1
ATOM 3239 O O . GLU A 1 389 ? -67.730 -9.699 206.297 1.00 60.72 389 GLU A O 1
ATOM 3244 N N . ALA A 1 390 ? -66.363 -9.396 204.545 1.00 60.06 390 ALA A N 1
ATOM 3245 C CA . ALA A 1 390 ? -65.142 -9.762 205.264 1.00 60.06 390 ALA A CA 1
ATOM 3246 C C . ALA A 1 390 ? -64.814 -8.767 206.394 1.00 60.06 390 ALA A C 1
ATOM 3248 O O . ALA A 1 390 ? -64.448 -9.179 207.502 1.00 60.06 390 ALA A O 1
ATOM 3249 N N . GLY A 1 391 ? -65.004 -7.463 206.159 1.00 61.69 391 GLY A N 1
ATOM 3250 C CA . GLY A 1 391 ? -64.815 -6.425 207.175 1.00 61.69 391 GLY A CA 1
ATOM 3251 C C . GLY A 1 391 ? -65.802 -6.543 208.344 1.00 61.69 391 GLY A C 1
ATOM 3252 O O . GLY A 1 391 ? -65.407 -6.437 209.509 1.00 61.69 391 GLY A O 1
ATOM 3253 N N . SER A 1 392 ? -67.071 -6.838 208.047 1.00 58.22 392 SER A N 1
ATOM 3254 C CA . SER A 1 392 ? -68.118 -7.135 209.036 1.00 58.22 392 SER A CA 1
ATOM 3255 C C . SER A 1 392 ? -67.762 -8.355 209.899 1.00 58.22 392 SER A C 1
ATOM 3257 O O . SER A 1 392 ? -67.793 -8.292 211.136 1.00 58.22 392 SER A O 1
ATOM 3259 N N . HIS A 1 393 ? -67.330 -9.446 209.259 1.00 57.72 393 HIS A N 1
ATOM 3260 C CA . HIS A 1 393 ? -67.028 -10.703 209.940 1.00 57.72 393 HIS A CA 1
ATOM 3261 C C . HIS A 1 393 ? -65.796 -10.606 210.850 1.00 57.72 393 HIS A C 1
ATOM 3263 O O . HIS A 1 393 ? -65.803 -11.140 211.965 1.00 57.72 393 HIS A O 1
ATOM 3269 N N . LEU A 1 394 ? -64.753 -9.892 210.413 1.00 63.31 394 LEU A N 1
ATOM 3270 C CA . LEU A 1 394 ? -63.546 -9.650 211.207 1.00 63.31 394 LEU A CA 1
ATOM 3271 C C . LEU A 1 394 ? -63.816 -8.721 212.395 1.00 63.31 394 LEU A C 1
ATOM 3273 O O . LEU A 1 394 ? -63.300 -8.962 213.488 1.00 63.31 394 LEU A O 1
ATOM 3277 N N . LYS A 1 395 ? -64.674 -7.709 212.222 1.00 63.22 395 LYS A N 1
ATOM 3278 C CA . LYS A 1 395 ? -65.090 -6.811 213.307 1.00 63.22 395 LYS A CA 1
ATOM 3279 C C . LYS A 1 395 ? -65.885 -7.557 214.382 1.00 63.22 395 LYS A C 1
ATOM 3281 O O . LYS A 1 395 ? -65.553 -7.453 215.558 1.00 63.22 395 LYS A O 1
ATOM 3286 N N . SER A 1 396 ? -66.848 -8.389 213.978 1.00 62.03 396 SER A N 1
ATOM 3287 C CA . SER A 1 396 ? -67.640 -9.216 214.900 1.00 62.03 396 SER A CA 1
ATOM 3288 C C . SER A 1 396 ? -66.775 -10.222 215.677 1.00 62.03 396 SER A C 1
ATOM 3290 O O . SER A 1 396 ? -66.929 -10.378 216.889 1.00 62.03 396 SER A O 1
ATOM 3292 N N . LYS A 1 397 ? -65.792 -10.847 215.013 1.00 66.44 397 LYS A N 1
ATOM 3293 C CA . LYS A 1 397 ? -64.876 -11.814 215.641 1.00 66.44 397 LYS A CA 1
ATOM 3294 C C . LYS A 1 397 ? -63.893 -11.152 216.612 1.00 66.44 397 LYS A C 1
ATOM 3296 O O . LYS A 1 397 ? -63.615 -11.705 217.673 1.00 66.44 397 LYS A O 1
ATOM 3301 N N . ARG A 1 398 ? -63.409 -9.951 216.284 1.00 68.19 398 ARG A N 1
ATOM 3302 C CA . ARG A 1 398 ? -62.577 -9.132 217.177 1.00 68.19 398 ARG A CA 1
ATOM 3303 C C . ARG A 1 398 ? -63.346 -8.711 218.428 1.00 68.19 398 ARG A C 1
ATOM 3305 O O . ARG A 1 398 ? -62.816 -8.841 219.526 1.00 68.19 398 ARG A O 1
ATOM 3312 N N . ASP A 1 399 ? -64.581 -8.246 218.271 1.00 67.25 399 ASP A N 1
ATOM 3313 C CA . ASP A 1 399 ? -65.394 -7.765 219.392 1.00 67.25 399 ASP A CA 1
ATOM 3314 C C . ASP A 1 399 ? -65.813 -8.931 220.320 1.00 67.25 399 ASP A C 1
ATOM 3316 O O . ASP A 1 399 ? -65.862 -8.768 221.539 1.00 67.25 399 ASP A O 1
ATOM 3320 N N . ALA A 1 400 ? -66.006 -10.139 219.771 1.00 60.75 400 ALA A N 1
ATOM 3321 C CA . ALA A 1 400 ? -66.225 -11.362 220.548 1.00 60.75 400 ALA A CA 1
ATOM 3322 C C . ALA A 1 400 ? -64.983 -11.796 221.351 1.00 60.75 400 ALA A C 1
ATOM 3324 O O . ALA A 1 400 ? -65.102 -12.121 222.532 1.00 60.75 400 ALA A O 1
ATOM 3325 N N . LEU A 1 401 ? -63.792 -11.751 220.742 1.00 63.88 401 LEU A N 1
ATOM 3326 C CA . LEU A 1 401 ? -62.530 -12.079 221.419 1.00 63.88 401 LEU A CA 1
ATOM 3327 C C . LEU A 1 401 ? -62.183 -11.067 222.517 1.00 63.88 401 LEU A C 1
ATOM 3329 O O . LEU A 1 401 ? -61.710 -11.457 223.581 1.00 63.88 401 LEU A O 1
ATOM 3333 N N . PHE A 1 402 ? -62.467 -9.780 222.299 1.00 64.69 402 PHE A N 1
ATOM 3334 C CA . PHE A 1 402 ? -62.257 -8.745 223.316 1.00 64.69 402 PHE A CA 1
ATOM 3335 C C . PHE A 1 402 ? -63.139 -8.961 224.551 1.00 64.69 402 PHE A C 1
ATOM 3337 O O . PHE A 1 402 ? -62.684 -8.778 225.678 1.00 64.69 402 PHE A O 1
ATOM 3344 N N . LYS A 1 403 ? -64.382 -9.406 224.342 1.00 62.94 403 LYS A N 1
ATOM 3345 C CA . LYS A 1 403 ? -65.315 -9.730 225.425 1.00 62.94 403 LYS A CA 1
ATOM 3346 C C . LYS A 1 403 ? -64.872 -10.969 226.210 1.00 62.94 403 LYS A C 1
ATOM 3348 O O . LYS A 1 403 ? -64.911 -10.965 227.434 1.00 62.94 403 LYS A O 1
ATOM 3353 N N . GLN A 1 404 ? -64.359 -11.980 225.510 1.00 59.81 404 GLN A N 1
ATOM 3354 C CA . GLN A 1 404 ? -63.806 -13.190 226.124 1.00 59.81 404 GLN A CA 1
ATOM 3355 C C . GLN A 1 404 ? -62.585 -12.888 227.009 1.00 59.81 404 GLN A C 1
ATOM 3357 O O . GLN A 1 404 ? -62.451 -13.456 228.089 1.00 59.81 404 GLN A O 1
ATOM 3362 N N . LEU A 1 405 ? -61.736 -11.946 226.586 1.00 59.88 405 LEU A N 1
ATOM 3363 C CA . LEU A 1 405 ? -60.572 -11.516 227.364 1.00 59.88 405 LEU A CA 1
ATOM 3364 C C . LEU A 1 405 ? -60.967 -10.758 228.645 1.00 59.88 405 LEU A C 1
ATOM 3366 O O . LEU A 1 405 ? -60.325 -10.907 229.685 1.00 59.88 405 LEU A O 1
ATOM 3370 N N . GLN A 1 406 ? -62.035 -9.957 228.581 1.00 58.00 406 GLN A N 1
ATOM 3371 C CA . GLN A 1 406 ? -62.567 -9.223 229.735 1.00 58.00 406 GLN A CA 1
ATOM 3372 C C . GLN A 1 406 ? -63.184 -10.162 230.788 1.00 58.00 406 GLN A C 1
ATOM 3374 O O . GLN A 1 406 ? -63.015 -9.944 231.992 1.00 58.00 406 GLN A O 1
ATOM 3379 N N . ASP A 1 407 ? -63.838 -11.233 230.336 1.00 55.81 407 ASP A N 1
ATOM 3380 C CA . ASP A 1 407 ? -64.445 -12.247 231.205 1.00 55.81 407 ASP A CA 1
ATOM 3381 C C . ASP A 1 407 ? -63.399 -13.179 231.854 1.00 55.81 407 ASP A C 1
ATOM 3383 O O . ASP A 1 407 ? -63.633 -13.713 232.941 1.00 55.81 407 ASP A O 1
ATOM 3387 N N . GLU A 1 408 ? -62.224 -13.364 231.238 1.00 57.66 408 GLU A N 1
ATOM 3388 C CA . GLU A 1 408 ? -61.119 -14.106 231.864 1.00 57.66 408 GLU A CA 1
ATOM 3389 C C . GLU A 1 408 ? -60.366 -13.281 232.912 1.00 57.66 408 GLU A C 1
ATOM 3391 O O . GLU A 1 408 ? -60.056 -13.805 233.983 1.00 57.66 408 GLU A O 1
ATOM 3396 N N . GLN A 1 409 ? -60.136 -11.983 232.685 1.00 52.22 409 GLN A N 1
ATOM 3397 C CA . GLN A 1 409 ? -59.435 -11.157 233.678 1.00 52.22 409 GLN A CA 1
ATOM 3398 C C . GLN A 1 409 ? -60.224 -10.970 234.981 1.00 52.22 409 GLN A C 1
ATOM 3400 O O . GLN A 1 409 ? -59.623 -10.822 236.045 1.00 52.22 409 GLN A O 1
ATOM 3405 N N . THR A 1 410 ? -61.555 -11.043 234.937 1.00 53.03 410 THR A N 1
ATOM 3406 C CA . THR A 1 410 ? -62.390 -10.994 236.148 1.00 53.03 410 THR A CA 1
ATOM 3407 C C . THR A 1 410 ? -62.379 -12.299 236.952 1.00 53.03 410 THR A C 1
ATOM 3409 O O . THR A 1 410 ? -62.757 -12.282 238.122 1.00 53.03 410 THR A O 1
ATOM 3412 N N . LYS A 1 411 ? -61.887 -13.418 236.397 1.00 49.91 411 LYS A N 1
ATOM 3413 C CA . LYS A 1 411 ? -61.801 -14.704 237.115 1.00 49.91 411 LYS A CA 1
ATOM 3414 C C . LYS A 1 411 ? -60.497 -14.936 237.875 1.00 49.91 411 LYS A C 1
ATOM 3416 O O . LYS A 1 411 ? -60.486 -15.772 238.769 1.00 49.91 411 LYS A O 1
ATOM 3421 N N . THR A 1 412 ? -59.434 -14.188 237.597 1.00 46.41 412 THR A N 1
ATOM 3422 C CA . THR A 1 412 ? -58.143 -14.308 238.310 1.00 46.41 412 THR A CA 1
ATOM 3423 C C . THR A 1 412 ? -57.903 -13.197 239.337 1.00 46.41 412 THR A C 1
ATOM 3425 O O . THR A 1 412 ? -56.765 -12.920 239.702 1.00 46.41 412 THR A O 1
ATOM 3428 N N . CYS A 1 413 ? -58.978 -12.559 239.810 1.00 39.25 413 CYS A N 1
ATOM 3429 C CA . CYS A 1 413 ? -58.974 -11.633 240.947 1.00 39.25 413 CYS A CA 1
ATOM 3430 C C . CYS A 1 413 ? -59.574 -12.268 242.224 1.00 39.25 413 CYS A C 1
ATOM 3432 O O . CYS A 1 413 ? -60.173 -11.565 243.031 1.00 39.25 413 CYS A O 1
ATOM 3434 N N . ASN A 1 414 ? -59.415 -13.586 242.406 1.00 36.78 414 ASN A N 1
ATOM 3435 C CA . ASN A 1 414 ? -59.668 -14.296 243.668 1.00 36.78 414 ASN A CA 1
ATOM 3436 C C . ASN A 1 414 ? -58.497 -15.212 244.012 1.00 36.78 414 ASN A C 1
ATOM 3438 O O . ASN A 1 414 ? -58.104 -15.996 243.116 1.00 36.78 414 ASN A O 1
#

Radius of gyration: 116.31 Å; chains: 1; bounding box: 167×53×368 Å

pLDDT: mean 75.49, std 18.53, range [32.5, 97.69]